Protein AF-0000000084525361 (afdb_homodimer)

InterPro domains:
  IPR027417 P-loop containing nucleoside triphosphate hydrolase [G3DSA:3.40.50.300] (1-239)
  IPR027417 P-loop containing nucleoside triphosphate hydrolase [SSF52540] (3-205)

Structure (mmCIF, N/CA/C/O backbone):
data_AF-0000000084525361-model_v1
#
loop_
_entity.id
_entity.type
_entity.pdbx_description
1 polymer Sulfotransferase
#
loop_
_atom_site.group_PDB
_atom_site.id
_atom_site.type_symbol
_atom_site.label_atom_id
_atom_site.label_alt_id
_atom_site.label_comp_id
_atom_site.label_asym_id
_atom_site.label_entity_id
_atom_site.label_seq_id
_atom_site.pdbx_PDB_ins_code
_atom_site.Cartn_x
_atom_site.Cartn_y
_atom_site.Cartn_z
_atom_site.occupancy
_atom_site.B_iso_or_equiv
_atom_site.auth_seq_id
_atom_site.auth_comp_id
_atom_site.auth_asym_id
_atom_site.auth_atom_id
_atom_site.pdbx_PDB_model_num
ATOM 1 N N . MET A 1 1 ? 8.977 -43.062 -17.328 1 59.31 1 MET A N 1
ATOM 2 C CA . MET A 1 1 ? 9.367 -42.469 -16.047 1 59.31 1 MET A CA 1
ATOM 3 C C . MET A 1 1 ? 8.227 -41.656 -15.461 1 59.31 1 MET A C 1
ATOM 5 O O . MET A 1 1 ? 7.441 -41.062 -16.203 1 59.31 1 MET A O 1
ATOM 9 N N . THR A 1 2 ? 7.91 -41.812 -14.195 1 86.62 2 THR A N 1
ATOM 10 C CA . THR A 1 2 ? 6.773 -41.156 -13.562 1 86.62 2 THR A CA 1
ATOM 11 C C . THR A 1 2 ? 6.992 -39.656 -13.492 1 86.62 2 THR A C 1
ATOM 13 O O . THR A 1 2 ? 8.062 -39.188 -13.086 1 86.62 2 THR A O 1
ATOM 16 N N . LYS A 1 3 ? 6.18 -38.906 -14.141 1 94.94 3 LYS A N 1
ATOM 17 C CA . LYS A 1 3 ? 6.273 -37.469 -14.172 1 94.94 3 LYS A CA 1
ATOM 18 C C . LYS A 1 3 ? 5.824 -36.844 -12.844 1 94.94 3 LYS A C 1
ATOM 20 O O . LYS A 1 3 ? 4.965 -37.406 -12.164 1 94.94 3 LYS A O 1
ATOM 25 N N . THR A 1 4 ? 6.508 -35.844 -12.445 1 97.38 4 THR A N 1
ATOM 26 C CA . THR A 1 4 ? 6.066 -35.031 -11.305 1 97.38 4 THR A CA 1
ATOM 27 C C . THR A 1 4 ? 4.867 -34.188 -11.672 1 97.38 4 THR A C 1
ATOM 29 O O . THR A 1 4 ? 4.875 -33.5 -12.703 1 97.38 4 THR A O 1
ATOM 32 N N . ILE A 1 5 ? 3.785 -34.219 -10.898 1 97.81 5 ILE A N 1
ATOM 33 C CA . ILE A 1 5 ? 2.643 -33.344 -11.102 1 97.81 5 ILE A CA 1
ATOM 34 C C . ILE A 1 5 ? 2.826 -32.062 -10.281 1 97.81 5 ILE A C 1
ATOM 36 O O . ILE A 1 5 ? 3.088 -32.125 -9.078 1 97.81 5 ILE A O 1
ATOM 40 N N . ALA A 1 6 ? 2.764 -30.953 -10.969 1 98.5 6 ALA A N 1
ATOM 41 C CA . ALA A 1 6 ? 2.951 -29.656 -10.32 1 98.5 6 ALA A CA 1
ATOM 42 C C . ALA A 1 6 ? 1.752 -28.734 -10.555 1 98.5 6 ALA A C 1
ATOM 44 O O . ALA A 1 6 ? 1.174 -28.734 -11.648 1 98.5 6 ALA A O 1
ATOM 45 N N . PHE A 1 7 ? 1.398 -28.016 -9.539 1 98.5 7 PHE A N 1
ATOM 46 C CA . PHE A 1 7 ? 0.361 -26.984 -9.641 1 98.5 7 PHE A CA 1
ATOM 47 C C . PHE A 1 7 ? 0.936 -25.609 -9.375 1 98.5 7 PHE A C 1
ATOM 49 O O . PHE A 1 7 ? 1.777 -25.438 -8.492 1 98.5 7 PHE A O 1
ATOM 56 N N . VAL A 1 8 ? 0.528 -24.688 -10.219 1 98.25 8 VAL A N 1
ATOM 57 C CA . VAL A 1 8 ? 0.911 -23.281 -10.078 1 98.25 8 VAL A CA 1
ATOM 58 C C . VAL A 1 8 ? -0.334 -22.422 -9.867 1 98.25 8 VAL A C 1
ATOM 60 O O . VAL A 1 8 ? -1.359 -22.641 -10.523 1 98.25 8 VAL A O 1
ATOM 63 N N . GLY A 1 9 ? -0.262 -21.562 -8.859 1 97.75 9 GLY A N 1
ATOM 64 C CA . GLY A 1 9 ? -1.433 -20.734 -8.633 1 97.75 9 GLY A CA 1
ATOM 65 C C . GLY A 1 9 ? -1.211 -19.656 -7.586 1 97.75 9 GLY A C 1
ATOM 66 O O . GLY A 1 9 ? -0.079 -19.438 -7.152 1 97.75 9 GLY A O 1
ATOM 67 N N . GLY A 1 10 ? -2.258 -19.016 -7.238 1 97.25 10 GLY A N 1
ATOM 68 C CA . GLY A 1 10 ? -2.369 -17.891 -6.328 1 97.25 10 GLY A CA 1
ATOM 69 C C . GLY A 1 10 ? -3.672 -17.125 -6.484 1 97.25 10 GLY A C 1
ATOM 70 O O . GLY A 1 10 ? -4.578 -17.578 -7.191 1 97.25 10 GLY A O 1
ATOM 71 N N . ALA A 1 11 ? -3.764 -16.047 -5.746 1 96.19 11 ALA A N 1
ATOM 72 C CA . ALA A 1 11 ? -4.953 -15.203 -5.875 1 96.19 11 ALA A CA 1
ATOM 73 C C . ALA A 1 11 ? -5.055 -14.602 -7.277 1 96.19 11 ALA A C 1
ATOM 75 O O . ALA A 1 11 ? -4.051 -14.469 -7.977 1 96.19 11 ALA A O 1
ATOM 76 N N . GLN A 1 12 ? -6.324 -14.312 -7.684 1 93.38 12 GLN A N 1
ATOM 77 C CA . GLN A 1 12 ? -6.508 -13.586 -8.93 1 93.38 12 GLN A CA 1
ATOM 78 C C . GLN A 1 12 ? -5.715 -12.281 -8.93 1 93.38 12 GLN A C 1
ATOM 80 O O . GLN A 1 12 ? -5.641 -11.594 -7.906 1 93.38 12 GLN A O 1
ATOM 85 N N . ARG A 1 13 ? -5.07 -11.984 -10.078 1 93.44 13 ARG A N 1
ATOM 86 C CA . ARG A 1 13 ? -4.359 -10.727 -10.312 1 93.44 13 ARG A CA 1
ATOM 87 C C . ARG A 1 13 ? -3.07 -10.672 -9.5 1 93.44 13 ARG A C 1
ATOM 89 O O . ARG A 1 13 ? -2.529 -9.594 -9.258 1 93.44 13 ARG A O 1
ATOM 96 N N . SER A 1 14 ? -2.576 -11.891 -9.102 1 95.81 14 SER A N 1
ATOM 97 C CA . SER A 1 14 ? -1.319 -11.945 -8.359 1 95.81 14 SER A CA 1
ATOM 98 C C . SER A 1 14 ? -0.168 -12.383 -9.258 1 95.81 14 SER A C 1
ATOM 100 O O . SER A 1 14 ? 0.948 -12.602 -8.781 1 95.81 14 SER A O 1
ATOM 102 N N . GLY A 1 15 ? -0.368 -12.602 -10.523 1 93.25 15 GLY A N 1
ATOM 103 C CA . 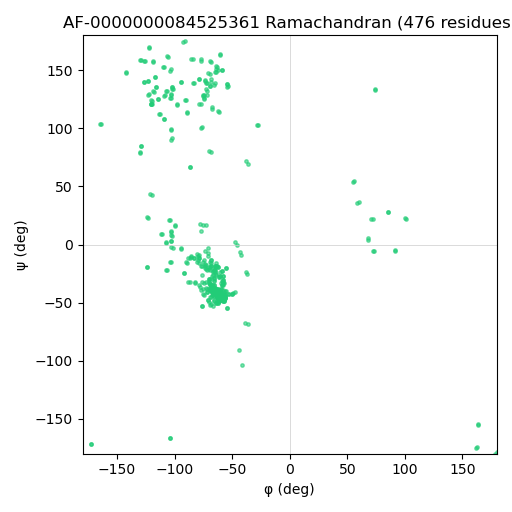GLY A 1 15 ? 0.706 -12.945 -11.438 1 93.25 15 GLY A CA 1
ATOM 104 C C . GLY A 1 15 ? 0.773 -14.43 -11.75 1 93.25 15 GLY A C 1
ATOM 105 O O . GLY A 1 15 ? 1.825 -14.945 -12.133 1 93.25 15 GLY A O 1
ATOM 106 N N . THR A 1 16 ? -0.326 -15.133 -11.57 1 94.81 16 THR A N 1
ATOM 107 C CA . THR A 1 16 ? -0.339 -16.578 -11.742 1 94.81 16 THR A CA 1
ATOM 108 C C . THR A 1 16 ? -0.111 -16.953 -13.203 1 94.81 16 THR A C 1
ATOM 110 O O . THR A 1 16 ? 0.598 -17.922 -13.492 1 94.81 16 THR A O 1
ATOM 113 N N . THR A 1 17 ? -0.626 -16.141 -14.109 1 91.19 17 THR A N 1
ATOM 114 C CA . THR A 1 17 ? -0.462 -16.422 -15.539 1 91.19 17 THR A CA 1
ATOM 115 C C . THR A 1 17 ? 0.993 -16.234 -15.961 1 91.19 17 THR A C 1
ATOM 117 O O . THR A 1 17 ? 1.565 -17.094 -16.625 1 91.19 17 THR A O 1
ATOM 120 N N . ALA A 1 18 ? 1.545 -15.203 -15.531 1 91.12 18 ALA A N 1
ATOM 121 C CA . ALA A 1 18 ? 2.943 -14.938 -15.852 1 91.12 18 ALA A CA 1
ATOM 122 C C . ALA A 1 18 ? 3.861 -16 -15.258 1 91.12 18 ALA A C 1
ATOM 124 O O . ALA A 1 18 ? 4.82 -16.438 -15.906 1 91.12 18 ALA A O 1
ATOM 125 N N . LEU A 1 19 ? 3.6 -16.391 -14.047 1 94.62 19 LEU A N 1
ATOM 126 C CA . LEU A 1 19 ? 4.41 -17.422 -13.391 1 94.62 19 LEU A CA 1
ATOM 127 C C . LEU A 1 19 ? 4.336 -18.734 -14.156 1 94.62 19 LEU A C 1
ATOM 129 O O . LEU A 1 19 ? 5.359 -19.375 -14.406 1 94.62 19 LEU A O 1
ATOM 133 N N . ARG A 1 20 ? 3.135 -19.125 -14.508 1 94.31 20 ARG A N 1
ATOM 134 C CA . ARG A 1 20 ? 2.957 -20.344 -15.281 1 94.31 20 ARG A CA 1
ATOM 135 C C . ARG A 1 20 ? 3.764 -20.297 -16.578 1 94.31 20 ARG A C 1
ATOM 137 O O . ARG A 1 20 ? 4.453 -21.266 -16.922 1 94.31 20 ARG A O 1
ATOM 144 N N . GLN A 1 21 ? 3.67 -19.188 -17.25 1 91.38 21 GLN A N 1
ATOM 145 C CA . GLN A 1 21 ? 4.359 -19.031 -18.516 1 91.38 21 GLN A CA 1
ATOM 146 C C . GLN A 1 21 ? 5.875 -19.078 -18.344 1 91.38 21 GLN A C 1
ATOM 148 O O . GLN A 1 21 ? 6.582 -19.719 -19.109 1 91.38 21 GLN A O 1
ATOM 153 N N . PHE A 1 22 ? 6.309 -18.469 -17.359 1 93.94 22 PHE A N 1
ATOM 154 C CA . PHE A 1 22 ? 7.738 -18.438 -17.062 1 93.94 22 PHE A CA 1
ATOM 155 C C . PHE A 1 22 ? 8.25 -19.844 -16.781 1 93.94 22 PHE A C 1
ATOM 157 O O . PHE A 1 22 ? 9.227 -20.297 -17.391 1 93.94 22 PHE A O 1
ATOM 164 N N . LEU A 1 23 ? 7.609 -20.609 -15.906 1 95.75 23 LEU A N 1
ATOM 165 C CA . LEU A 1 23 ? 8.039 -21.953 -15.539 1 95.75 23 LEU A CA 1
ATOM 166 C C . LEU A 1 23 ? 7.926 -22.906 -16.734 1 95.75 23 LEU A C 1
ATOM 168 O O . LEU A 1 23 ? 8.805 -23.734 -16.953 1 95.75 23 LEU A O 1
ATOM 172 N N . SER A 1 24 ? 6.918 -22.672 -17.531 1 93.44 24 SER A N 1
ATOM 173 C CA . SER A 1 24 ? 6.66 -23.562 -18.656 1 93.44 24 SER A CA 1
ATOM 174 C C . SER A 1 24 ? 7.582 -23.234 -19.828 1 93.44 24 SER A C 1
ATOM 176 O O . SER A 1 24 ? 7.582 -23.953 -20.844 1 93.44 24 SER A O 1
ATOM 178 N N . SER A 1 25 ? 8.273 -22.188 -19.719 1 91.75 25 SER A N 1
ATOM 179 C CA . SER A 1 25 ? 9.281 -21.922 -20.75 1 91.75 25 SER A CA 1
ATOM 180 C C . SER A 1 25 ? 10.422 -22.922 -20.688 1 91.75 25 SER A C 1
ATOM 182 O O . SER A 1 25 ? 11.188 -23.062 -21.641 1 91.75 25 SER A O 1
ATOM 184 N N . HIS A 1 26 ? 10.602 -23.625 -19.609 1 95.06 26 HIS A N 1
ATOM 185 C CA . HIS A 1 26 ? 11.57 -24.703 -19.469 1 95.06 26 HIS A CA 1
ATOM 186 C C . HIS A 1 26 ? 11.164 -25.906 -20.312 1 95.06 26 HIS A C 1
ATOM 188 O O . HIS A 1 26 ? 9.992 -26.312 -20.297 1 95.06 26 HIS A O 1
ATOM 194 N N . PRO A 1 27 ? 12.102 -26.516 -21 1 94.38 27 PRO A N 1
ATOM 195 C CA . PRO A 1 27 ? 11.742 -27.609 -21.922 1 94.38 27 PRO A CA 1
ATOM 196 C C . PRO A 1 27 ? 11.18 -28.828 -21.188 1 94.38 27 PRO A C 1
ATOM 198 O O . PRO A 1 27 ? 10.43 -29.609 -21.781 1 94.38 27 PRO A O 1
ATOM 201 N N . ARG A 1 28 ? 11.438 -29 -19.938 1 96.75 28 ARG A N 1
ATOM 202 C CA . ARG A 1 28 ? 11.016 -30.188 -19.203 1 96.75 28 ARG A CA 1
ATOM 203 C C . ARG A 1 28 ? 9.805 -29.875 -18.328 1 96.75 28 ARG A C 1
ATOM 205 O O . ARG A 1 28 ? 9.406 -30.719 -17.516 1 96.75 28 ARG A O 1
ATOM 212 N N . VAL A 1 29 ? 9.195 -28.688 -18.438 1 96.56 29 VAL A N 1
ATOM 213 C CA . VAL A 1 29 ? 8.047 -28.281 -17.641 1 96.56 29 VAL A CA 1
ATOM 214 C C . VAL A 1 29 ? 6.863 -27.984 -18.547 1 96.56 29 VAL A C 1
ATOM 216 O O . VAL A 1 29 ? 6.965 -27.141 -19.453 1 96.56 29 VAL A O 1
ATOM 219 N N . ALA A 1 30 ? 5.75 -28.625 -18.344 1 94.38 30 ALA A N 1
ATOM 220 C CA . ALA A 1 30 ? 4.523 -28.391 -19.109 1 94.38 30 ALA A CA 1
ATOM 221 C C . ALA A 1 30 ? 3.334 -28.172 -18.172 1 94.38 30 ALA A C 1
ATOM 223 O O . ALA A 1 30 ? 2.596 -29.109 -17.859 1 94.38 30 ALA A O 1
ATOM 224 N N . ILE A 1 31 ? 3.17 -26.984 -17.75 1 93.5 31 ILE A N 1
ATOM 225 C CA . ILE A 1 31 ? 2.031 -26.609 -16.922 1 93.5 31 ILE A CA 1
ATOM 226 C C . ILE A 1 31 ? 0.942 -25.984 -17.781 1 93.5 31 ILE A C 1
ATOM 228 O O . ILE A 1 31 ? 1.148 -24.922 -18.391 1 93.5 31 ILE A O 1
ATOM 232 N N . LEU A 1 32 ? -0.193 -26.562 -17.797 1 90.31 32 LEU A N 1
ATOM 233 C CA . LEU A 1 32 ? -1.275 -26.109 -18.656 1 90.31 32 LEU A CA 1
ATOM 234 C C . LEU A 1 32 ? -2.164 -25.094 -17.953 1 90.31 32 LEU A C 1
ATOM 236 O O . LEU A 1 32 ? -1.925 -24.766 -16.781 1 90.31 32 LEU A O 1
ATOM 240 N N . HIS A 1 33 ? -3.109 -24.578 -18.75 1 90.38 33 HIS A N 1
ATOM 241 C CA . HIS A 1 33 ? -3.875 -23.422 -18.297 1 90.38 33 HIS A CA 1
ATOM 242 C C . HIS A 1 33 ? -5.266 -23.828 -17.828 1 90.38 33 HIS A C 1
ATOM 244 O O . HIS A 1 33 ? -6.215 -23.844 -18.609 1 90.38 33 HIS A O 1
ATOM 250 N N . GLU A 1 34 ? -5.398 -24.141 -16.547 1 90 34 GLU A N 1
ATOM 251 C CA . GLU A 1 34 ? -6.645 -24.25 -15.781 1 90 34 GLU A CA 1
ATOM 252 C C . GLU A 1 34 ? -7.555 -25.312 -16.391 1 90 34 GLU A C 1
ATOM 254 O O . GLU A 1 34 ? -8.773 -25.141 -16.438 1 90 34 GLU A O 1
ATOM 259 N N . ARG A 1 35 ? -7.07 -26.422 -16.922 1 86.38 35 ARG A N 1
ATOM 260 C CA . ARG A 1 35 ? -7.879 -27.453 -17.578 1 86.38 35 ARG A CA 1
ATOM 261 C C . ARG A 1 35 ? -8.891 -28.047 -16.594 1 86.38 35 ARG A C 1
ATOM 263 O O . ARG A 1 35 ? -10.055 -28.25 -16.953 1 86.38 35 ARG A O 1
ATOM 270 N N . PHE A 1 36 ? -8.406 -28.266 -15.406 1 88.88 36 PHE A N 1
ATOM 271 C CA . PHE A 1 36 ? -9.242 -29 -14.469 1 88.88 36 PHE A CA 1
ATOM 272 C C . PHE A 1 36 ? -9.445 -28.188 -13.188 1 88.88 36 PHE A C 1
ATOM 274 O O . PHE A 1 36 ? -9.734 -28.75 -12.133 1 88.88 36 PHE A O 1
ATOM 281 N N . ALA A 1 37 ? -9.297 -26.844 -13.297 1 91 37 ALA A N 1
ATOM 282 C CA . ALA A 1 37 ? -9.461 -25.984 -12.133 1 91 37 ALA A CA 1
ATOM 283 C C . ALA A 1 37 ? -10.852 -26.125 -11.531 1 91 37 ALA A C 1
ATOM 285 O O . ALA A 1 37 ? -11.023 -26.062 -10.312 1 91 37 ALA A O 1
ATOM 286 N N . HIS A 1 38 ? -11.844 -26.375 -12.359 1 91.12 38 HIS A N 1
ATOM 287 C CA . HIS A 1 38 ? -13.227 -26.484 -11.93 1 91.12 38 HIS A CA 1
ATOM 288 C C . HIS A 1 38 ? -13.445 -27.75 -11.102 1 91.12 38 HIS A C 1
ATOM 290 O O . HIS A 1 38 ? -14.43 -27.844 -10.367 1 91.12 38 HIS A O 1
ATOM 296 N N . LEU A 1 39 ? -12.531 -28.656 -11.156 1 93.56 39 LEU A N 1
ATOM 297 C CA . LEU A 1 39 ? -12.648 -29.922 -10.43 1 93.56 39 LEU A CA 1
ATOM 298 C C . LEU A 1 39 ? -11.781 -29.922 -9.18 1 93.56 39 LEU A C 1
ATOM 300 O O . LEU A 1 39 ? -11.82 -30.859 -8.383 1 93.56 39 LEU A O 1
ATOM 304 N N . ALA A 1 40 ? -11.016 -28.844 -8.922 1 94.19 40 ALA A N 1
ATOM 305 C CA . ALA A 1 40 ? -9.961 -28.828 -7.914 1 94.19 40 ALA A CA 1
ATOM 306 C C . ALA A 1 40 ? -10.523 -29.172 -6.535 1 94.19 40 ALA A C 1
ATOM 308 O O . ALA A 1 40 ? -9.828 -29.781 -5.711 1 94.19 40 ALA A O 1
ATOM 309 N N . ASN A 1 41 ? -11.812 -28.797 -6.316 1 93.62 41 ASN A N 1
ATOM 310 C CA . ASN A 1 41 ? -12.422 -29.016 -5.008 1 93.62 41 ASN A CA 1
ATOM 311 C C . ASN A 1 41 ? -13.359 -30.219 -5.031 1 93.62 41 ASN A C 1
ATOM 313 O O . ASN A 1 41 ? -14.172 -30.406 -4.113 1 93.62 41 ASN A O 1
ATOM 317 N N . LYS A 1 42 ? -13.336 -31.016 -6.094 1 95.31 42 LYS A N 1
ATOM 318 C CA . LYS A 1 42 ? -14.242 -32.125 -6.254 1 95.31 42 LYS A CA 1
ATOM 319 C C . LYS A 1 42 ? -13.508 -33.469 -6.109 1 95.31 42 LYS A C 1
ATOM 321 O O . LYS A 1 42 ? -12.305 -33.562 -6.391 1 95.31 42 LYS A O 1
ATOM 326 N N . PRO A 1 43 ? -14.18 -34.531 -5.691 1 94.19 43 PRO A N 1
ATOM 327 C CA . PRO A 1 43 ? -13.547 -35.844 -5.484 1 94.19 43 PRO A CA 1
ATOM 328 C C . PRO A 1 43 ? -12.969 -36.438 -6.77 1 94.19 43 PRO A C 1
ATOM 330 O O . PRO A 1 43 ? -12.086 -37.281 -6.715 1 94.19 43 PRO A O 1
ATOM 333 N N . GLU A 1 44 ? -13.438 -35.938 -7.891 1 94.31 44 GLU A N 1
ATOM 334 C CA . GLU A 1 44 ? -13.016 -36.438 -9.188 1 94.31 44 GLU A CA 1
ATOM 335 C C . GLU A 1 44 ? -11.594 -36 -9.523 1 94.31 44 GLU A C 1
ATOM 337 O O . GLU A 1 44 ? -10.953 -36.562 -10.414 1 94.31 44 GLU A O 1
ATOM 342 N N . PHE A 1 45 ? -11.125 -35 -8.812 1 95.44 45 PHE A N 1
ATOM 343 C CA . PHE A 1 45 ? -9.781 -34.469 -9.078 1 95.44 45 PHE A CA 1
ATOM 344 C C . PHE A 1 45 ? -8.727 -35.469 -8.57 1 95.44 45 PHE A C 1
ATOM 346 O O . PHE A 1 45 ? -8.828 -35.969 -7.453 1 95.44 45 PHE A O 1
ATOM 353 N N . GLY A 1 46 ? -7.711 -35.719 -9.438 1 95.62 46 GLY A N 1
ATOM 354 C CA . GLY A 1 46 ? -6.664 -36.656 -9.023 1 95.62 46 GLY A CA 1
ATOM 355 C C . GLY A 1 46 ? -5.605 -36.875 -10.094 1 95.62 46 GLY A C 1
ATOM 356 O O . GLY A 1 46 ? -5.668 -36.25 -11.164 1 95.62 46 GLY A O 1
ATOM 357 N N . PRO A 1 47 ? -4.633 -37.688 -9.828 1 95.19 47 PRO A N 1
ATOM 358 C CA . PRO A 1 47 ? -3.479 -37.906 -10.711 1 95.19 47 PRO A CA 1
ATOM 359 C C . PRO A 1 47 ? -3.879 -38.375 -12.102 1 95.19 47 PRO A C 1
ATOM 361 O O . PRO A 1 47 ? -3.18 -38.094 -13.078 1 95.19 47 PRO A O 1
ATOM 364 N N . HIS A 1 48 ? -5.02 -39.031 -12.219 1 92.44 48 HIS A N 1
ATOM 365 C CA . HIS A 1 48 ? -5.449 -39.594 -13.492 1 92.44 48 HIS A CA 1
ATOM 366 C C . HIS A 1 48 ? -5.719 -38.5 -14.516 1 92.44 48 HIS A C 1
ATOM 368 O O . HIS A 1 48 ? -5.715 -38.75 -15.727 1 92.44 48 HIS A O 1
ATOM 374 N N . LEU A 1 49 ? -5.898 -37.312 -14.055 1 91.69 49 LEU A N 1
ATOM 375 C CA . LEU A 1 49 ? -6.203 -36.188 -14.938 1 91.69 49 LEU A CA 1
ATOM 376 C C . LEU A 1 49 ? -4.941 -35.656 -15.625 1 91.69 49 LEU A C 1
ATOM 378 O O . LEU A 1 49 ? -5.02 -34.906 -16.578 1 91.69 49 LEU A O 1
ATOM 382 N N . PHE A 1 50 ? -3.777 -36.094 -15.227 1 91.56 50 PHE A N 1
ATOM 383 C CA . PHE A 1 50 ? -2.523 -35.5 -15.695 1 91.56 50 PHE A CA 1
ATOM 384 C C . PHE A 1 50 ? -1.668 -36.562 -16.391 1 91.56 50 PHE A C 1
ATOM 386 O O . PHE A 1 50 ? -0.456 -36.625 -16.172 1 91.56 50 PHE A O 1
ATOM 393 N N . THR A 1 51 ? -2.346 -37.312 -17.188 1 88 51 THR A N 1
ATOM 394 C CA . THR A 1 51 ? -1.713 -38.281 -18.078 1 88 51 THR A CA 1
ATOM 395 C C . THR A 1 51 ? -1.754 -37.781 -19.516 1 88 51 THR A C 1
ATOM 397 O O . THR A 1 51 ? -2.473 -36.844 -19.844 1 88 51 THR A O 1
ATOM 400 N N . SER A 1 52 ? -0.914 -38.344 -20.391 1 82.12 52 SER A N 1
ATOM 401 C CA . SER A 1 52 ? -0.766 -37.906 -21.766 1 82.12 52 SER A CA 1
ATOM 402 C C . SER A 1 52 ? -2.094 -38 -22.516 1 82.12 52 SER A C 1
ATOM 404 O O . SER A 1 52 ? -2.359 -37.188 -23.406 1 82.12 52 SER A O 1
ATOM 406 N N . ASP A 1 53 ? -2.936 -38.938 -22.172 1 77.88 53 ASP A N 1
ATOM 407 C CA . ASP A 1 53 ? -4.199 -39.125 -22.875 1 77.88 53 ASP A CA 1
ATOM 408 C C . ASP A 1 53 ? -5.176 -38 -22.594 1 77.88 53 ASP A C 1
ATOM 410 O O . ASP A 1 53 ? -6.145 -37.781 -23.328 1 77.88 53 ASP A O 1
ATOM 414 N N . GLN A 1 54 ? -4.961 -37.281 -21.469 1 75.75 54 GLN A N 1
ATOM 415 C CA . GLN A 1 54 ? -5.848 -36.188 -21.062 1 75.75 54 GLN A CA 1
ATOM 416 C C . GLN A 1 54 ? -5.438 -34.875 -21.703 1 75.75 54 GLN A C 1
ATOM 418 O O . GLN A 1 54 ? -6.121 -33.844 -21.547 1 75.75 54 GLN A O 1
ATOM 423 N N . ILE A 1 55 ? -4.277 -34.781 -22.312 1 64.5 55 ILE A N 1
ATOM 424 C CA . ILE A 1 55 ? -3.797 -33.531 -22.938 1 64.5 55 ILE A CA 1
ATOM 425 C C . ILE A 1 55 ? -4.629 -33.25 -24.188 1 64.5 55 ILE A C 1
ATOM 427 O O . ILE A 1 55 ? -4.984 -32.094 -24.438 1 64.5 55 ILE A O 1
ATOM 431 N N . VAL A 1 56 ? -4.867 -34.219 -25.188 1 55.03 56 VAL A N 1
ATOM 432 C CA . VAL A 1 56 ? -5.422 -34.094 -26.531 1 55.03 56 VAL A CA 1
ATOM 433 C C . VAL A 1 56 ? -6.902 -33.719 -26.438 1 55.03 56 VAL A C 1
ATOM 435 O O . VAL A 1 56 ? -7.398 -32.938 -27.25 1 55.03 56 VAL A O 1
ATOM 438 N N . GLU A 1 57 ? -7.57 -34.25 -25.594 1 50.12 57 GLU A N 1
ATOM 439 C CA . GLU A 1 57 ? -9.023 -34.156 -25.656 1 50.12 57 GLU A CA 1
ATOM 440 C C . GLU A 1 57 ? -9.523 -32.781 -25.219 1 50.12 57 GLU A C 1
ATOM 442 O O . GLU A 1 57 ? -10.703 -32.469 -25.406 1 50.12 57 GLU A O 1
ATOM 447 N N . ALA A 1 58 ? -8.727 -32.031 -24.609 1 47.41 58 ALA A N 1
ATOM 448 C CA . ALA A 1 58 ? -9.32 -30.797 -24.078 1 47.41 58 ALA A CA 1
ATOM 449 C C . ALA A 1 58 ? -9.836 -29.906 -25.203 1 47.41 58 ALA A C 1
ATOM 451 O O . ALA A 1 58 ? -10.523 -28.922 -24.953 1 47.41 58 ALA A O 1
ATOM 452 N N . GLY A 1 59 ? -9.398 -30.109 -26.422 1 42.44 59 GLY A N 1
ATOM 453 C CA . GLY A 1 59 ? -9.984 -29.422 -27.562 1 42.44 59 GLY A CA 1
ATOM 454 C C . GLY A 1 59 ? -11.383 -29.906 -27.891 1 42.44 59 GLY A C 1
ATOM 455 O O . GLY A 1 59 ? -11.914 -29.594 -28.969 1 42.44 59 GLY A O 1
ATOM 456 N N . GLY A 1 60 ? -11.867 -30.891 -27.312 1 40.53 60 GLY A N 1
ATOM 457 C CA . GLY A 1 60 ? -13.156 -31.359 -27.781 1 40.53 60 GLY A CA 1
ATOM 458 C C . GLY A 1 60 ? -14.289 -30.406 -27.484 1 40.53 60 GLY A C 1
ATOM 459 O O . GLY A 1 60 ? -14.148 -29.516 -26.641 1 40.53 60 GLY A O 1
ATOM 460 N N . GLU A 1 61 ? -15.305 -30.172 -28.422 1 38.94 61 GLU A N 1
ATOM 461 C CA . GLU A 1 61 ? -16.5 -29.359 -28.594 1 38.94 61 GLU A CA 1
ATOM 462 C C . GLU A 1 61 ? -17.344 -29.328 -27.312 1 38.94 61 GLU A C 1
ATOM 464 O O . GLU A 1 61 ? -18.469 -28.844 -27.328 1 38.94 61 GLU A O 1
ATOM 469 N N . GLY A 1 62 ? -17.078 -30.047 -26.266 1 38.06 62 GLY A N 1
ATOM 470 C CA . GLY A 1 62 ? -18.203 -29.969 -25.344 1 38.06 62 GLY A CA 1
ATOM 471 C C . GLY A 1 62 ? -18.359 -28.609 -24.703 1 38.06 62 GLY A C 1
ATOM 472 O O . GLY A 1 62 ? -17.422 -27.797 -24.734 1 38.06 62 GLY A O 1
ATOM 473 N N . GLU A 1 63 ? -19.594 -28.031 -24.344 1 38.56 63 GLU A N 1
ATOM 474 C CA . GLU A 1 63 ? -20.078 -26.734 -23.906 1 38.56 63 GLU A CA 1
ATOM 475 C C . GLU A 1 63 ? -19.094 -26.062 -22.938 1 38.56 63 GLU A C 1
ATOM 477 O O . GLU A 1 63 ? -18.875 -24.859 -23 1 38.56 63 GLU A O 1
ATOM 482 N N . GLY A 1 64 ? -18.938 -26.594 -21.797 1 38.75 64 GLY A N 1
ATOM 483 C CA . GLY A 1 64 ? -18.203 -26 -20.688 1 38.75 64 GLY A CA 1
ATOM 484 C C . GLY A 1 64 ? -16.703 -26.016 -20.906 1 38.75 64 GLY A C 1
ATOM 485 O O . GLY A 1 64 ? -15.938 -25.656 -20.016 1 38.75 64 GLY A O 1
ATOM 486 N N . GLN A 1 65 ? -16.203 -26.797 -21.688 1 42.06 65 GLN A N 1
ATOM 487 C CA . GLN A 1 65 ? -14.773 -27.047 -21.875 1 42.06 65 GLN A CA 1
ATOM 488 C C . GLN A 1 65 ? -14.094 -25.844 -22.531 1 42.06 65 GLN A C 1
ATOM 490 O O . GLN A 1 65 ? -14.344 -25.547 -23.688 1 42.06 65 GLN A O 1
ATOM 495 N N . ARG A 1 66 ? -13.766 -24.828 -21.844 1 45.72 66 ARG A N 1
ATOM 496 C CA . ARG A 1 66 ? -12.875 -23.766 -22.297 1 45.72 66 ARG A CA 1
ATOM 497 C C . ARG A 1 66 ? -11.867 -24.297 -23.312 1 45.72 66 ARG A C 1
ATOM 499 O O . ARG A 1 66 ? -11.211 -25.312 -23.078 1 45.72 66 ARG A O 1
ATOM 506 N N . ARG A 1 67 ? -11.977 -24.094 -24.516 1 46.41 67 ARG A N 1
ATOM 507 C CA . ARG A 1 67 ? -11.211 -24.375 -25.734 1 46.41 67 ARG A CA 1
ATOM 508 C C . ARG A 1 67 ? -9.711 -24.266 -25.469 1 46.41 67 ARG A C 1
ATOM 510 O O . ARG A 1 67 ? -9.18 -23.156 -25.344 1 46.41 67 ARG A O 1
ATOM 517 N N . PHE A 1 68 ? -9.125 -25.234 -24.672 1 49.44 68 PHE A N 1
ATOM 518 C CA . PHE A 1 68 ? -7.68 -25.391 -24.531 1 49.44 68 PHE A CA 1
ATOM 519 C C . PHE A 1 68 ? -6.996 -25.375 -25.891 1 49.44 68 PHE A C 1
ATOM 521 O O . PHE A 1 68 ? -5.836 -25.766 -26.016 1 49.44 68 PHE A O 1
ATOM 528 N N . ASP A 1 69 ? -7.684 -25.203 -26.906 1 53.59 69 ASP A N 1
ATOM 529 C CA . ASP A 1 69 ? -7.102 -25.297 -28.25 1 53.59 69 ASP A CA 1
ATOM 530 C C . ASP A 1 69 ? -6.27 -24.062 -28.578 1 53.59 69 ASP A C 1
ATOM 532 O O . ASP A 1 69 ? -5.875 -23.859 -29.719 1 53.59 69 ASP A O 1
ATOM 536 N N . GLY A 1 70 ? -5.938 -23.328 -27.516 1 62.75 70 GLY A N 1
ATOM 537 C CA . GLY A 1 70 ? -5.156 -22.156 -27.891 1 62.75 70 GLY A CA 1
ATOM 538 C C . GLY A 1 70 ? -3.672 -22.438 -28 1 62.75 70 GLY A C 1
ATOM 539 O O . GLY A 1 70 ? -3.234 -23.562 -27.797 1 62.75 70 GLY A O 1
ATOM 540 N N . PRO A 1 71 ? -2.984 -21.641 -28.672 1 68.75 71 PRO A N 1
ATOM 541 C CA . PRO A 1 71 ? -1.543 -21.766 -28.891 1 68.75 71 PRO A CA 1
ATOM 542 C C . PRO A 1 71 ? -0.801 -22.297 -27.656 1 68.75 71 PRO A C 1
ATOM 544 O O . PRO A 1 71 ? 0.163 -23.047 -27.797 1 68.75 71 PRO A O 1
ATOM 547 N N . VAL A 1 72 ? -1.342 -22.094 -26.562 1 70.38 72 VAL A N 1
ATOM 548 C CA . VAL A 1 72 ? -0.689 -22.531 -25.328 1 70.38 72 VAL A CA 1
ATOM 549 C C . VAL A 1 72 ? -0.811 -24.047 -25.188 1 70.38 72 VAL A C 1
ATOM 551 O O . VAL A 1 72 ? 0.172 -24.719 -24.891 1 70.38 72 VAL A O 1
ATOM 554 N N . MET A 1 73 ? -1.947 -24.5 -25.469 1 71.56 73 MET A N 1
ATOM 555 C CA . MET A 1 73 ? -2.182 -25.922 -25.328 1 71.56 73 MET A CA 1
ATOM 556 C C . MET A 1 73 ? -1.369 -26.719 -26.344 1 71.56 73 MET A C 1
ATOM 558 O O . MET A 1 73 ? -0.827 -27.781 -26.031 1 71.56 73 MET A O 1
ATOM 562 N N . LYS A 1 74 ? -1.274 -26.156 -27.484 1 74.31 74 LYS A N 1
ATOM 563 C CA . LYS A 1 74 ? -0.504 -26.812 -28.547 1 74.31 74 LYS A CA 1
ATOM 564 C C . LYS A 1 74 ? 0.976 -26.891 -28.172 1 74.31 74 LYS A C 1
ATOM 566 O O . LYS A 1 74 ? 1.626 -27.906 -28.375 1 74.31 74 LYS A O 1
ATOM 571 N N . ALA A 1 75 ? 1.411 -25.859 -27.625 1 79.06 75 ALA A N 1
ATOM 572 C CA . ALA A 1 75 ? 2.818 -25.812 -27.234 1 79.06 75 ALA A CA 1
ATOM 573 C C . ALA A 1 75 ? 3.109 -26.781 -26.094 1 79.06 75 ALA A C 1
ATOM 575 O O . ALA A 1 75 ? 4.148 -27.438 -26.078 1 79.06 75 ALA A O 1
ATOM 576 N N . MET A 1 76 ? 2.209 -26.922 -25.25 1 80.88 76 MET A N 1
ATOM 577 C CA . MET A 1 76 ? 2.396 -27.828 -24.109 1 80.88 76 MET A CA 1
ATOM 578 C C . MET A 1 76 ? 2.268 -29.281 -24.531 1 80.88 76 MET A C 1
ATOM 580 O O . MET A 1 76 ? 3.008 -30.141 -24.047 1 80.88 76 MET A O 1
ATOM 584 N N . ALA A 1 77 ? 1.354 -29.453 -25.391 1 74.88 77 ALA A N 1
ATOM 585 C CA . ALA A 1 77 ? 1.196 -30.812 -25.922 1 74.88 77 ALA A CA 1
ATOM 586 C C . ALA A 1 77 ? 2.469 -31.281 -26.609 1 74.88 77 ALA A C 1
ATOM 588 O O . ALA A 1 77 ? 2.869 -32.438 -26.484 1 74.88 77 ALA A O 1
ATOM 589 N N . ALA A 1 78 ? 3.061 -30.406 -27.25 1 81.5 78 ALA A N 1
ATOM 590 C CA . ALA A 1 78 ? 4.25 -30.734 -28.031 1 81.5 78 ALA A CA 1
ATOM 591 C C . ALA A 1 78 ? 5.414 -31.125 -27.125 1 81.5 78 ALA A C 1
ATOM 593 O O . ALA A 1 78 ? 6.273 -31.922 -27.516 1 81.5 78 ALA A O 1
ATOM 594 N N . LYS A 1 79 ? 5.395 -30.625 -25.938 1 87.5 79 LYS A N 1
ATOM 595 C CA . LYS A 1 79 ? 6.539 -30.906 -25.078 1 87.5 79 LYS A CA 1
ATOM 596 C C . LYS A 1 79 ? 6.172 -31.906 -23.984 1 87.5 79 LYS A C 1
ATOM 598 O O . LYS A 1 79 ? 7.016 -32.281 -23.156 1 87.5 79 LYS A O 1
ATOM 603 N N . TRP A 1 80 ? 5.004 -32.375 -23.984 1 86.5 80 TRP A N 1
ATOM 604 C CA . TRP A 1 80 ? 4.496 -33.219 -22.906 1 86.5 80 TRP A CA 1
ATOM 605 C C . TRP A 1 80 ? 5.34 -34.469 -22.75 1 86.5 80 TRP A C 1
ATOM 607 O O . TRP A 1 80 ? 5.691 -34.844 -21.625 1 86.5 80 TRP A O 1
ATOM 617 N N . ASP A 1 81 ? 5.699 -35.094 -23.859 1 87.31 81 ASP A N 1
ATOM 618 C CA . ASP A 1 81 ? 6.43 -36.344 -23.812 1 87.31 81 ASP A CA 1
ATOM 619 C C . ASP A 1 81 ? 7.824 -36.156 -23.219 1 87.31 81 ASP A C 1
ATOM 621 O O . ASP A 1 81 ? 8.336 -37.031 -22.516 1 87.31 81 ASP A O 1
ATOM 625 N N . ASP A 1 82 ? 8.367 -35.031 -23.438 1 92.31 82 ASP A N 1
ATOM 626 C CA . ASP A 1 82 ? 9.719 -34.75 -22.969 1 92.31 82 ASP A CA 1
ATOM 627 C C . ASP A 1 82 ? 9.695 -34.156 -21.562 1 92.31 82 ASP A C 1
ATOM 629 O O . ASP A 1 82 ? 10.719 -34.125 -20.875 1 92.31 82 ASP A O 1
ATOM 633 N N . ALA A 1 83 ? 8.57 -33.719 -21.141 1 95.62 83 ALA A N 1
ATOM 634 C CA . ALA A 1 83 ? 8.453 -33.094 -19.828 1 95.62 83 ALA A CA 1
ATOM 635 C C . ALA A 1 83 ? 8.578 -34.094 -18.703 1 95.62 83 ALA A C 1
ATOM 637 O O . ALA A 1 83 ? 8.078 -35.219 -18.812 1 95.62 83 ALA A O 1
ATOM 638 N N . THR A 1 84 ? 9.281 -33.688 -17.688 1 97.19 84 THR A N 1
ATOM 639 C CA . THR A 1 84 ? 9.352 -34.5 -16.469 1 97.19 84 THR A CA 1
ATOM 640 C C . THR A 1 84 ? 8.461 -33.906 -15.375 1 97.19 84 THR A C 1
ATOM 642 O O . THR A 1 84 ? 8.172 -34.562 -14.375 1 97.19 84 THR A O 1
ATOM 645 N N . VAL A 1 85 ? 8.055 -32.656 -15.586 1 97.75 85 VAL A N 1
ATOM 646 C CA . VAL A 1 85 ? 7.098 -31.969 -14.727 1 97.75 85 VAL A CA 1
ATOM 647 C C . VAL A 1 85 ? 5.871 -31.547 -15.539 1 97.75 85 VAL A C 1
ATOM 649 O O . VAL A 1 85 ? 5.996 -30.859 -16.547 1 97.75 85 VAL A O 1
ATOM 652 N N . VAL A 1 86 ? 4.707 -32.031 -15.141 1 95.69 86 VAL A N 1
ATOM 653 C CA . VAL A 1 86 ? 3.465 -31.688 -15.828 1 95.69 86 VAL A CA 1
ATOM 654 C C . VAL A 1 86 ? 2.424 -31.203 -14.828 1 95.69 86 VAL A C 1
ATOM 656 O O . VAL A 1 86 ? 2.547 -31.453 -13.625 1 95.69 86 VAL A O 1
ATOM 659 N N . GLY A 1 87 ? 1.451 -30.484 -15.266 1 94.94 87 GLY A N 1
ATOM 660 C CA . GLY A 1 87 ? 0.405 -30.062 -14.344 1 94.94 87 GLY A CA 1
ATOM 661 C C . GLY A 1 87 ? -0.443 -28.922 -14.891 1 94.94 87 GLY A C 1
ATOM 662 O O . GLY A 1 87 ? -0.674 -28.844 -16.109 1 94.94 87 GLY A O 1
ATOM 663 N N . ASP A 1 88 ? -1.033 -28.156 -13.969 1 94.38 88 ASP A N 1
ATOM 664 C CA . ASP A 1 88 ? -1.981 -27.109 -14.328 1 94.38 88 ASP A CA 1
ATOM 665 C C . ASP A 1 88 ? -1.811 -25.891 -13.422 1 94.38 88 ASP A C 1
ATOM 667 O O . ASP A 1 88 ? -1.423 -26.016 -12.258 1 94.38 88 ASP A O 1
ATOM 671 N N . LYS A 1 89 ? -2.09 -24.812 -14.07 1 95.25 89 LYS A N 1
ATOM 672 C CA . LYS A 1 89 ? -2.381 -23.656 -13.234 1 95.25 89 LYS A CA 1
ATOM 673 C C . LYS A 1 89 ? -3.76 -23.766 -12.594 1 95.25 89 LYS A C 1
ATOM 675 O O . LYS A 1 89 ? -4.746 -24.062 -13.273 1 95.25 89 LYS A O 1
ATOM 680 N N . ILE A 1 90 ? -3.824 -23.656 -11.32 1 95.06 90 ILE A N 1
ATOM 681 C CA . ILE A 1 90 ? -5.07 -23.641 -10.555 1 95.06 90 ILE A CA 1
ATOM 682 C C . ILE A 1 90 ? -5.273 -22.266 -9.922 1 95.06 90 ILE A C 1
ATOM 684 O O . ILE A 1 90 ? -4.598 -21.922 -8.945 1 95.06 90 ILE A O 1
ATOM 688 N N . PRO A 1 91 ? -6.289 -21.609 -10.422 1 91 91 PRO A N 1
ATOM 689 C CA . PRO A 1 91 ? -6.469 -20.266 -9.844 1 91 91 PRO A CA 1
ATOM 690 C C . PRO A 1 91 ? -7.113 -20.312 -8.461 1 91 91 PRO A C 1
ATOM 692 O O . PRO A 1 91 ? -7.711 -21.312 -8.086 1 91 91 PRO A O 1
ATOM 695 N N . LYS A 1 92 ? -6.992 -19.344 -7.625 1 94.25 92 LYS A N 1
ATOM 696 C CA . LYS A 1 92 ? -7.457 -19.219 -6.246 1 94.25 92 LYS A CA 1
ATOM 697 C C . LYS A 1 92 ? -6.602 -20.062 -5.301 1 94.25 92 LYS A C 1
ATOM 699 O O . LYS A 1 92 ? -6.41 -21.266 -5.523 1 94.25 92 LYS A O 1
ATOM 704 N N . MET A 1 93 ? -6.238 -19.531 -4.285 1 97.81 93 MET A N 1
ATOM 705 C CA . MET A 1 93 ? -5.305 -20.172 -3.359 1 97.81 93 MET A CA 1
ATOM 706 C C . MET A 1 93 ? -5.934 -21.406 -2.717 1 97.81 93 MET A C 1
ATOM 708 O O . MET A 1 93 ? -5.297 -22.453 -2.627 1 97.81 93 MET A O 1
ATOM 712 N N . HIS A 1 94 ? -7.172 -21.297 -2.318 1 96.88 94 HIS A N 1
ATOM 713 C CA . HIS A 1 94 ? -7.809 -22.422 -1.646 1 96.88 94 HIS A CA 1
ATOM 714 C C . HIS A 1 94 ? -7.973 -23.609 -2.594 1 96.88 94 HIS A C 1
ATOM 716 O O . HIS A 1 94 ? -7.828 -24.766 -2.182 1 96.88 94 HIS A O 1
ATOM 722 N N . SER A 1 95 ? -8.297 -23.328 -3.844 1 97.38 95 SER A N 1
ATOM 723 C CA . SER A 1 95 ? -8.43 -24.391 -4.832 1 97.38 95 SER A CA 1
ATOM 724 C C . SER A 1 95 ? -7.078 -25.031 -5.145 1 97.38 95 SER A C 1
ATOM 726 O O . SER A 1 95 ? -6.996 -26.25 -5.375 1 97.38 95 SER A O 1
ATOM 728 N N . LEU A 1 96 ? -6.066 -24.188 -5.176 1 98.25 96 LEU A N 1
ATOM 729 C CA . LEU A 1 96 ? -4.707 -24.656 -5.391 1 98.25 96 LEU A CA 1
ATOM 730 C C . LEU A 1 96 ? -4.312 -25.688 -4.324 1 98.25 96 LEU A C 1
ATOM 732 O O . LEU A 1 96 ? -3.83 -26.766 -4.648 1 98.25 96 LEU A O 1
ATOM 736 N N . ILE A 1 97 ? -4.602 -25.359 -3.082 1 98.12 97 ILE A N 1
ATOM 737 C CA . ILE A 1 97 ? -4.238 -26.219 -1.962 1 98.12 97 ILE A CA 1
ATOM 738 C C . ILE A 1 97 ? -5.121 -27.469 -1.961 1 98.12 97 ILE A C 1
ATOM 740 O O . ILE A 1 97 ? -4.641 -28.578 -1.709 1 98.12 97 ILE A O 1
ATOM 744 N N . ALA A 1 98 ? -6.391 -27.266 -2.301 1 97.69 98 ALA A N 1
ATOM 745 C CA . ALA A 1 98 ? -7.289 -28.422 -2.391 1 97.69 98 ALA A CA 1
ATOM 746 C C . ALA A 1 98 ? -6.82 -29.406 -3.457 1 97.69 98 ALA A C 1
ATOM 748 O O . ALA A 1 98 ? -6.836 -30.609 -3.238 1 97.69 98 ALA A O 1
ATOM 749 N N . ALA A 1 99 ? -6.41 -28.891 -4.602 1 97.75 99 ALA A N 1
ATOM 750 C CA . ALA A 1 99 ? -5.891 -29.719 -5.684 1 97.75 99 ALA A CA 1
ATOM 751 C C . ALA A 1 99 ? -4.656 -30.5 -5.23 1 97.75 99 ALA A C 1
ATOM 753 O O . ALA A 1 99 ? -4.555 -31.703 -5.477 1 97.75 99 ALA A O 1
ATOM 754 N N . ALA A 1 100 ? -3.758 -29.828 -4.559 1 98.12 100 ALA A N 1
ATOM 755 C CA . ALA A 1 100 ? -2.518 -30.453 -4.094 1 98.12 100 ALA A CA 1
ATOM 756 C C . ALA A 1 100 ? -2.807 -31.594 -3.127 1 98.12 100 ALA A C 1
ATOM 758 O O . ALA A 1 100 ? -2.184 -32.656 -3.209 1 98.12 100 ALA A O 1
ATOM 759 N N . ARG A 1 101 ? -3.771 -31.391 -2.299 1 97.62 101 ARG A N 1
ATOM 760 C CA . ARG A 1 101 ? -4.102 -32.375 -1.284 1 97.62 101 ARG A CA 1
ATOM 761 C C . ARG A 1 101 ? -4.715 -33.625 -1.918 1 97.62 101 ARG A C 1
ATOM 763 O O . ARG A 1 101 ? -4.695 -34.719 -1.324 1 97.62 101 ARG A O 1
ATOM 770 N N . ARG A 1 102 ? -5.223 -33.531 -3.127 1 97.5 102 ARG A N 1
ATOM 771 C CA . ARG A 1 102 ? -5.848 -34.625 -3.824 1 97.5 102 ARG A CA 1
ATOM 772 C C . ARG A 1 102 ? -4.848 -35.344 -4.734 1 97.5 102 ARG A C 1
ATOM 774 O O . ARG A 1 102 ? -5.172 -36.375 -5.344 1 97.5 102 ARG A O 1
ATOM 781 N N . VAL A 1 103 ? -3.66 -34.844 -4.809 1 97.69 103 VAL A N 1
ATOM 782 C CA . VAL A 1 103 ? -2.586 -35.438 -5.594 1 97.69 103 VAL A CA 1
ATOM 783 C C . VAL A 1 103 ? -1.325 -35.562 -4.738 1 97.69 103 VAL A C 1
ATOM 785 O O . VAL A 1 103 ? -0.37 -34.781 -4.922 1 97.69 103 VAL A O 1
ATOM 788 N N . PRO A 1 104 ? -1.293 -36.594 -3.887 1 96.94 104 PRO A N 1
ATOM 789 C CA . PRO A 1 104 ? -0.118 -36.781 -3.027 1 96.94 104 PRO A CA 1
ATOM 790 C C . PRO A 1 104 ? 1.188 -36.812 -3.818 1 96.94 104 PRO A C 1
ATOM 792 O O . PRO A 1 104 ? 1.24 -37.406 -4.902 1 96.94 104 PRO A O 1
ATOM 795 N N . GLY A 1 105 ? 2.154 -36.125 -3.279 1 97.44 105 GLY A N 1
ATOM 796 C CA . GLY A 1 105 ? 3.457 -36.094 -3.924 1 97.44 105 GLY A CA 1
ATOM 797 C C . GLY A 1 105 ? 3.605 -34.938 -4.906 1 97.44 105 GLY A C 1
ATOM 798 O O . GLY A 1 105 ? 4.688 -34.75 -5.465 1 97.44 105 GLY A O 1
ATOM 799 N N . SER A 1 106 ? 2.518 -34.188 -5.133 1 98.19 106 SER A N 1
ATOM 800 C CA . SER A 1 106 ? 2.58 -33.062 -6.066 1 98.19 106 SER A CA 1
ATOM 801 C C . SER A 1 106 ? 3.455 -31.938 -5.523 1 98.19 106 SER A C 1
ATOM 803 O O . SER A 1 106 ? 3.746 -31.891 -4.324 1 98.19 106 SER A O 1
ATOM 805 N N . LYS A 1 107 ? 3.967 -31.094 -6.41 1 98.56 107 LYS A N 1
ATOM 806 C CA . LYS A 1 107 ? 4.703 -29.875 -6.086 1 98.56 107 LYS A CA 1
ATOM 807 C C . LYS A 1 107 ? 3.879 -28.641 -6.414 1 98.56 107 LYS A C 1
ATOM 809 O O . LYS A 1 107 ? 3.328 -28.531 -7.508 1 98.56 107 LYS A O 1
ATOM 814 N N . VAL A 1 108 ? 3.783 -27.766 -5.418 1 98.56 108 VAL A N 1
ATOM 815 C CA . VAL A 1 108 ? 2.941 -26.578 -5.551 1 98.56 108 VAL A CA 1
ATOM 816 C C . VAL A 1 108 ? 3.811 -25.328 -5.527 1 98.56 108 VAL A C 1
ATOM 818 O O . VAL A 1 108 ? 4.633 -25.156 -4.625 1 98.56 108 VAL A O 1
ATOM 821 N N . VAL A 1 109 ? 3.654 -24.531 -6.547 1 98.5 109 VAL A N 1
ATOM 822 C CA . VAL A 1 109 ? 4.258 -23.203 -6.555 1 98.5 109 VAL A CA 1
ATOM 823 C C . VAL A 1 109 ? 3.166 -22.141 -6.418 1 98.5 109 VAL A C 1
ATOM 825 O O . VAL A 1 109 ? 2.393 -21.922 -7.352 1 98.5 109 VAL A O 1
ATOM 828 N N . ALA A 1 110 ? 3.105 -21.531 -5.297 1 98.56 110 ALA A N 1
ATOM 829 C CA . ALA A 1 110 ? 2.121 -20.5 -5 1 98.56 110 ALA A CA 1
ATOM 830 C C . ALA A 1 110 ? 2.752 -19.109 -5.07 1 98.56 110 ALA A C 1
ATOM 832 O O . ALA A 1 110 ? 3.797 -18.859 -4.461 1 98.56 110 ALA A O 1
ATOM 833 N N . ILE A 1 111 ? 2.111 -18.234 -5.805 1 97.69 111 ILE A N 1
ATOM 834 C CA . ILE A 1 111 ? 2.621 -16.875 -5.891 1 97.69 111 ILE A CA 1
ATOM 835 C C . ILE A 1 111 ? 1.788 -15.953 -5.004 1 97.69 111 ILE A C 1
ATOM 837 O O . ILE A 1 111 ? 0.562 -16.078 -4.953 1 97.69 111 ILE A O 1
ATOM 841 N N . VAL A 1 112 ? 2.482 -15.109 -4.277 1 97.56 112 VAL A N 1
ATOM 842 C CA . VAL A 1 112 ? 1.823 -14.062 -3.496 1 97.56 112 VAL A CA 1
ATOM 843 C C . VAL A 1 112 ? 2.244 -12.688 -4.012 1 97.56 112 VAL A C 1
ATOM 845 O O . VAL A 1 112 ? 3.377 -12.508 -4.461 1 97.56 112 VAL A O 1
ATOM 848 N N . ARG A 1 113 ? 1.282 -11.797 -3.959 1 96.44 113 ARG A N 1
ATOM 849 C CA . ARG A 1 113 ? 1.498 -10.398 -4.316 1 96.44 113 ARG A CA 1
ATOM 850 C C . ARG A 1 113 ? 1.035 -9.469 -3.201 1 96.44 113 ARG A C 1
ATOM 852 O O . ARG A 1 113 ? 0.008 -9.719 -2.566 1 96.44 113 ARG A O 1
ATOM 859 N N . GLU A 1 114 ? 1.875 -8.391 -2.988 1 96.94 114 GLU A N 1
ATOM 860 C CA . GLU A 1 114 ? 1.488 -7.398 -1.986 1 96.94 114 GLU A CA 1
ATOM 861 C C . GLU A 1 114 ? 0.136 -6.777 -2.318 1 96.94 114 GLU A C 1
ATOM 863 O O . GLU A 1 114 ? -0.264 -6.734 -3.484 1 96.94 114 GLU A O 1
ATOM 868 N N . PRO A 1 115 ? -0.587 -6.367 -1.234 1 97.88 115 PRO A N 1
ATOM 869 C CA . PRO A 1 115 ? -2.012 -6.078 -1.407 1 97.88 115 PRO A CA 1
ATOM 870 C C . PRO A 1 115 ? -2.262 -4.809 -2.217 1 97.88 115 PRO A C 1
ATOM 872 O O . PRO A 1 115 ? -3.283 -4.699 -2.9 1 97.88 115 PRO A O 1
ATOM 875 N N . TYR A 1 116 ? -1.412 -3.811 -2.164 1 97.25 116 TYR A N 1
ATOM 876 C CA . TYR A 1 116 ? -1.667 -2.594 -2.928 1 97.25 116 TYR A CA 1
ATOM 877 C C . TYR A 1 116 ? -1.604 -2.865 -4.426 1 97.25 116 TYR A C 1
ATOM 879 O O . TYR A 1 116 ? -2.473 -2.422 -5.18 1 97.25 116 TYR A O 1
ATOM 887 N N . GLY A 1 117 ? -0.533 -3.557 -4.84 1 96.06 117 GLY A N 1
ATOM 888 C CA . GLY A 1 117 ? -0.442 -3.918 -6.246 1 96.06 117 GLY A CA 1
ATOM 889 C C . GLY A 1 117 ? -1.62 -4.742 -6.727 1 96.06 117 GLY A C 1
ATOM 890 O O . GLY A 1 117 ? -2.131 -4.523 -7.828 1 96.06 117 GLY A O 1
ATOM 891 N N . MET A 1 118 ? -2.039 -5.707 -5.902 1 96.69 118 MET A N 1
ATOM 892 C CA . MET A 1 118 ? -3.201 -6.516 -6.258 1 96.69 118 MET A CA 1
ATOM 893 C C . MET A 1 118 ? -4.449 -5.648 -6.383 1 96.69 118 MET A C 1
ATOM 895 O O . MET A 1 118 ? -5.223 -5.797 -7.332 1 96.69 118 MET A O 1
ATOM 899 N N . ALA A 1 119 ? -4.641 -4.738 -5.434 1 97.81 119 ALA A N 1
ATOM 900 C CA . ALA A 1 119 ? -5.801 -3.848 -5.434 1 97.81 119 ALA A CA 1
ATOM 901 C C . ALA A 1 119 ? -5.82 -2.975 -6.688 1 97.81 119 ALA A C 1
ATOM 903 O O . ALA A 1 119 ? -6.863 -2.816 -7.324 1 97.81 119 ALA A O 1
ATOM 904 N N . GLN A 1 120 ? -4.684 -2.424 -7.039 1 95.19 120 GLN A N 1
ATOM 905 C CA . GLN A 1 120 ? -4.59 -1.61 -8.25 1 95.19 120 GLN A CA 1
ATOM 906 C C . GLN A 1 120 ? -4.906 -2.436 -9.492 1 95.19 120 GLN A C 1
ATOM 908 O O . GLN A 1 120 ? -5.578 -1.956 -10.406 1 95.19 120 GLN A O 1
ATOM 913 N N . SER A 1 121 ? -4.355 -3.627 -9.508 1 94.12 121 SER A N 1
ATOM 914 C CA . SER A 1 121 ? -4.59 -4.516 -10.641 1 94.12 121 SER A CA 1
ATOM 915 C C . SER A 1 121 ? -6.07 -4.844 -10.789 1 94.12 121 SER A C 1
ATOM 917 O O . SER A 1 121 ? -6.609 -4.824 -11.898 1 94.12 121 SER A O 1
ATOM 919 N N . PHE A 1 122 ? -6.766 -5.164 -9.68 1 96 122 PHE A N 1
ATOM 920 C CA . PHE A 1 122 ? -8.203 -5.402 -9.695 1 96 122 PHE A CA 1
ATOM 921 C C . PHE A 1 122 ? -8.953 -4.176 -10.211 1 96 122 PHE A C 1
ATOM 923 O O . PHE A 1 122 ? -9.82 -4.289 -11.078 1 96 122 PHE A O 1
ATOM 930 N N . GLN A 1 123 ? -8.57 -2.98 -9.734 1 95.44 123 GLN A N 1
ATOM 931 C CA . GLN A 1 123 ? -9.281 -1.754 -10.07 1 95.44 123 GLN A CA 1
ATOM 932 C C . GLN A 1 123 ? -9.141 -1.425 -11.555 1 95.44 123 GLN A C 1
ATOM 934 O O . GLN A 1 123 ? -10.094 -0.982 -12.195 1 95.44 123 GLN A O 1
ATOM 939 N N . LYS A 1 124 ? -7.93 -1.6 -12.086 1 92.31 124 LYS A N 1
ATOM 940 C CA . LYS A 1 124 ? -7.695 -1.372 -13.508 1 92.31 124 LYS A CA 1
ATOM 941 C C . LYS A 1 124 ? -8.602 -2.256 -14.359 1 92.31 124 LYS A C 1
ATOM 943 O O . LYS A 1 124 ? -9.195 -1.787 -15.328 1 92.31 124 LYS A O 1
ATOM 948 N N . ARG A 1 125 ? -8.656 -3.545 -14.047 1 92.31 125 ARG A N 1
ATOM 949 C CA . ARG A 1 125 ? -9.508 -4.469 -14.797 1 92.31 125 ARG A CA 1
ATOM 950 C C . ARG A 1 125 ? -10.977 -4.121 -14.609 1 92.31 125 ARG A C 1
ATOM 952 O O . ARG A 1 125 ? -11.758 -4.195 -15.562 1 92.31 125 ARG A O 1
ATOM 959 N N . TYR A 1 126 ? -11.359 -3.719 -13.445 1 93.38 126 TYR A N 1
ATOM 960 C CA . TYR A 1 126 ? -12.727 -3.354 -13.102 1 93.38 126 TYR A CA 1
ATOM 961 C C . TYR A 1 126 ? -13.203 -2.174 -13.945 1 93.38 126 TYR A C 1
ATOM 963 O O . TYR A 1 126 ? -14.367 -2.119 -14.352 1 93.38 126 TYR A O 1
ATOM 971 N N . LYS A 1 127 ? -12.383 -1.245 -14.188 1 92.88 127 LYS A N 1
ATOM 972 C CA . LYS A 1 127 ? -12.727 -0.025 -14.906 1 92.88 127 LYS A CA 1
ATOM 973 C C . LYS A 1 127 ? -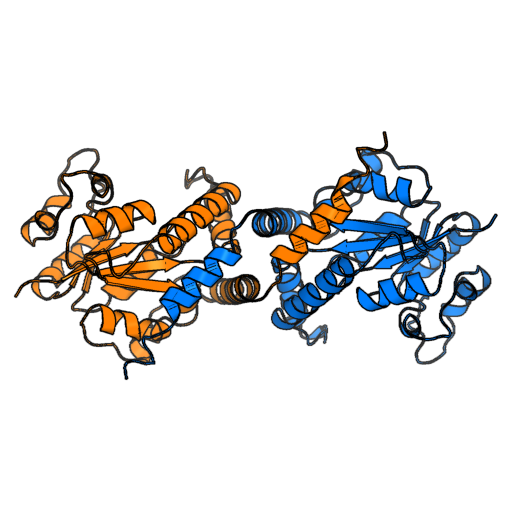12.828 -0.287 -16.406 1 92.88 127 LYS A C 1
ATOM 975 O O . LYS A 1 127 ? -13.359 0.541 -17.156 1 92.88 127 LYS A O 1
ATOM 980 N N . ASN A 1 128 ? -12.227 -1.396 -16.781 1 90.62 128 ASN A N 1
ATOM 981 C CA . ASN A 1 128 ? -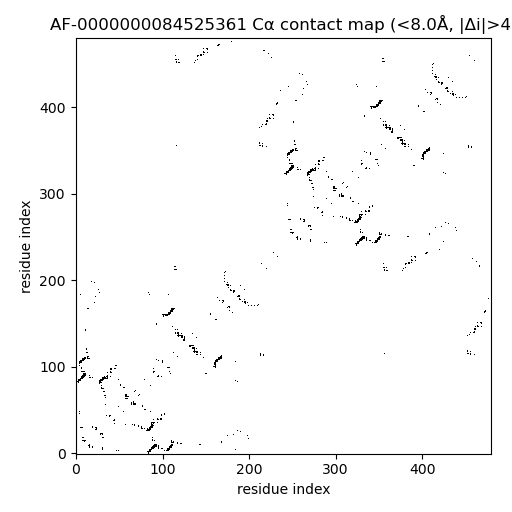12.383 -1.784 -18.188 1 90.62 128 ASN A CA 1
ATOM 982 C C . ASN A 1 128 ? -13.758 -2.391 -18.453 1 90.62 128 ASN A C 1
ATOM 984 O O . ASN A 1 128 ? -13.977 -3.58 -18.203 1 90.62 128 ASN A O 1
ATOM 988 N N . GLU A 1 129 ? -14.609 -1.662 -18.969 1 84 129 GLU A N 1
ATOM 989 C CA . GLU A 1 129 ? -16.016 -2.039 -19.156 1 84 129 GLU A CA 1
ATOM 990 C C . GLU A 1 129 ? -16.141 -3.27 -20.047 1 84 129 GLU A C 1
ATOM 992 O O . GLU A 1 129 ? -17.078 -4.047 -19.906 1 84 129 GLU A O 1
ATOM 997 N N . GLU A 1 130 ? -15.203 -3.49 -20.922 1 87.75 130 GLU A N 1
ATOM 998 C CA . GLU A 1 130 ? -15.266 -4.598 -21.859 1 87.75 130 GLU A CA 1
ATOM 999 C C . GLU A 1 130 ? -14.867 -5.914 -21.203 1 87.75 130 GLU A C 1
ATOM 1001 O O . GLU A 1 130 ? -15.164 -6.992 -21.734 1 87.75 130 GLU A O 1
ATOM 1006 N N . ASP A 1 131 ? -14.234 -5.887 -20.047 1 82.19 131 ASP A N 1
ATOM 1007 C CA . ASP A 1 131 ? -13.672 -7.07 -19.391 1 82.19 131 ASP A CA 1
ATOM 1008 C C . ASP A 1 131 ? -14.75 -7.832 -18.625 1 82.19 131 ASP A C 1
ATOM 1010 O O . ASP A 1 131 ? -14.742 -9.062 -18.594 1 82.19 131 ASP A O 1
ATOM 1014 N N . GLY A 1 132 ? -15.758 -7.152 -18.062 1 85.12 132 GLY A N 1
ATOM 1015 C CA . GLY A 1 132 ? -16.797 -7.797 -17.281 1 85.12 132 GLY A CA 1
ATOM 1016 C C . GLY A 1 132 ? -16.297 -8.375 -15.977 1 85.12 132 GLY A C 1
ATOM 1017 O O . GLY A 1 132 ? -16.953 -9.227 -15.375 1 85.12 132 GLY A O 1
ATOM 1018 N N . PHE A 1 133 ? -15.086 -8.242 -15.484 1 84.06 133 PHE A N 1
ATOM 1019 C CA . PHE A 1 133 ? -14.469 -8.766 -14.273 1 84.06 133 PHE A CA 1
ATOM 1020 C C . PHE A 1 133 ? -15.352 -8.508 -13.062 1 84.06 133 PHE A C 1
ATOM 1022 O O . PHE A 1 133 ? -15.555 -9.398 -12.234 1 84.06 133 PHE A O 1
ATOM 1029 N N . GLY A 1 134 ? -16 -7.398 -12.82 1 91.19 134 GLY A N 1
ATOM 1030 C CA . GLY A 1 134 ? -17.016 -7.047 -11.844 1 91.19 134 GLY A CA 1
ATOM 1031 C C . GLY A 1 134 ? -16.469 -6.902 -10.438 1 91.19 134 GLY A C 1
ATOM 1032 O O . GLY A 1 134 ? -17.203 -6.586 -9.5 1 91.19 134 GLY A O 1
ATOM 1033 N N . ALA A 1 135 ? -15.18 -7.215 -10.188 1 95.12 135 ALA A N 1
ATOM 1034 C CA . ALA A 1 135 ? -14.578 -7.117 -8.859 1 95.12 135 ALA A CA 1
ATOM 1035 C C . ALA A 1 135 ? -13.633 -5.922 -8.773 1 95.12 135 ALA A C 1
ATOM 1037 O O . ALA A 1 135 ? -12.789 -5.73 -9.648 1 95.12 135 ALA A O 1
ATOM 1038 N N . ASP A 1 136 ? -13.758 -5.117 -7.715 1 96.94 136 ASP A N 1
ATOM 1039 C CA . ASP A 1 136 ? -12.953 -3.908 -7.566 1 96.94 136 ASP A CA 1
ATOM 1040 C C . ASP A 1 136 ? -11.844 -4.109 -6.539 1 96.94 136 ASP A C 1
ATOM 1042 O O . ASP A 1 136 ? -11.547 -5.242 -6.148 1 96.94 136 ASP A O 1
ATOM 1046 N N . PHE A 1 137 ? -11.219 -3.027 -6.113 1 97.56 137 PHE A N 1
ATOM 1047 C CA . PHE A 1 137 ? -10.07 -3.084 -5.227 1 97.56 137 PHE A CA 1
ATOM 1048 C C . PHE A 1 137 ? -10.461 -3.633 -3.859 1 97.56 137 PHE A C 1
ATOM 1050 O O . PHE A 1 137 ? -9.641 -4.25 -3.172 1 97.56 137 PHE A O 1
ATOM 1057 N N . LYS A 1 138 ? -11.742 -3.424 -3.436 1 98.25 138 LYS A N 1
ATOM 1058 C CA . LYS A 1 138 ? -12.18 -3.98 -2.158 1 98.25 138 LYS A CA 1
ATOM 1059 C C . LYS A 1 138 ? -12.211 -5.504 -2.207 1 98.25 138 LYS A C 1
ATOM 1061 O O . LYS A 1 138 ? -11.812 -6.168 -1.249 1 98.25 138 LYS A O 1
ATOM 1066 N N . ALA A 1 139 ? -12.688 -5.984 -3.34 1 98.19 139 ALA A N 1
ATOM 1067 C CA . ALA A 1 139 ? -12.672 -7.426 -3.561 1 98.19 139 ALA A CA 1
ATOM 1068 C C . ALA A 1 139 ? -11.242 -7.969 -3.568 1 98.19 139 ALA A C 1
ATOM 1070 O O . ALA A 1 139 ? -10.992 -9.07 -3.084 1 98.19 139 ALA A O 1
ATOM 1071 N N . ALA A 1 140 ? -10.312 -7.23 -4.137 1 98.25 140 ALA A N 1
ATOM 1072 C CA . ALA A 1 140 ? -8.898 -7.613 -4.145 1 98.25 140 ALA A CA 1
ATOM 1073 C C . ALA A 1 140 ? -8.375 -7.824 -2.729 1 98.25 140 ALA A C 1
ATOM 1075 O O . ALA A 1 140 ? -7.691 -8.812 -2.453 1 98.25 140 ALA A O 1
ATOM 1076 N N . VAL A 1 141 ? -8.703 -6.918 -1.804 1 98.56 141 VAL A N 1
ATOM 1077 C CA . VAL A 1 141 ? -8.211 -6.996 -0.43 1 98.56 141 VAL A CA 1
ATOM 1078 C C . VAL A 1 141 ? -8.805 -8.227 0.259 1 98.56 141 VAL A C 1
ATOM 1080 O O . VAL A 1 141 ? -8.109 -8.93 0.992 1 98.56 141 VAL A O 1
ATOM 1083 N N . LYS A 1 142 ? -10.094 -8.438 0.033 1 98.25 142 LYS A N 1
ATOM 1084 C CA . LYS A 1 142 ? -10.727 -9.641 0.576 1 98.25 142 LYS A CA 1
ATOM 1085 C C . LYS A 1 142 ? -10.023 -10.898 0.094 1 98.25 142 LYS A C 1
ATOM 1087 O O . LYS A 1 142 ? -9.727 -11.797 0.888 1 98.25 142 LYS A O 1
ATOM 1092 N N . GLN A 1 143 ? -9.781 -10.992 -1.166 1 97.81 143 GLN A N 1
ATOM 1093 C CA . GLN A 1 143 ? -9.117 -12.156 -1.741 1 97.81 143 GLN A CA 1
ATOM 1094 C C . GLN A 1 143 ? -7.684 -12.273 -1.227 1 97.81 143 GLN A C 1
ATOM 1096 O O . GLN A 1 143 ? -7.215 -13.375 -0.938 1 97.81 143 GLN A O 1
ATOM 1101 N N . PHE A 1 144 ? -6.984 -11.18 -1.134 1 98.62 144 PHE A N 1
ATOM 1102 C CA . PHE A 1 144 ? -5.645 -11.156 -0.555 1 98.62 144 PHE A CA 1
ATOM 1103 C C . PHE A 1 144 ? -5.652 -11.75 0.848 1 98.62 144 PHE A C 1
ATOM 1105 O O . PHE A 1 144 ? -4.863 -12.648 1.149 1 98.62 144 PHE A O 1
ATOM 1112 N N . ASN A 1 145 ? -6.516 -11.195 1.652 1 98.62 145 ASN A N 1
ATOM 1113 C CA . ASN A 1 145 ? -6.598 -11.672 3.029 1 98.62 145 ASN A CA 1
ATOM 1114 C C . ASN A 1 145 ? -6.871 -13.172 3.094 1 98.62 145 ASN A C 1
ATOM 1116 O O . ASN A 1 145 ? -6.23 -13.891 3.861 1 98.62 145 ASN A O 1
ATOM 1120 N N . PHE A 1 146 ? -7.77 -13.609 2.264 1 98.25 146 PHE A N 1
ATOM 1121 C CA . PHE A 1 146 ? -8.109 -15.031 2.236 1 98.25 146 PHE A CA 1
ATOM 1122 C C . PHE A 1 146 ? -6.918 -15.867 1.794 1 98.25 146 PHE A C 1
ATOM 1124 O O . PHE A 1 146 ? -6.645 -16.922 2.369 1 98.25 146 PHE A O 1
ATOM 1131 N N . SER A 1 147 ? -6.215 -15.414 0.8 1 98.19 147 SER A N 1
ATOM 1132 C CA . SER A 1 147 ? -5.066 -16.141 0.275 1 98.19 147 SER A CA 1
ATOM 1133 C C . SER A 1 147 ? -3.965 -16.266 1.323 1 98.19 147 SER A C 1
ATOM 1135 O O . SER A 1 147 ? -3.389 -17.344 1.501 1 98.19 147 SER A O 1
ATOM 1137 N N . VAL A 1 148 ? -3.672 -15.195 2.012 1 97.81 148 VAL A N 1
ATOM 1138 C CA . VAL A 1 148 ? -2.613 -15.219 3.016 1 97.81 148 VAL A CA 1
ATOM 1139 C C . VAL A 1 148 ? -3.043 -16.078 4.199 1 97.81 148 VAL A C 1
ATOM 1141 O O . VAL A 1 148 ? -2.223 -16.797 4.789 1 97.81 148 VAL A O 1
ATOM 1144 N N . GLN A 1 149 ? -4.301 -16 4.586 1 98.38 149 GLN A N 1
ATOM 1145 C CA . GLN A 1 149 ? -4.82 -16.859 5.645 1 98.38 149 GLN A CA 1
ATOM 1146 C C . GLN A 1 149 ? -4.684 -18.328 5.273 1 98.38 149 GLN A C 1
ATOM 1148 O O . GLN A 1 149 ? -4.316 -19.156 6.109 1 98.38 149 GLN A O 1
ATOM 1153 N N . THR A 1 150 ? -5.004 -18.656 4.031 1 98.31 150 THR A N 1
ATOM 1154 C CA . THR A 1 150 ? -4.906 -20.031 3.541 1 98.31 150 THR A CA 1
ATOM 1155 C C . THR A 1 150 ? -3.475 -20.547 3.656 1 98.31 150 THR A C 1
ATOM 1157 O O . THR A 1 150 ? -3.24 -21.641 4.172 1 98.31 150 THR A O 1
ATOM 1160 N N . LEU A 1 151 ? -2.518 -19.766 3.236 1 97.94 151 LEU A N 1
ATOM 1161 C CA . LEU A 1 151 ? -1.115 -20.172 3.307 1 97.94 151 LEU A CA 1
ATOM 1162 C C . LEU A 1 151 ? -0.649 -20.266 4.754 1 97.94 151 LEU A C 1
ATOM 1164 O O . LEU A 1 151 ? 0.085 -21.188 5.113 1 97.94 151 LEU A O 1
ATOM 1168 N N . ALA A 1 152 ? -1.104 -19.312 5.562 1 97.12 152 ALA A N 1
ATOM 1169 C CA . ALA A 1 152 ? -0.69 -19.281 6.965 1 97.12 152 ALA A CA 1
ATOM 1170 C C . ALA A 1 152 ? -1.184 -20.516 7.715 1 97.12 152 ALA A C 1
ATOM 1172 O O . ALA A 1 152 ? -0.574 -20.922 8.703 1 97.12 152 ALA A O 1
ATOM 1173 N N . ALA A 1 153 ? -2.221 -21.094 7.262 1 97.06 153 ALA A N 1
ATOM 1174 C CA . ALA A 1 153 ? -2.85 -22.219 7.953 1 97.06 153 ALA A CA 1
ATOM 1175 C C . ALA A 1 153 ? -2.193 -23.531 7.57 1 97.06 153 ALA A C 1
ATOM 1177 O O . ALA A 1 153 ? -2.455 -24.562 8.188 1 97.06 153 ALA A O 1
ATOM 1178 N N . ILE A 1 154 ? -1.357 -23.562 6.59 1 96.94 154 ILE A N 1
ATOM 1179 C CA . ILE A 1 154 ? -0.742 -24.797 6.113 1 96.94 154 ILE A CA 1
ATOM 1180 C C . ILE A 1 154 ? 0.35 -25.234 7.082 1 96.94 154 ILE A C 1
ATOM 1182 O O . ILE A 1 154 ? 1.226 -24.438 7.445 1 96.94 154 ILE A O 1
ATOM 1186 N N . ASP A 1 155 ? 0.303 -26.438 7.508 1 95.06 155 ASP A N 1
ATOM 1187 C CA . ASP A 1 155 ? 1.395 -27.125 8.195 1 95.06 155 ASP A CA 1
ATOM 1188 C C . ASP A 1 155 ? 2.111 -28.094 7.258 1 95.06 155 ASP A C 1
ATOM 1190 O O . ASP A 1 155 ? 1.647 -29.219 7.047 1 95.06 155 ASP A O 1
ATOM 1194 N N . THR A 1 156 ? 3.209 -27.625 6.738 1 91.44 156 THR A N 1
ATOM 1195 C CA . THR A 1 156 ? 3.904 -28.375 5.688 1 91.44 156 THR A CA 1
ATOM 1196 C C . THR A 1 156 ? 4.293 -29.766 6.172 1 91.44 156 THR A C 1
ATOM 1198 O O . THR A 1 156 ? 4.461 -30.688 5.367 1 91.44 156 THR A O 1
ATOM 1201 N N . ARG A 1 157 ? 4.43 -30.078 7.465 1 93.38 157 ARG A N 1
ATOM 1202 C CA . ARG A 1 157 ? 4.801 -31.375 8.016 1 93.38 157 ARG A CA 1
ATOM 1203 C C . ARG A 1 157 ? 3.646 -32.375 7.906 1 93.38 157 ARG A C 1
ATOM 1205 O O . ARG A 1 157 ? 3.859 -33.562 7.945 1 93.38 157 ARG A O 1
ATOM 1212 N N . ASN A 1 158 ? 2.426 -31.75 7.711 1 95.06 158 ASN A N 1
ATOM 1213 C CA . ASN A 1 158 ? 1.236 -32.594 7.707 1 95.06 158 ASN A CA 1
ATOM 1214 C C . ASN A 1 158 ? 0.6 -32.656 6.32 1 95.06 158 ASN A C 1
ATOM 1216 O O . ASN A 1 158 ? -0.545 -33.094 6.18 1 95.06 158 ASN A O 1
ATOM 1220 N N . GLU A 1 159 ? 1.276 -32.125 5.352 1 96.94 159 GLU A N 1
ATOM 1221 C CA . GLU A 1 159 ? 0.783 -32.188 3.979 1 96.94 159 GLU A CA 1
ATOM 1222 C C . GLU A 1 159 ? 1.52 -33.25 3.162 1 96.94 159 GLU A C 1
ATOM 1224 O O . GLU A 1 159 ? 2.691 -33.531 3.418 1 96.94 159 GLU A O 1
ATOM 1229 N N . ASP A 1 160 ? 0.875 -33.812 2.201 1 97.31 160 ASP A N 1
ATOM 1230 C CA . ASP A 1 160 ? 1.479 -34.844 1.34 1 97.31 160 ASP A CA 1
ATOM 1231 C C . ASP A 1 160 ? 1.935 -34.219 0.015 1 97.31 160 ASP A C 1
ATOM 1233 O O . ASP A 1 160 ? 2.027 -34.938 -0.996 1 97.31 160 ASP A O 1
ATOM 1237 N N . PHE A 1 161 ? 2.039 -32.906 -0.026 1 97.81 161 PHE A N 1
ATOM 1238 C CA . PHE A 1 161 ? 2.6 -32.188 -1.152 1 97.81 161 PHE A CA 1
ATOM 1239 C C . PHE A 1 161 ? 3.717 -31.25 -0.69 1 97.81 161 PHE A C 1
ATOM 1241 O O . PHE A 1 161 ? 3.828 -30.953 0.5 1 97.81 161 PHE A O 1
ATOM 1248 N N . ASP A 1 162 ? 4.637 -30.875 -1.629 1 97.56 162 ASP A N 1
ATOM 1249 C CA . ASP A 1 162 ? 5.668 -29.859 -1.37 1 97.56 162 ASP A CA 1
ATOM 1250 C C . ASP A 1 162 ? 5.211 -28.484 -1.826 1 97.56 162 ASP A C 1
ATOM 1252 O O . ASP A 1 162 ? 4.574 -28.344 -2.873 1 97.56 162 ASP A O 1
ATOM 1256 N N . LEU A 1 163 ? 5.535 -27.531 -1.021 1 98.06 163 LEU A N 1
ATOM 1257 C CA . LEU A 1 163 ? 5.059 -26.172 -1.3 1 98.06 163 LEU A CA 1
ATOM 1258 C C . LEU A 1 163 ? 6.23 -25.203 -1.42 1 98.06 163 LEU A C 1
ATOM 1260 O O . LEU A 1 163 ? 7.129 -25.203 -0.576 1 98.06 163 LEU A O 1
ATOM 1264 N N . CYS A 1 164 ? 6.254 -24.469 -2.479 1 97.5 164 CYS A N 1
ATOM 1265 C CA . CYS A 1 164 ? 7.148 -23.344 -2.709 1 97.5 164 CYS A CA 1
ATOM 1266 C C . CYS A 1 164 ? 6.363 -22.047 -2.908 1 97.5 164 CYS A C 1
ATOM 1268 O O . CYS A 1 164 ? 5.512 -21.969 -3.795 1 97.5 164 CYS A O 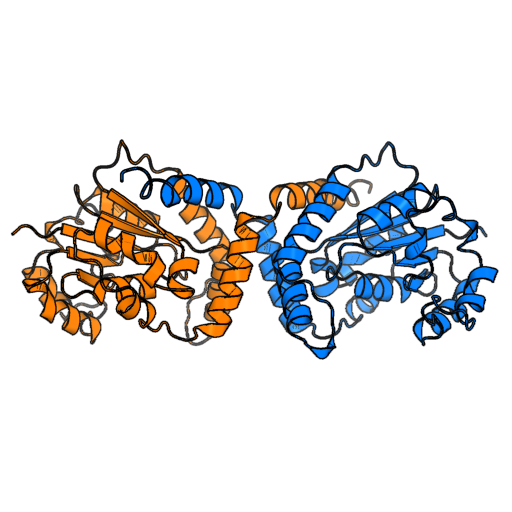1
ATOM 1270 N N . VAL A 1 165 ? 6.609 -21.078 -2.082 1 97.88 165 VAL A N 1
ATOM 1271 C CA . VAL A 1 165 ? 5.93 -19.797 -2.189 1 97.88 165 VAL A CA 1
ATOM 1272 C C . VAL A 1 165 ? 6.871 -18.766 -2.803 1 97.88 165 VAL A C 1
ATOM 1274 O O . VAL A 1 165 ? 8.008 -18.594 -2.346 1 97.88 165 VAL A O 1
ATOM 1277 N N . VAL A 1 166 ? 6.414 -18.125 -3.857 1 97 166 VAL A N 1
ATOM 1278 C CA . VAL A 1 166 ? 7.223 -17.094 -4.523 1 97 166 VAL A CA 1
ATOM 1279 C C . VAL A 1 166 ? 6.504 -15.75 -4.469 1 97 166 VAL A C 1
ATOM 1281 O O . VAL A 1 166 ? 5.285 -15.695 -4.297 1 97 166 VAL A O 1
ATOM 1284 N N . GLN A 1 167 ? 7.25 -14.711 -4.598 1 96.12 167 GLN A N 1
ATOM 1285 C CA . GLN A 1 167 ? 6.688 -13.367 -4.578 1 96.12 167 GLN A CA 1
ATOM 1286 C C . GLN A 1 167 ? 6.574 -12.797 -5.988 1 96.12 167 GLN A C 1
ATOM 1288 O O . GLN A 1 167 ? 7.516 -12.891 -6.777 1 96.12 167 GLN A O 1
ATOM 1293 N N . TYR A 1 168 ? 5.438 -12.227 -6.242 1 95.12 168 TYR A N 1
ATOM 1294 C CA . TYR A 1 168 ? 5.219 -11.531 -7.504 1 95.12 168 TYR A CA 1
ATOM 1295 C C . TYR A 1 168 ? 6.352 -10.555 -7.797 1 95.12 168 TYR A C 1
ATOM 1297 O O . TYR A 1 168 ? 6.812 -10.453 -8.938 1 95.12 168 TYR A O 1
ATOM 1305 N N . HIS A 1 169 ? 6.793 -9.828 -6.801 1 93 169 HIS A N 1
ATOM 1306 C CA . HIS A 1 169 ? 7.84 -8.828 -6.941 1 93 169 HIS A CA 1
ATOM 1307 C C . HIS A 1 169 ? 9.109 -9.43 -7.543 1 93 169 HIS A C 1
ATOM 1309 O O . HIS A 1 169 ? 9.758 -8.812 -8.383 1 93 169 HIS A O 1
ATOM 1315 N N . ASP A 1 170 ? 9.469 -10.602 -7.16 1 93.06 170 ASP A N 1
ATOM 1316 C CA . ASP A 1 170 ? 10.68 -11.242 -7.664 1 93.06 170 ASP A CA 1
ATOM 1317 C C . ASP A 1 170 ? 10.547 -11.594 -9.141 1 93.06 170 ASP A C 1
ATOM 1319 O O . ASP A 1 170 ? 11.484 -11.406 -9.922 1 93.06 170 ASP A O 1
ATOM 1323 N N . LEU A 1 171 ? 9.391 -12.062 -9.516 1 93.19 171 LEU A N 1
ATOM 1324 C CA . LEU A 1 171 ? 9.125 -12.422 -10.906 1 93.19 171 LEU A CA 1
ATOM 1325 C C . LEU A 1 171 ? 9.227 -11.195 -11.805 1 93.19 171 LEU A C 1
ATOM 1327 O O . LEU A 1 171 ? 9.883 -11.242 -12.852 1 93.19 171 LEU A O 1
ATOM 1331 N N . VAL A 1 172 ? 8.641 -10.07 -11.391 1 91.56 172 VAL A N 1
ATOM 1332 C CA . VAL A 1 172 ? 8.555 -8.875 -12.219 1 91.56 172 VAL A CA 1
ATOM 1333 C C . VAL A 1 172 ? 9.891 -8.133 -12.195 1 91.56 172 VAL A C 1
ATOM 1335 O O . VAL A 1 172 ? 10.289 -7.52 -13.188 1 91.56 172 VAL A O 1
ATOM 1338 N N . ALA A 1 173 ? 10.586 -8.133 -11.094 1 90.56 173 ALA A N 1
ATOM 1339 C CA . ALA A 1 173 ? 11.867 -7.434 -10.969 1 90.56 173 ALA A CA 1
ATOM 1340 C C . ALA A 1 173 ? 12.945 -8.117 -11.805 1 90.56 173 ALA A C 1
ATOM 1342 O O . ALA A 1 173 ? 13.664 -7.461 -12.562 1 90.56 173 ALA A O 1
ATOM 1343 N N . ASP A 1 174 ? 13.078 -9.367 -11.617 1 91.38 174 ASP A N 1
ATOM 1344 C CA . ASP A 1 174 ? 14.047 -10.195 -12.32 1 91.38 174 ASP A CA 1
ATOM 1345 C C . ASP A 1 174 ? 13.719 -11.68 -12.172 1 91.38 174 ASP A C 1
ATOM 1347 O O . ASP A 1 174 ? 14.109 -12.312 -11.188 1 91.38 174 ASP A O 1
ATOM 1351 N N . PRO A 1 175 ? 13.156 -12.289 -13.227 1 93.75 175 PRO A N 1
ATOM 1352 C CA . PRO A 1 175 ? 12.766 -13.703 -13.133 1 93.75 175 PRO A CA 1
ATOM 1353 C C . PRO A 1 175 ? 13.914 -14.609 -12.711 1 93.75 175 PRO A C 1
ATOM 1355 O O . PRO A 1 175 ? 13.688 -15.703 -12.195 1 93.75 175 PRO A O 1
ATOM 1358 N N . ALA A 1 176 ? 15.156 -14.156 -12.867 1 94.38 176 ALA A N 1
ATOM 1359 C CA . ALA A 1 176 ? 16.312 -14.961 -12.469 1 94.38 176 ALA A CA 1
ATOM 1360 C C . ALA A 1 176 ? 16.312 -15.195 -10.961 1 94.38 176 ALA A C 1
ATOM 1362 O O . ALA A 1 176 ? 16.938 -16.141 -10.477 1 94.38 176 ALA A O 1
ATOM 1363 N N . ARG A 1 177 ? 15.594 -14.391 -10.25 1 93.88 177 ARG A N 1
ATOM 1364 C CA . ARG A 1 177 ? 15.461 -14.562 -8.812 1 93.88 177 ARG A CA 1
ATOM 1365 C C . ARG A 1 177 ? 14.672 -15.82 -8.477 1 93.88 177 ARG A C 1
ATOM 1367 O O . ARG A 1 177 ? 14.703 -16.297 -7.344 1 93.88 177 ARG A O 1
ATOM 1374 N N . LEU A 1 178 ? 14.008 -16.391 -9.484 1 95.75 178 LEU A N 1
ATOM 1375 C CA . LEU A 1 178 ? 13.172 -17.562 -9.242 1 95.75 178 LEU A CA 1
ATOM 1376 C C . LEU A 1 178 ? 13.859 -18.828 -9.727 1 95.75 178 LEU A C 1
ATOM 1378 O O . LEU A 1 178 ? 13.203 -19.859 -9.914 1 95.75 178 LEU A O 1
ATOM 1382 N N . GLY A 1 179 ? 15.18 -18.766 -9.859 1 96.19 179 GLY A N 1
ATOM 1383 C CA . GLY A 1 179 ? 15.914 -19.938 -10.289 1 96.19 179 GLY A CA 1
ATOM 1384 C C . GLY A 1 179 ? 15.703 -21.141 -9.375 1 96.19 179 GLY A C 1
ATOM 1385 O O . GLY A 1 179 ? 15.625 -22.281 -9.836 1 96.19 179 GLY A O 1
ATOM 1386 N N . TYR A 1 180 ? 15.516 -20.906 -8.078 1 96.31 180 TYR A N 1
ATOM 1387 C CA . TYR A 1 180 ? 15.359 -21.953 -7.066 1 96.31 180 TYR A CA 1
ATOM 1388 C C . TYR A 1 180 ? 14.07 -22.734 -7.281 1 96.31 180 TYR A C 1
ATOM 1390 O O . TYR A 1 180 ? 13.938 -23.859 -6.801 1 96.31 180 TYR A O 1
ATOM 1398 N N . VAL A 1 181 ? 13.133 -22.125 -7.984 1 98 181 VAL A N 1
ATOM 1399 C CA . VAL A 1 181 ? 11.875 -22.812 -8.234 1 98 181 VAL A CA 1
ATOM 1400 C C . VAL A 1 181 ? 12.102 -24 -9.172 1 98 181 VAL A C 1
ATOM 1402 O O . VAL A 1 181 ? 11.445 -25.031 -9.047 1 98 181 VAL A O 1
ATOM 1405 N N . PHE A 1 182 ? 13.039 -23.844 -10.141 1 98 182 PHE A N 1
ATOM 1406 C CA . PHE A 1 182 ? 13.359 -24.938 -11.031 1 98 182 PHE A CA 1
ATOM 1407 C C . PHE A 1 182 ? 14.031 -26.078 -10.266 1 98 182 PHE A C 1
ATOM 1409 O O . PHE A 1 182 ? 13.758 -27.25 -10.523 1 98 182 PHE A O 1
ATOM 1416 N N . GLU A 1 183 ? 14.875 -25.703 -9.281 1 97.44 183 GLU A N 1
ATOM 1417 C CA . GLU A 1 183 ? 15.438 -26.719 -8.391 1 97.44 183 GLU A CA 1
ATOM 1418 C C . GLU A 1 183 ? 14.336 -27.438 -7.609 1 97.44 183 GLU A C 1
ATOM 1420 O O . GLU A 1 183 ? 14.359 -28.656 -7.48 1 97.44 183 GLU A O 1
ATOM 1425 N N . PHE A 1 184 ? 13.461 -26.719 -7.141 1 98 184 PHE A N 1
ATOM 1426 C CA . PHE A 1 184 ? 12.32 -27.25 -6.402 1 98 184 PHE A CA 1
ATOM 1427 C C . PHE A 1 184 ? 11.531 -28.234 -7.254 1 98 184 PHE A C 1
ATOM 1429 O O . PHE A 1 184 ? 11.102 -29.281 -6.762 1 98 184 PHE A O 1
ATOM 1436 N N . LEU A 1 185 ? 11.383 -27.906 -8.57 1 98.19 185 LEU A N 1
ATOM 1437 C CA . LEU A 1 185 ? 10.617 -28.734 -9.492 1 98.19 185 LEU A CA 1
ATOM 1438 C C . LEU A 1 185 ? 11.438 -29.938 -9.953 1 98.19 185 LEU A C 1
ATOM 1440 O O . LEU A 1 185 ? 10.914 -30.844 -10.602 1 98.19 185 LEU A O 1
ATOM 1444 N N . GLY A 1 186 ? 12.711 -29.938 -9.711 1 97.56 186 GLY A N 1
ATOM 1445 C CA . GLY A 1 186 ? 13.562 -31.062 -10.031 1 97.56 186 GLY A CA 1
ATOM 1446 C C . GLY A 1 186 ? 14.07 -31.047 -11.461 1 97.56 186 GLY A C 1
ATOM 1447 O O . GLY A 1 186 ? 14.289 -32.094 -12.062 1 97.56 186 GLY A O 1
ATOM 1448 N N . VAL A 1 187 ? 14.188 -29.891 -12 1 97.94 187 VAL A N 1
ATOM 1449 C CA . VAL A 1 187 ? 14.703 -29.75 -13.359 1 97.94 187 VAL A CA 1
ATOM 1450 C C . VAL A 1 187 ? 15.938 -28.844 -13.352 1 97.94 187 VAL A C 1
ATOM 1452 O O . VAL A 1 187 ? 16.25 -28.219 -12.336 1 97.94 187 VAL A O 1
ATOM 1455 N N . ASP A 1 188 ? 16.656 -28.797 -14.492 1 97.69 188 ASP A N 1
ATOM 1456 C CA . ASP A 1 188 ? 17.844 -27.969 -14.586 1 97.69 188 ASP A CA 1
ATOM 1457 C C . ASP A 1 188 ? 17.5 -26.484 -14.477 1 97.69 188 ASP A C 1
ATOM 1459 O O . ASP A 1 188 ? 16.5 -26.031 -15.047 1 97.69 188 ASP A O 1
ATOM 1463 N N . VAL A 1 189 ? 18.297 -25.797 -13.742 1 97.69 189 VAL A N 1
ATOM 1464 C CA . VAL A 1 189 ? 18.125 -24.344 -13.648 1 97.69 189 VAL A CA 1
ATOM 1465 C C . VAL A 1 189 ? 18.672 -23.672 -14.898 1 97.69 189 VAL A C 1
ATOM 1467 O O . VAL A 1 189 ? 19.859 -23.812 -15.227 1 97.69 189 VAL A O 1
ATOM 1470 N N . PRO A 1 190 ? 17.812 -22.969 -15.578 1 96.56 190 PRO A N 1
ATOM 1471 C CA . PRO A 1 190 ? 18.359 -22.219 -16.703 1 96.56 190 PRO A CA 1
ATOM 1472 C C . PRO A 1 190 ? 19.422 -21.188 -16.281 1 96.56 190 PRO A C 1
ATOM 1474 O O . PRO A 1 190 ? 19.484 -20.828 -15.102 1 96.56 190 PRO A O 1
ATOM 1477 N N . SER A 1 191 ? 20.188 -20.719 -17.25 1 95.5 191 SER A N 1
ATOM 1478 C CA . SER A 1 191 ? 21.188 -19.703 -16.922 1 95.5 191 SER A CA 1
ATOM 1479 C C . SER A 1 191 ? 20.516 -18.422 -16.438 1 95.5 191 SER A C 1
ATOM 1481 O O . SER A 1 191 ? 19.375 -18.125 -16.812 1 95.5 191 SER A O 1
ATOM 1483 N N . HIS A 1 192 ? 21.266 -17.75 -15.602 1 92.5 192 HIS A N 1
ATOM 1484 C CA . HIS A 1 192 ? 20.766 -16.469 -15.125 1 92.5 192 HIS A CA 1
ATOM 1485 C C . HIS A 1 192 ? 20.391 -15.555 -16.297 1 92.5 192 HIS A C 1
ATOM 1487 O O . HIS A 1 192 ? 19.344 -14.906 -16.266 1 92.5 192 HIS A O 1
ATOM 1493 N N . GLU A 1 193 ? 21.172 -15.523 -17.281 1 90.62 193 GLU A N 1
ATOM 1494 C CA . GLU A 1 193 ? 20.953 -14.688 -18.469 1 90.62 193 GLU A CA 1
ATOM 1495 C C . GLU A 1 193 ? 19.672 -15.086 -19.188 1 90.62 193 GLU A C 1
ATOM 1497 O O . GLU A 1 193 ? 18.875 -14.227 -19.562 1 90.62 193 GLU A O 1
ATOM 1502 N N . ALA A 1 194 ? 19.469 -16.344 -19.359 1 91.06 194 ALA A N 1
ATOM 1503 C CA . ALA A 1 194 ? 18.281 -16.844 -20.047 1 91.06 194 ALA A CA 1
ATOM 1504 C C . ALA A 1 194 ? 17.016 -16.469 -19.281 1 91.06 194 ALA A C 1
ATOM 1506 O O . ALA A 1 194 ? 16.031 -16.031 -19.875 1 91.06 194 ALA A O 1
ATOM 1507 N N . MET A 1 195 ? 17.094 -16.594 -18 1 92.19 195 MET A N 1
ATOM 1508 C CA . MET A 1 195 ? 15.938 -16.297 -17.172 1 92.19 195 MET A CA 1
ATOM 1509 C C . MET A 1 195 ? 15.68 -14.789 -17.141 1 92.19 195 MET A C 1
ATOM 1511 O O . MET A 1 195 ? 14.531 -14.352 -17.203 1 92.19 195 MET A O 1
ATOM 1515 N N . SER A 1 196 ? 16.719 -14.023 -17.047 1 87.25 196 SER A N 1
ATOM 1516 C CA . SER A 1 196 ? 16.594 -12.578 -16.953 1 87.25 196 SER A CA 1
ATOM 1517 C C . SER A 1 196 ? 16.047 -11.984 -18.25 1 87.25 196 SER A C 1
ATOM 1519 O O . SER A 1 196 ? 15.461 -10.906 -18.25 1 87.25 196 SER A O 1
ATOM 1521 N N . MET A 1 197 ? 16.203 -12.672 -19.312 1 82.94 197 MET A N 1
ATOM 1522 C CA . MET A 1 197 ? 15.758 -12.195 -20.625 1 82.94 197 MET A CA 1
ATOM 1523 C C . MET A 1 197 ? 14.281 -12.484 -20.844 1 82.94 197 MET A C 1
ATOM 1525 O O . MET A 1 197 ? 13.688 -12 -21.812 1 82.94 197 MET A O 1
ATOM 1529 N N . TYR A 1 198 ? 13.875 -13.297 -19.906 1 82.06 198 TYR A N 1
ATOM 1530 C CA . TYR A 1 198 ? 12.445 -13.562 -20.031 1 82.06 198 TYR A CA 1
ATOM 1531 C C . TYR A 1 198 ? 11.633 -12.281 -19.891 1 82.06 198 TYR A C 1
ATOM 1533 O O . TYR A 1 198 ? 11.766 -11.562 -18.891 1 82.06 198 TYR A O 1
ATOM 1541 N N . GLN A 1 199 ? 10.992 -11.859 -20.891 1 72.44 199 GLN A N 1
ATOM 1542 C CA . GLN A 1 199 ? 10.289 -10.578 -20.922 1 72.44 199 GLN A CA 1
ATOM 1543 C C . GLN A 1 199 ? 8.852 -10.727 -20.422 1 72.44 199 GLN A C 1
ATOM 1545 O O . GLN A 1 199 ? 8.07 -11.508 -20.969 1 72.44 199 GLN A O 1
ATOM 1550 N N . LEU A 1 200 ? 8.695 -10.07 -19.297 1 72 200 LEU A N 1
ATOM 1551 C CA . LEU A 1 200 ? 7.305 -9.867 -18.891 1 72 200 LEU A CA 1
ATOM 1552 C C . LEU A 1 200 ? 6.707 -8.648 -19.578 1 72 200 LEU A C 1
ATOM 1554 O O . LEU A 1 200 ? 7.434 -7.723 -19.953 1 72 200 LEU A O 1
ATOM 1558 N N . LYS A 1 201 ? 5.516 -8.656 -20.031 1 59.94 201 LYS A N 1
ATOM 1559 C CA . LYS A 1 201 ? 4.879 -7.5 -20.656 1 59.94 201 LYS A CA 1
ATOM 1560 C C . LYS A 1 201 ? 4.711 -6.363 -19.656 1 59.94 201 LYS A C 1
ATOM 1562 O O . LYS A 1 201 ? 4.395 -6.598 -18.484 1 59.94 201 LYS A O 1
ATOM 1567 N N . ASP A 1 202 ? 4.773 -4.988 -20.141 1 56.47 202 ASP A N 1
ATOM 1568 C CA . ASP A 1 202 ? 4.473 -3.734 -19.453 1 56.47 202 ASP A CA 1
ATOM 1569 C C . ASP A 1 202 ? 5.305 -3.598 -18.188 1 56.47 202 ASP A C 1
ATOM 1571 O O . ASP A 1 202 ? 4.785 -3.191 -17.141 1 56.47 202 ASP A O 1
ATOM 1575 N N . THR A 1 203 ? 6.699 -3.729 -18.375 1 63.44 203 THR A N 1
ATOM 1576 C CA . THR A 1 203 ? 7.582 -4.168 -17.297 1 63.44 203 THR A CA 1
ATOM 1577 C C . THR A 1 203 ? 8.055 -2.975 -16.469 1 63.44 203 THR A C 1
ATOM 1579 O O . THR A 1 203 ? 8.094 -3.041 -15.242 1 63.44 203 THR A O 1
ATOM 1582 N N . ASP A 1 204 ? 8.242 -1.733 -17.078 1 65 204 ASP A N 1
ATOM 1583 C CA . ASP A 1 204 ? 9 -0.802 -16.25 1 65 204 ASP A CA 1
ATOM 1584 C C . ASP A 1 204 ? 8.125 -0.229 -15.133 1 65 204 ASP A C 1
ATOM 1586 O O . ASP A 1 204 ? 8.508 -0.245 -13.961 1 65 204 ASP A O 1
ATOM 1590 N N . ARG A 1 205 ? 7.008 0.299 -15.461 1 72.75 205 ARG A N 1
ATOM 1591 C CA . ARG A 1 205 ? 6.094 0.867 -14.469 1 72.75 205 ARG A CA 1
ATOM 1592 C C . ARG A 1 205 ? 5.672 -0.182 -13.445 1 72.75 205 ARG A C 1
ATOM 1594 O O . ARG A 1 205 ? 5.617 0.102 -12.25 1 72.75 205 ARG A O 1
ATOM 1601 N N . ARG A 1 206 ? 5.547 -1.358 -13.945 1 78.38 206 ARG A N 1
ATOM 1602 C CA . ARG A 1 206 ? 5.152 -2.436 -13.039 1 78.38 206 ARG A CA 1
ATOM 1603 C C . ARG A 1 206 ? 6.273 -2.766 -12.062 1 78.38 206 ARG A C 1
ATOM 1605 O O . ARG A 1 206 ? 6.016 -3.062 -10.891 1 78.38 206 ARG A O 1
ATOM 1612 N N . ARG A 1 207 ? 7.414 -2.527 -12.617 1 84.81 207 ARG A N 1
ATOM 1613 C CA . ARG A 1 207 ? 8.57 -2.836 -11.773 1 84.81 207 ARG A CA 1
ATOM 1614 C C . ARG A 1 207 ? 8.688 -1.843 -10.625 1 84.81 207 ARG A C 1
ATOM 1616 O O . ARG A 1 207 ? 8.859 -2.242 -9.469 1 84.81 207 ARG A O 1
ATOM 1623 N N . GLU A 1 208 ? 8.586 -0.61 -10.977 1 87.12 208 GLU A N 1
ATOM 1624 C CA . GLU A 1 208 ? 8.711 0.405 -9.93 1 87.12 208 GLU A CA 1
ATOM 1625 C C . GLU A 1 208 ? 7.555 0.311 -8.938 1 87.12 208 GLU A C 1
ATOM 1627 O O . GLU A 1 208 ? 7.773 0.358 -7.723 1 87.12 208 GLU A O 1
ATOM 1632 N N . GLU A 1 209 ? 6.359 0.165 -9.422 1 89.31 209 GLU A N 1
ATOM 1633 C CA . GLU A 1 209 ? 5.188 0.058 -8.562 1 89.31 209 GLU A CA 1
ATOM 1634 C C . GLU A 1 209 ? 5.297 -1.146 -7.629 1 89.31 209 GLU A C 1
ATOM 1636 O O . GLU A 1 209 ? 4.977 -1.051 -6.441 1 89.31 209 GLU A O 1
ATOM 1641 N N . SER A 1 210 ? 5.75 -2.191 -8.188 1 91.88 210 SER A N 1
ATOM 1642 C CA . SER A 1 210 ? 5.895 -3.4 -7.387 1 91.88 210 SER A CA 1
ATOM 1643 C C . SER A 1 210 ? 6.98 -3.236 -6.332 1 91.88 210 SER A C 1
ATOM 1645 O O . SER A 1 210 ? 6.852 -3.742 -5.215 1 91.88 210 SER A O 1
ATOM 1647 N N . GLU A 1 211 ? 8.062 -2.58 -6.746 1 93.5 211 GLU A N 1
ATOM 1648 C CA . GLU A 1 211 ? 9.141 -2.34 -5.789 1 93.5 211 GLU A CA 1
ATOM 1649 C C . GLU A 1 211 ? 8.656 -1.505 -4.609 1 93.5 211 GLU A C 1
ATOM 1651 O O . GLU A 1 211 ? 8.883 -1.861 -3.451 1 93.5 211 GLU A O 1
ATOM 1656 N N . ILE A 1 212 ? 7.973 -0.466 -4.879 1 96.38 212 ILE A N 1
ATOM 1657 C CA . ILE A 1 212 ? 7.457 0.426 -3.846 1 96.38 212 ILE A CA 1
ATOM 1658 C C . ILE A 1 212 ? 6.445 -0.319 -2.979 1 96.38 212 ILE A C 1
ATOM 1660 O O . ILE A 1 212 ? 6.551 -0.317 -1.75 1 96.38 212 ILE A O 1
ATOM 1664 N N . ALA A 1 213 ? 5.484 -0.969 -3.605 1 96.56 213 ALA A N 1
ATOM 1665 C CA . ALA A 1 213 ? 4.422 -1.66 -2.881 1 96.56 213 ALA A CA 1
ATOM 1666 C C . ALA A 1 213 ? 4.988 -2.777 -2.01 1 96.56 213 ALA A C 1
ATOM 1668 O O . ALA A 1 213 ? 4.539 -2.975 -0.876 1 96.56 213 ALA A O 1
ATOM 1669 N N . SER A 1 214 ? 5.938 -3.525 -2.578 1 95.75 214 SER A N 1
ATOM 1670 C CA . SER A 1 214 ? 6.578 -4.598 -1.819 1 95.75 214 SER A CA 1
ATOM 1671 C C . SER A 1 214 ? 7.312 -4.047 -0.601 1 95.75 214 SER A C 1
ATOM 1673 O O . SER A 1 214 ? 7.172 -4.574 0.505 1 95.75 214 SER A O 1
ATOM 1675 N N . TYR A 1 215 ? 8.133 -3.012 -0.762 1 97.12 215 TYR A N 1
ATOM 1676 C CA . TYR A 1 215 ? 8.875 -2.414 0.337 1 97.12 215 TYR A CA 1
ATOM 1677 C C . TYR A 1 215 ? 7.938 -1.894 1.418 1 97.12 215 TYR A C 1
ATOM 1679 O O . TYR A 1 215 ? 8.164 -2.123 2.609 1 97.12 215 TYR A O 1
ATOM 1687 N N . VAL A 1 216 ? 6.895 -1.229 1.037 1 98.19 216 VAL A N 1
ATOM 1688 C CA . VAL A 1 216 ? 5.93 -0.678 1.98 1 98.19 216 VAL A CA 1
ATOM 1689 C C . VAL A 1 216 ? 5.281 -1.809 2.777 1 98.19 216 VAL A C 1
ATOM 1691 O O . VAL A 1 216 ? 5.203 -1.744 4.008 1 98.19 216 VAL A O 1
ATOM 1694 N N . SER A 1 217 ? 4.824 -2.828 2.09 1 97.44 217 SER A N 1
ATOM 1695 C CA . SER A 1 217 ? 4.129 -3.936 2.74 1 97.44 217 SER A CA 1
ATOM 1696 C C . SER A 1 217 ? 5.031 -4.641 3.746 1 97.44 217 SER A C 1
ATOM 1698 O O . SER A 1 217 ? 4.559 -5.141 4.766 1 97.44 217 SER A O 1
ATOM 1700 N N . ARG A 1 218 ? 6.316 -4.629 3.564 1 95.62 218 ARG A N 1
ATOM 1701 C CA . ARG A 1 218 ? 7.254 -5.352 4.414 1 95.62 218 ARG A CA 1
ATOM 1702 C C . ARG A 1 218 ? 7.746 -4.477 5.562 1 95.62 218 ARG A C 1
ATOM 1704 O O . ARG A 1 218 ? 8.148 -4.98 6.609 1 95.62 218 ARG A O 1
ATOM 1711 N N . ASN A 1 219 ? 7.707 -3.121 5.379 1 97.31 219 ASN A N 1
ATOM 1712 C CA . ASN A 1 219 ? 8.5 -2.311 6.293 1 97.31 219 ASN A CA 1
ATOM 1713 C C . ASN A 1 219 ? 7.645 -1.267 7.004 1 97.31 219 ASN A C 1
ATOM 1715 O O . ASN A 1 219 ? 8.062 -0.704 8.016 1 97.31 219 ASN A O 1
ATOM 1719 N N . ALA A 1 220 ? 6.461 -0.918 6.496 1 98.31 220 ALA A N 1
ATOM 1720 C CA . ALA A 1 220 ? 5.664 0.143 7.105 1 98.31 220 ALA A CA 1
ATOM 1721 C C . ALA A 1 220 ? 4.93 -0.364 8.344 1 98.31 220 ALA A C 1
ATOM 1723 O O . ALA A 1 220 ? 4.414 -1.485 8.352 1 98.31 220 ALA A O 1
ATOM 1724 N N . ARG A 1 221 ? 4.824 0.444 9.352 1 97.38 221 ARG A N 1
ATOM 1725 C CA . ARG A 1 221 ? 4.141 0.09 10.586 1 97.38 221 ARG A CA 1
ATOM 1726 C C . ARG A 1 221 ? 2.648 0.387 10.492 1 97.38 221 ARG A C 1
ATOM 1728 O O . ARG A 1 221 ? 2.117 1.177 11.273 1 97.38 221 ARG A O 1
ATOM 1735 N N . VAL A 1 222 ? 1.948 -0.367 9.609 1 97.06 222 VAL A N 1
ATOM 1736 C CA . VAL A 1 222 ? 0.543 -0.124 9.297 1 97.06 222 VAL A CA 1
ATOM 1737 C C . VAL A 1 222 ? -0.321 -0.487 10.5 1 97.06 222 VAL A C 1
ATOM 1739 O O . VAL A 1 222 ? -1.367 0.123 10.734 1 97.06 222 VAL A O 1
ATOM 1742 N N . GLY A 1 223 ? 0.088 -1.515 11.289 1 95.44 223 GLY A N 1
ATOM 1743 C CA . GLY A 1 223 ? -0.629 -1.804 12.516 1 95.44 223 GLY A CA 1
ATOM 1744 C C . GLY A 1 223 ? -0.687 -0.622 13.469 1 95.44 223 GLY A C 1
ATOM 1745 O O . GLY A 1 223 ? -1.737 -0.331 14.039 1 95.44 223 GLY A O 1
ATOM 1746 N N . LEU A 1 224 ? 0.429 0.044 13.719 1 96.12 224 LEU A N 1
ATOM 1747 C CA . LEU A 1 224 ? 0.489 1.219 14.586 1 96.12 224 LEU A CA 1
ATOM 1748 C C . LEU A 1 224 ? -0.324 2.367 13.992 1 96.12 224 LEU A C 1
ATOM 1750 O O . LEU A 1 224 ? -0.98 3.109 14.727 1 96.12 224 LEU A O 1
ATOM 1754 N N . TYR A 1 225 ? -0.275 2.504 12.68 1 96.81 225 TYR A N 1
ATOM 1755 C CA . TYR A 1 225 ? -1.083 3.494 11.984 1 96.81 225 TYR A CA 1
ATOM 1756 C C . TYR A 1 225 ? -2.562 3.314 12.297 1 96.81 225 TYR A C 1
ATOM 1758 O O . TYR A 1 225 ? -3.256 4.281 12.625 1 96.81 225 TYR A O 1
ATOM 1766 N N . ARG A 1 226 ? -3.035 2.107 12.25 1 95.75 226 ARG A N 1
ATOM 1767 C CA . ARG A 1 226 ? -4.434 1.814 12.547 1 95.75 226 ARG A CA 1
ATOM 1768 C C . ARG A 1 226 ? -4.773 2.166 13.992 1 95.75 226 ARG A C 1
ATOM 1770 O O . ARG A 1 226 ? -5.852 2.691 14.266 1 95.75 226 ARG A O 1
ATOM 1777 N N . LYS A 1 227 ? -3.895 1.882 14.922 1 94.94 227 LYS A N 1
ATOM 1778 C CA . LYS A 1 227 ? -4.105 2.219 16.328 1 94.94 227 LYS A CA 1
ATOM 1779 C C . LYS A 1 227 ? -4.219 3.729 16.516 1 94.94 227 LYS A C 1
ATOM 1781 O O . LYS A 1 227 ? -5.047 4.199 17.297 1 94.94 227 LYS A O 1
ATOM 1786 N N . VAL A 1 228 ? -3.367 4.461 15.812 1 95.5 228 VAL A N 1
ATOM 1787 C CA . VAL A 1 228 ? -3.395 5.918 15.883 1 95.5 228 VAL A CA 1
ATOM 1788 C C . VAL A 1 228 ? -4.738 6.434 15.375 1 95.5 228 VAL A C 1
ATOM 1790 O O . VAL A 1 228 ? -5.363 7.285 16 1 95.5 228 VAL A O 1
ATOM 1793 N N . LEU A 1 229 ? -5.176 5.914 14.258 1 94.38 229 LEU A N 1
ATOM 1794 C CA . LEU A 1 229 ? -6.461 6.336 13.703 1 94.38 229 LEU A CA 1
ATOM 1795 C C . LEU A 1 229 ? -7.598 6.016 14.664 1 94.38 229 LEU A C 1
ATOM 1797 O O . LEU A 1 229 ? -8.508 6.832 14.859 1 94.38 229 LEU A O 1
ATOM 1801 N N . GLU A 1 230 ? -7.594 4.836 15.219 1 92.69 230 GLU A N 1
ATOM 1802 C CA . GLU A 1 230 ? -8.633 4.43 16.156 1 92.69 230 GLU A CA 1
ATOM 1803 C C . GLU A 1 230 ? -8.664 5.355 17.375 1 92.69 230 GLU A C 1
ATOM 1805 O O . GLU A 1 230 ? -9.742 5.699 17.875 1 92.69 230 GLU A O 1
ATOM 1810 N N . ARG A 1 231 ? -7.535 5.656 17.844 1 92.31 231 ARG A N 1
ATOM 1811 C CA . ARG A 1 231 ? -7.422 6.465 19.047 1 92.31 231 ARG A CA 1
ATOM 1812 C C . ARG A 1 231 ? -7.875 7.898 18.797 1 92.31 231 ARG A C 1
ATOM 1814 O O . ARG A 1 231 ? -8.539 8.5 19.641 1 92.31 231 ARG A O 1
ATOM 1821 N N . PHE A 1 232 ? -7.516 8.391 17.609 1 89.44 232 PHE A N 1
ATOM 1822 C CA . PHE A 1 232 ? -7.699 9.828 17.422 1 89.44 232 PHE A CA 1
ATOM 1823 C C . PHE A 1 232 ? -8.875 10.102 16.5 1 89.44 232 PHE A C 1
ATOM 1825 O O . PHE A 1 232 ? -9.312 11.25 16.359 1 89.44 232 PHE A O 1
ATOM 1832 N N . SER A 1 233 ? -9.328 9.125 15.602 1 73.44 233 SER A N 1
ATOM 1833 C CA . SER A 1 233 ? -10.484 9.344 14.742 1 73.44 233 SER A CA 1
ATOM 1834 C C . SER A 1 233 ? -11.789 9.219 15.531 1 73.44 233 SER A C 1
ATOM 1836 O O . SER A 1 233 ? -12.852 9.609 15.047 1 73.44 233 SER A O 1
ATOM 1838 N N . GLY A 1 234 ? -11.969 8.422 16.766 1 52.12 234 GLY A N 1
ATOM 1839 C CA . GLY A 1 234 ? -13.156 8.156 17.547 1 52.12 234 GLY A CA 1
ATOM 1840 C C . GLY A 1 234 ? -14.047 9.367 17.719 1 52.12 234 GLY A C 1
ATOM 1841 O O . GLY A 1 234 ? -14.984 9.57 16.953 1 52.12 234 GLY A O 1
ATOM 1842 N N . ASP A 1 235 ? -14.008 10.055 19.047 1 43.12 235 ASP A N 1
ATOM 1843 C CA . ASP A 1 235 ? -15.07 10.539 19.922 1 43.12 235 ASP A CA 1
ATOM 1844 C C . ASP A 1 235 ? -15.711 11.805 19.359 1 43.12 235 ASP A C 1
ATOM 1846 O O . ASP A 1 235 ? -16.406 12.531 20.078 1 43.12 235 ASP A O 1
ATOM 1850 N N . MET A 1 236 ? -15.32 12.367 18.406 1 38.59 236 MET A N 1
ATOM 1851 C CA . MET A 1 236 ? -16.125 13.586 18.328 1 38.59 236 MET A CA 1
ATOM 1852 C C . MET A 1 236 ? -17.609 13.258 18.188 1 38.59 236 MET A C 1
ATOM 1854 O O . MET A 1 236 ? -18.453 14.148 18.188 1 38.59 236 MET A O 1
ATOM 1858 N N . SER A 1 237 ? -18 12.125 17.703 1 35.09 237 SER A N 1
ATOM 1859 C CA . SER A 1 237 ? -19.438 11.867 17.719 1 35.09 237 SER A CA 1
ATOM 1860 C C . SER A 1 237 ? -19.938 11.656 19.141 1 35.09 237 SER A C 1
ATOM 1862 O O . SER A 1 237 ? -21.141 11.734 19.391 1 35.09 237 SER A O 1
ATOM 1864 N N . ASN A 1 238 ? -19.203 11.07 20.078 1 31.23 238 ASN A N 1
ATOM 1865 C CA . ASN A 1 238 ? -19.969 10.75 21.266 1 31.23 238 ASN A CA 1
ATOM 1866 C C . ASN A 1 238 ? -20.266 12 22.094 1 31.23 238 ASN A C 1
ATOM 1868 O O . ASN A 1 238 ? -20.922 11.914 23.141 1 31.23 238 ASN A O 1
ATOM 1872 N N . GLU A 1 239 ? -19.438 13.086 22.203 1 28.41 239 GLU A N 1
ATOM 1873 C CA . GLU A 1 239 ? -19.922 14.094 23.141 1 28.41 239 GLU A CA 1
ATOM 1874 C C . GLU A 1 239 ? -21.047 14.922 22.531 1 28.41 239 GLU A C 1
ATOM 1876 O O . GLU A 1 239 ? -21.422 15.961 23.078 1 28.41 239 GLU A O 1
ATOM 1881 N N . SER A 1 240 ? -21.656 14.555 21.359 1 23.33 240 SER A N 1
ATOM 1882 C CA . SER A 1 240 ? -23.016 15.078 21.484 1 23.33 240 SER A CA 1
ATOM 1883 C C . SER A 1 240 ? -23.875 14.195 22.375 1 23.33 240 SER A C 1
ATOM 1885 O O . SER A 1 240 ? -23.734 12.969 22.359 1 23.33 240 SER A O 1
ATOM 1887 N N . MET B 1 1 ? -8.68 40.531 22.188 1 59.69 1 MET B N 1
ATOM 1888 C CA . MET B 1 1 ? -9.039 39.188 22.578 1 59.69 1 MET B CA 1
ATOM 1889 C C . MET B 1 1 ? -7.898 38.219 22.297 1 59.69 1 MET B C 1
ATOM 1891 O O . MET B 1 1 ? -7.145 38.406 21.328 1 59.69 1 MET B O 1
ATOM 1895 N N . THR B 1 2 ? -7.547 37.344 23.234 1 86.56 2 THR B N 1
ATOM 1896 C CA . THR B 1 2 ? -6.402 36.469 23.094 1 86.56 2 THR B CA 1
ATOM 1897 C C . THR B 1 2 ? -6.637 35.438 21.984 1 86.56 2 THR B C 1
ATOM 1899 O O . THR B 1 2 ? -7.707 34.844 21.922 1 86.56 2 THR B O 1
ATOM 1902 N N . LYS B 1 3 ? -5.84 35.469 20.984 1 94.94 3 LYS B N 1
ATOM 1903 C CA . LYS B 1 3 ? -5.949 34.562 19.844 1 94.94 3 LYS B CA 1
ATOM 1904 C C . LYS B 1 3 ? -5.48 33.156 20.219 1 94.94 3 LYS B C 1
ATOM 1906 O O . LYS B 1 3 ? -4.598 33 21.062 1 94.94 3 LYS B O 1
ATOM 1911 N N . THR B 1 4 ? -6.164 32.188 19.703 1 97.31 4 THR B N 1
ATOM 1912 C CA . THR B 1 4 ? -5.707 30.812 19.812 1 97.31 4 THR B CA 1
ATOM 1913 C C . THR B 1 4 ? -4.527 30.547 18.875 1 97.31 4 THR B C 1
ATOM 1915 O O . THR B 1 4 ? -4.57 30.922 17.703 1 97.31 4 THR B O 1
ATOM 1918 N N . ILE B 1 5 ? -3.426 29.984 19.375 1 97.81 5 ILE B N 1
ATOM 1919 C CA . ILE B 1 5 ? -2.299 29.594 18.547 1 97.81 5 ILE B CA 1
ATOM 1920 C C . ILE B 1 5 ? -2.482 28.141 18.078 1 97.81 5 ILE B C 1
ATOM 1922 O O . ILE B 1 5 ? -2.719 27.25 18.906 1 97.81 5 ILE B O 1
ATOM 1926 N N . ALA B 1 6 ? -2.449 27.969 16.797 1 98.44 6 ALA B N 1
ATOM 1927 C CA . ALA B 1 6 ? -2.639 26.641 16.219 1 98.44 6 ALA B CA 1
ATOM 1928 C C . ALA B 1 6 ? -1.457 26.25 15.336 1 98.44 6 ALA B C 1
ATOM 1930 O O . ALA B 1 6 ? -0.901 27.094 14.625 1 98.44 6 ALA B O 1
ATOM 1931 N N . PHE B 1 7 ? -1.087 25 15.414 1 98.5 7 PHE B N 1
ATOM 1932 C CA . PHE B 1 7 ? -0.064 24.438 14.539 1 98.5 7 PHE B CA 1
ATOM 1933 C C . PHE B 1 7 ? -0.649 23.344 13.648 1 98.5 7 PHE B C 1
ATOM 1935 O O . PHE B 1 7 ? -1.471 22.547 14.102 1 98.5 7 PHE B O 1
ATOM 1942 N 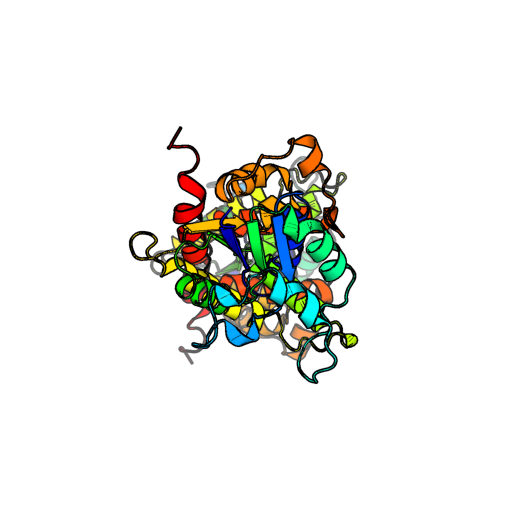N . VAL B 1 8 ? -0.266 23.422 12.398 1 98.25 8 VAL B N 1
ATOM 1943 C CA . VAL B 1 8 ? -0.664 22.406 11.422 1 98.25 8 VAL B CA 1
ATOM 1944 C C . VAL B 1 8 ? 0.574 21.719 10.859 1 98.25 8 VAL B C 1
ATOM 1946 O O . VAL B 1 8 ? 1.587 22.359 10.586 1 98.25 8 VAL B O 1
ATOM 1949 N N . GLY B 1 9 ? 0.508 20.391 10.844 1 97.75 9 GLY B N 1
ATOM 1950 C CA . GLY B 1 9 ? 1.673 19.688 10.32 1 97.75 9 GLY B CA 1
ATOM 1951 C C . GLY B 1 9 ? 1.46 18.203 10.164 1 97.75 9 GLY B C 1
ATOM 1952 O O . GLY B 1 9 ? 0.334 17.703 10.281 1 97.75 9 GLY B O 1
ATOM 1953 N N . GLY B 1 10 ? 2.516 17.531 9.867 1 97.31 10 GLY B N 1
ATOM 1954 C CA . GLY B 1 10 ? 2.633 16.109 9.578 1 97.31 10 GLY B CA 1
ATOM 1955 C C . GLY B 1 10 ? 3.924 15.75 8.867 1 97.31 10 GLY B C 1
ATOM 1956 O O . GLY B 1 10 ? 4.82 16.594 8.734 1 97.31 10 GLY B O 1
ATOM 1957 N N . ALA B 1 11 ? 4.016 14.484 8.484 1 96.31 11 ALA B N 1
ATOM 1958 C CA . ALA B 1 11 ? 5.195 14.062 7.73 1 96.31 11 ALA B CA 1
ATOM 1959 C C . ALA B 1 11 ? 5.262 14.766 6.379 1 96.31 11 ALA B C 1
ATOM 1961 O O . ALA B 1 11 ? 4.238 15.203 5.852 1 96.31 11 ALA B O 1
ATOM 1962 N N . GLN B 1 12 ? 6.52 14.898 5.871 1 93.44 12 GLN B N 1
ATOM 1963 C CA . GLN B 1 12 ? 6.664 15.391 4.508 1 93.44 12 GLN B CA 1
ATOM 1964 C C . GLN B 1 12 ? 5.859 14.547 3.523 1 93.44 12 GLN B C 1
ATOM 1966 O O . GLN B 1 12 ? 5.797 13.328 3.656 1 93.44 12 GLN B O 1
ATOM 1971 N N . ARG B 1 13 ? 5.195 15.242 2.568 1 93.44 13 ARG B N 1
ATOM 1972 C CA . ARG B 1 13 ? 4.457 14.617 1.474 1 93.44 13 ARG B CA 1
ATOM 1973 C C . ARG B 1 13 ? 3.188 13.945 1.981 1 93.44 13 ARG B C 1
ATOM 1975 O O . ARG B 1 13 ? 2.633 13.062 1.315 1 93.44 13 ARG B O 1
ATOM 1982 N N . SER B 1 14 ? 2.711 14.414 3.174 1 95.88 14 SER B N 1
ATOM 1983 C CA . SER B 1 14 ? 1.47 13.867 3.713 1 95.88 14 SER B CA 1
ATOM 1984 C C . SER B 1 14 ? 0.307 14.828 3.508 1 95.88 14 SER B C 1
ATOM 1986 O O . SER B 1 14 ? -0.795 14.602 4.012 1 95.88 14 SER B O 1
ATOM 1988 N N . GLY B 1 15 ? 0.485 15.938 2.859 1 93.19 15 GLY B N 1
ATOM 1989 C CA . GLY B 1 15 ? -0.605 16.859 2.566 1 93.19 15 GLY B CA 1
ATOM 1990 C C . GLY B 1 15 ? -0.666 18.031 3.518 1 93.19 15 GLY B C 1
ATOM 1991 O O . GLY B 1 15 ? -1.721 18.656 3.686 1 93.19 15 GLY B O 1
ATOM 1992 N N . THR B 1 16 ? 0.44 18.359 4.148 1 94.69 16 THR B N 1
ATOM 1993 C CA . THR B 1 16 ? 0.46 19.406 5.156 1 94.69 16 THR B CA 1
ATOM 1994 C C . THR B 1 16 ? 0.205 20.766 4.523 1 94.69 16 THR B C 1
ATOM 1996 O O . THR B 1 16 ? -0.502 21.609 5.094 1 94.69 16 THR B O 1
ATOM 1999 N N . THR B 1 17 ? 0.689 20.969 3.301 1 91.06 17 THR B N 1
ATOM 2000 C CA . THR B 1 17 ? 0.494 22.234 2.607 1 91.06 17 THR B CA 1
ATOM 2001 C C . THR B 1 17 ? -0.972 22.422 2.23 1 91.06 17 THR B C 1
ATOM 2003 O O . THR B 1 17 ? -1.551 23.484 2.479 1 91.06 17 THR B O 1
ATOM 2006 N N . ALA B 1 18 ? -1.529 21.422 1.727 1 91.06 18 ALA B N 1
ATOM 2007 C CA . ALA B 1 18 ? -2.938 21.484 1.343 1 91.06 18 ALA B CA 1
ATOM 2008 C C . ALA B 1 18 ? -3.828 21.703 2.562 1 91.06 18 ALA B C 1
ATOM 2010 O O . ALA B 1 18 ? -4.797 22.469 2.504 1 91.06 18 ALA B O 1
ATOM 2011 N N . LEU B 1 19 ? -3.527 21.031 3.635 1 94.56 19 LEU B N 1
ATOM 2012 C CA . LEU B 1 19 ? -4.309 21.172 4.859 1 94.56 19 LEU B CA 1
ATOM 2013 C C . LEU B 1 19 ? -4.238 22.594 5.383 1 94.56 19 LEU B C 1
ATOM 2015 O O . LEU B 1 19 ? -5.262 23.188 5.738 1 94.56 19 LEU B O 1
ATOM 2019 N N . ARG B 1 20 ? -3.047 23.141 5.438 1 94.19 20 ARG B N 1
ATOM 2020 C CA . ARG B 1 20 ? -2.873 24.516 5.883 1 94.19 20 ARG B CA 1
ATOM 2021 C C . ARG B 1 20 ? -3.711 25.469 5.039 1 94.19 20 ARG B C 1
ATOM 2023 O O . ARG B 1 20 ? -4.395 26.344 5.582 1 94.19 20 ARG B O 1
ATOM 2030 N N . GLN B 1 21 ? -3.65 25.266 3.754 1 91.25 21 GLN B N 1
ATOM 2031 C CA . GLN B 1 21 ? -4.371 26.156 2.84 1 91.25 21 GLN B CA 1
ATOM 2032 C C . GLN B 1 21 ? -5.879 26.016 3.027 1 91.25 21 GLN B C 1
ATOM 2034 O O . GLN B 1 21 ? -6.594 27.031 3.045 1 91.25 21 GLN B O 1
ATOM 2039 N N . PHE B 1 22 ? -6.293 24.875 3.189 1 93.75 22 PHE B N 1
ATOM 2040 C CA . PHE B 1 22 ? -7.715 24.625 3.396 1 93.75 22 PHE B CA 1
ATOM 2041 C C . PHE B 1 22 ? -8.203 25.297 4.672 1 93.75 22 PHE B C 1
ATOM 2043 O O . PHE B 1 22 ? -9.188 26.047 4.645 1 93.75 22 PHE B O 1
ATOM 2050 N N . LEU B 1 23 ? -7.527 25.109 5.789 1 95.69 23 LEU B N 1
ATOM 2051 C CA . LEU B 1 23 ? -7.934 25.688 7.066 1 95.69 23 LEU B CA 1
ATOM 2052 C C . LEU B 1 23 ? -7.832 27.203 7.039 1 95.69 23 LEU B C 1
ATOM 2054 O O . LEU B 1 23 ? -8.703 27.906 7.562 1 95.69 23 LEU B O 1
ATOM 2058 N N . SER B 1 24 ? -6.836 27.688 6.332 1 93.38 24 SER B N 1
ATOM 2059 C CA . SER B 1 24 ? -6.59 29.125 6.281 1 93.38 24 SER B CA 1
ATOM 2060 C C . SER B 1 24 ? -7.547 29.812 5.312 1 93.38 24 SER B C 1
ATOM 2062 O O . SER B 1 24 ? -7.562 31.047 5.215 1 93.38 24 SER B O 1
ATOM 2064 N N . SER B 1 25 ? -8.258 29.047 4.578 1 91.69 25 SER B N 1
ATOM 2065 C CA . SER B 1 25 ? -9.289 29.656 3.742 1 91.69 25 SER B CA 1
ATOM 2066 C C . SER B 1 25 ? -10.414 30.234 4.59 1 91.69 25 SER B C 1
ATOM 2068 O O . SER B 1 25 ? -11.203 31.047 4.105 1 91.69 25 SER B O 1
ATOM 2070 N N . HIS B 1 26 ? -10.562 29.844 5.812 1 95 26 HIS B N 1
ATOM 2071 C CA . HIS B 1 26 ? -11.516 30.422 6.754 1 95 26 HIS B CA 1
ATOM 2072 C C . HIS B 1 26 ? -11.117 31.844 7.148 1 95 26 HIS B C 1
ATOM 2074 O O . HIS B 1 26 ? -9.945 32.094 7.434 1 95 26 HIS B O 1
ATOM 2080 N N . PRO B 1 27 ? -12.062 32.75 7.195 1 94.31 27 PRO B N 1
ATOM 2081 C CA . PRO B 1 27 ? -11.711 34.156 7.445 1 94.31 27 PRO B CA 1
ATOM 2082 C C . PRO B 1 27 ? -11.117 34.375 8.836 1 94.31 27 PRO B C 1
ATOM 2084 O O . PRO B 1 27 ? -10.367 35.344 9.047 1 94.31 27 PRO B O 1
ATOM 2087 N N . ARG B 1 28 ? -11.352 33.531 9.766 1 96.69 28 ARG B N 1
ATOM 2088 C CA . ARG B 1 28 ? -10.898 33.719 11.141 1 96.69 28 ARG B CA 1
ATOM 2089 C C . ARG B 1 28 ? -9.664 32.875 11.438 1 96.69 28 ARG B C 1
ATOM 2091 O O . ARG B 1 28 ? -9.234 32.781 12.586 1 96.69 28 ARG B O 1
ATOM 2098 N N . VAL B 1 29 ? -9.086 32.219 10.43 1 96.5 29 VAL B N 1
ATOM 2099 C CA . VAL B 1 29 ? -7.918 31.344 10.617 1 96.5 29 VAL B CA 1
ATOM 2100 C C . VAL B 1 29 ? -6.758 31.859 9.766 1 96.5 29 VAL B C 1
ATOM 2102 O O . VAL B 1 29 ? -6.895 32.031 8.555 1 96.5 29 VAL B O 1
ATOM 2105 N N . ALA B 1 30 ? -5.629 32.125 10.375 1 94.25 30 ALA B N 1
ATOM 2106 C CA . ALA B 1 30 ? -4.426 32.594 9.68 1 94.25 30 ALA B CA 1
ATOM 2107 C C . ALA B 1 30 ? -3.219 31.734 10.07 1 94.25 30 ALA B C 1
ATOM 2109 O O . ALA B 1 30 ? -2.465 32.094 10.977 1 94.25 30 ALA B O 1
ATOM 2110 N N . ILE B 1 31 ? -3.055 30.641 9.414 1 93.5 31 ILE B N 1
ATOM 2111 C CA . ILE B 1 31 ? -1.903 29.781 9.633 1 93.5 31 ILE B CA 1
ATOM 2112 C C . ILE B 1 31 ? -0.838 30.062 8.578 1 93.5 31 ILE B C 1
ATOM 2114 O O . ILE B 1 31 ? -1.067 29.859 7.383 1 93.5 31 ILE B O 1
ATOM 2118 N N . LEU B 1 32 ? 0.306 30.438 8.992 1 90.12 32 LEU B N 1
ATOM 2119 C CA . LEU B 1 32 ? 1.365 30.844 8.07 1 90.12 32 LEU B CA 1
ATOM 2120 C C . LEU B 1 32 ? 2.258 29.656 7.73 1 90.12 32 LEU B C 1
ATOM 2122 O O . LEU B 1 32 ? 2.037 28.547 8.219 1 90.12 32 LEU B O 1
ATOM 2126 N N . HIS B 1 33 ? 3.176 29.938 6.785 1 90.19 33 HIS B N 1
ATOM 2127 C CA . HIS B 1 33 ? 3.934 28.844 6.168 1 90.19 33 HIS B CA 1
ATOM 2128 C C . HIS B 1 33 ? 5.34 28.766 6.75 1 90.19 33 HIS B C 1
ATOM 2130 O O . HIS B 1 33 ? 6.27 29.391 6.246 1 90.19 33 HIS B O 1
ATOM 2136 N N . GLU B 1 34 ? 5.5 27.969 7.801 1 89.88 34 GLU B N 1
ATOM 2137 C CA . GLU B 1 34 ? 6.762 27.484 8.344 1 89.88 34 GLU B CA 1
ATOM 2138 C C . GLU B 1 34 ? 7.672 28.625 8.758 1 89.88 34 GLU B C 1
ATOM 2140 O O . GLU B 1 34 ? 8.891 28.562 8.555 1 89.88 34 GLU B O 1
ATOM 2145 N N . ARG B 1 35 ? 7.195 29.734 9.281 1 86.19 35 ARG B N 1
ATOM 2146 C CA . ARG B 1 35 ? 8 30.891 9.641 1 86.19 35 ARG B CA 1
ATOM 2147 C C . ARG B 1 35 ? 9.039 30.531 10.695 1 86.19 35 ARG B C 1
ATOM 2149 O O . ARG B 1 35 ? 10.203 30.953 10.602 1 86.19 35 ARG B O 1
ATOM 2156 N N . PHE B 1 36 ? 8.594 29.766 11.633 1 88.69 36 PHE B N 1
ATOM 2157 C CA . PHE B 1 36 ? 9.461 29.516 12.781 1 88.69 36 PHE B CA 1
ATOM 2158 C C . PHE B 1 36 ? 9.695 28.016 12.969 1 88.69 36 PHE B C 1
ATOM 2160 O O . PHE B 1 36 ? 10.008 27.562 14.07 1 88.69 36 PHE B O 1
ATOM 2167 N N . ALA B 1 37 ? 9.516 27.234 11.875 1 90.94 37 ALA B N 1
ATOM 2168 C CA . ALA B 1 37 ? 9.703 25.781 11.945 1 90.94 37 ALA B CA 1
ATOM 2169 C C . ALA B 1 37 ? 11.109 25.438 12.414 1 90.94 37 ALA B C 1
ATOM 2171 O O . ALA B 1 37 ? 11.305 24.453 13.133 1 90.94 37 ALA B O 1
ATOM 2172 N N . HIS B 1 38 ? 12.078 26.234 12.039 1 91.06 38 HIS B N 1
ATOM 2173 C CA . HIS B 1 38 ? 13.477 25.984 12.375 1 91.06 38 HIS B CA 1
ATOM 2174 C C . HIS B 1 38 ? 13.727 26.156 13.867 1 91.06 38 HIS B C 1
ATOM 2176 O O . HIS B 1 38 ? 14.727 25.672 14.391 1 91.06 38 HIS B O 1
ATOM 2182 N N . LEU B 1 39 ? 12.828 26.781 14.555 1 93.44 39 LEU B N 1
ATOM 2183 C CA . LEU B 1 39 ? 12.969 27.031 15.984 1 93.44 39 LEU B CA 1
ATOM 2184 C C . LEU B 1 39 ? 12.133 26.047 16.797 1 93.44 39 LEU B C 1
ATOM 2186 O O . LEU B 1 39 ? 12.195 26.031 18.031 1 93.44 39 LEU B O 1
ATOM 2190 N N . ALA B 1 40 ? 11.359 25.156 16.156 1 94.06 40 ALA B N 1
ATOM 2191 C CA . ALA B 1 40 ? 10.328 24.359 16.812 1 94.06 40 ALA B CA 1
ATOM 2192 C C . ALA B 1 40 ? 10.922 23.516 17.938 1 94.06 40 ALA B C 1
ATOM 2194 O O . ALA B 1 40 ? 10.25 23.266 18.938 1 94.06 40 ALA B O 1
ATOM 2195 N N . ASN B 1 41 ? 12.203 23.125 17.75 1 93.56 41 ASN B N 1
ATOM 2196 C CA . ASN B 1 41 ? 12.844 22.266 18.75 1 93.56 41 ASN B CA 1
ATOM 2197 C C . ASN B 1 41 ? 13.797 23.062 19.641 1 93.56 41 ASN B C 1
ATOM 2199 O O . ASN B 1 41 ? 14.617 22.469 20.344 1 93.56 41 ASN B O 1
ATOM 2203 N N . LYS B 1 42 ? 13.758 24.375 19.578 1 95.25 42 LYS B N 1
ATOM 2204 C CA . LYS B 1 42 ? 14.68 25.219 20.328 1 95.25 42 LYS B CA 1
ATOM 2205 C C . LYS B 1 42 ? 13.961 25.953 21.453 1 95.25 42 LYS B C 1
ATOM 2207 O O . LYS B 1 42 ? 12.758 26.203 21.359 1 95.25 42 LYS B O 1
ATOM 2212 N N . PRO B 1 43 ? 14.656 26.312 22.531 1 94.06 43 PRO B N 1
ATOM 2213 C CA . PRO B 1 43 ? 14.039 26.984 23.688 1 94.06 43 PRO B CA 1
ATOM 2214 C C . PRO B 1 43 ? 13.445 28.344 23.328 1 94.06 43 PRO B C 1
ATOM 2216 O O . PRO B 1 43 ? 12.57 28.844 24.047 1 94.06 43 PRO B O 1
ATOM 2219 N N . GLU B 1 44 ? 13.883 28.906 22.219 1 94.19 44 GLU B N 1
ATOM 2220 C CA . GLU B 1 44 ? 13.43 30.234 21.812 1 94.19 44 GLU B CA 1
ATOM 2221 C C . GLU B 1 44 ? 12 30.188 21.297 1 94.19 44 GLU B C 1
ATOM 2223 O O . GLU B 1 44 ? 11.344 31.234 21.172 1 94.19 44 GLU B O 1
ATOM 2228 N N . PHE B 1 45 ? 11.531 29 20.969 1 95.44 45 PHE B N 1
ATOM 2229 C CA . PHE B 1 45 ? 10.18 28.859 20.438 1 95.44 45 PHE B CA 1
ATOM 2230 C C . PHE B 1 45 ? 9.141 29.078 21.531 1 95.44 45 PHE B C 1
ATOM 2232 O O . PHE B 1 45 ? 9.273 28.547 22.641 1 95.44 45 PHE B O 1
ATOM 2239 N N . GLY B 1 46 ? 8.117 29.922 21.203 1 95.5 46 GLY B N 1
ATOM 2240 C CA . GLY B 1 46 ? 7.086 30.172 22.203 1 95.5 46 GLY B CA 1
ATOM 2241 C C . GLY B 1 46 ? 6.008 31.125 21.719 1 95.5 46 GLY B C 1
ATOM 2242 O O . GLY B 1 46 ? 6.043 31.562 20.562 1 95.5 46 GLY B O 1
ATOM 2243 N N . PRO B 1 47 ? 5.051 31.438 22.547 1 95.12 47 PRO B N 1
ATOM 2244 C CA . PRO B 1 47 ? 3.881 32.25 22.172 1 95.12 47 PRO B CA 1
ATOM 2245 C C . PRO B 1 47 ? 4.258 33.625 21.641 1 95.12 47 PRO B C 1
ATOM 2247 O O . PRO B 1 47 ? 3.535 34.188 20.812 1 95.12 47 PRO B O 1
ATOM 2250 N N . HIS B 1 48 ? 5.402 34.156 22.047 1 92.31 48 HIS B N 1
ATOM 2251 C CA . HIS B 1 48 ? 5.816 35.5 21.656 1 92.31 48 HIS B CA 1
ATOM 2252 C C . HIS B 1 48 ? 6.051 35.594 20.156 1 92.31 48 HIS B C 1
ATOM 2254 O O . HIS B 1 48 ? 6.027 36.688 19.578 1 92.31 48 HIS B O 1
ATOM 2260 N N . LEU B 1 49 ? 6.23 34.469 19.516 1 91.62 49 LEU B N 1
ATOM 2261 C CA . LEU B 1 49 ? 6.5 34.438 18.078 1 91.62 49 LEU B CA 1
ATOM 2262 C C . LEU B 1 49 ? 5.219 34.625 17.281 1 91.62 49 LEU B C 1
ATOM 2264 O O . LEU B 1 49 ? 5.27 34.875 16.078 1 91.62 49 LEU B O 1
ATOM 2268 N N . PHE B 1 50 ? 4.066 34.562 17.875 1 91.5 50 PHE B N 1
ATOM 2269 C CA . PHE B 1 50 ? 2.797 34.531 17.156 1 91.5 50 PHE B CA 1
ATOM 2270 C C . PHE B 1 50 ? 1.938 35.75 17.547 1 91.5 50 PHE B C 1
ATOM 2272 O O . PHE B 1 50 ? 0.73 35.594 17.75 1 91.5 50 PHE B O 1
ATOM 2279 N N . THR B 1 51 ? 2.605 36.844 17.625 1 87.81 51 THR B N 1
ATOM 2280 C CA . THR B 1 51 ? 1.964 38.125 17.828 1 87.81 51 THR B CA 1
ATOM 2281 C C . THR B 1 51 ? 1.96 38.938 16.531 1 87.81 51 THR B C 1
ATOM 2283 O O . THR B 1 51 ? 2.656 38.594 15.578 1 87.81 51 THR B O 1
ATOM 2286 N N . SER B 1 52 ? 1.098 39.969 16.422 1 81.88 52 SER B N 1
ATOM 2287 C CA . SER B 1 52 ? 0.908 40.75 15.211 1 81.88 52 SER B CA 1
ATOM 2288 C C 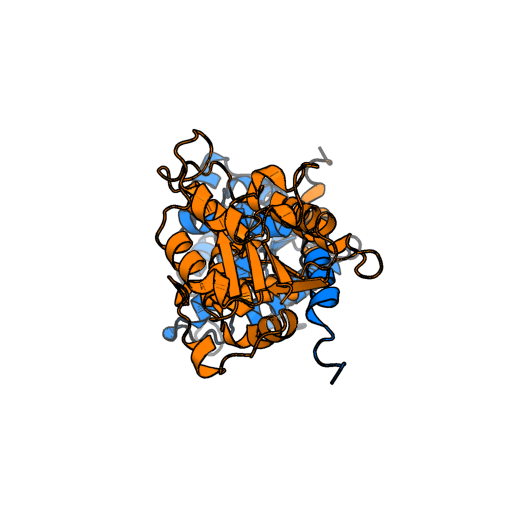. SER B 1 52 ? 2.217 41.375 14.75 1 81.88 52 SER B C 1
ATOM 2290 O O . SER B 1 52 ? 2.445 41.562 13.555 1 81.88 52 SER B O 1
ATOM 2292 N N . ASP B 1 53 ? 3.076 41.719 15.68 1 77.62 53 ASP B N 1
ATOM 2293 C CA . ASP B 1 53 ? 4.328 42.375 15.359 1 77.62 53 ASP B CA 1
ATOM 2294 C C . ASP B 1 53 ? 5.293 41.438 14.641 1 77.62 53 ASP B C 1
ATOM 2296 O O . ASP B 1 53 ? 6.246 41.906 14 1 77.62 53 ASP B O 1
ATOM 2300 N N . GLN B 1 54 ? 5.078 40.125 14.805 1 75.38 54 GLN B N 1
ATOM 2301 C CA . GLN B 1 54 ? 5.965 39.125 14.211 1 75.38 54 GLN B CA 1
ATOM 2302 C C . GLN B 1 54 ? 5.512 38.781 12.797 1 75.38 54 GLN B C 1
ATOM 2304 O O . GLN B 1 54 ? 6.172 38 12.109 1 75.38 54 GLN B O 1
ATOM 2309 N N . ILE B 1 55 ? 4.348 39.188 12.375 1 63.97 55 ILE B N 1
ATOM 2310 C CA . ILE B 1 55 ? 3.828 38.875 11.047 1 63.97 55 ILE B CA 1
ATOM 2311 C C . ILE B 1 55 ? 4.66 39.562 9.977 1 63.97 55 ILE B C 1
ATOM 2313 O O . ILE B 1 55 ? 4.977 38.969 8.938 1 63.97 55 ILE B O 1
ATOM 2317 N N . VAL B 1 56 ? 4.918 40.969 10.023 1 54.69 56 VAL B N 1
ATOM 2318 C CA . VAL B 1 56 ? 5.441 41.906 9.008 1 54.69 56 VAL B CA 1
ATOM 2319 C C . VAL B 1 56 ? 6.906 41.562 8.727 1 54.69 56 VAL B C 1
ATOM 2321 O O . VAL B 1 56 ? 7.352 41.625 7.582 1 54.69 56 VAL B O 1
ATOM 2324 N N . GLU B 1 57 ? 7.621 41.312 9.695 1 49.66 57 GLU B N 1
ATOM 2325 C CA . GLU B 1 57 ? 9.07 41.344 9.539 1 49.66 57 GLU B CA 1
ATOM 2326 C C . GLU B 1 57 ? 9.586 40.125 8.781 1 49.66 57 GLU B C 1
ATOM 2328 O O . GLU B 1 57 ? 10.773 40.062 8.438 1 49.66 57 GLU B O 1
ATOM 2333 N N . ALA B 1 58 ? 8.812 39.156 8.617 1 46.88 58 ALA B N 1
ATOM 2334 C CA . ALA B 1 58 ? 9.469 37.969 8.07 1 46.88 58 ALA B CA 1
ATOM 2335 C C . ALA B 1 58 ? 10 38.219 6.664 1 46.88 58 ALA B C 1
ATOM 2337 O O . ALA B 1 58 ? 10.703 37.375 6.094 1 46.88 58 ALA B O 1
ATOM 2338 N N . GLY B 1 59 ? 9.539 39.281 6.016 1 42.59 59 GLY B N 1
ATOM 2339 C CA . GLY B 1 59 ? 10.141 39.656 4.75 1 42.59 59 GLY B CA 1
ATOM 2340 C C . GLY B 1 59 ? 11.539 40.219 4.902 1 42.59 59 GLY B C 1
ATOM 2341 O O . GLY B 1 59 ? 12.062 40.875 3.984 1 42.59 59 GLY B O 1
ATOM 2342 N N . GLY B 1 60 ? 12.031 40.375 6.027 1 40.72 60 GLY B N 1
ATOM 2343 C CA . GLY B 1 60 ? 13.328 41.062 6.07 1 40.72 60 GLY B CA 1
ATOM 2344 C C . GLY B 1 60 ? 14.438 40.219 5.449 1 40.72 60 GLY B C 1
ATOM 2345 O O . GLY B 1 60 ? 14.281 39.031 5.238 1 40.72 60 GLY B O 1
ATOM 2346 N N . GLU B 1 61 ? 15.445 40.812 4.688 1 38.91 61 GLU B N 1
ATOM 2347 C CA . GLU B 1 61 ? 16.625 40.469 3.895 1 38.91 61 GLU B CA 1
ATOM 2348 C C . GLU B 1 61 ? 17.453 39.406 4.598 1 38.91 61 GLU B C 1
ATOM 2350 O O . GLU B 1 61 ? 18.562 39.062 4.156 1 38.91 61 GLU B O 1
ATOM 2355 N N . GLY B 1 62 ? 17.234 39 5.836 1 38.03 62 GLY B N 1
ATOM 2356 C CA . GLY B 1 62 ? 18.359 38.219 6.289 1 38.03 62 GLY B CA 1
ATOM 2357 C C . GLY B 1 62 ? 18.453 36.844 5.609 1 38.03 62 GLY B C 1
ATOM 2358 O O . GLY B 1 62 ? 17.484 36.406 4.988 1 38.03 62 GLY B O 1
ATOM 2359 N N . GLU B 1 63 ? 19.656 36.188 5.324 1 38.66 63 GLU B N 1
ATOM 2360 C CA . GLU B 1 63 ? 20.078 35 4.562 1 38.66 63 GLU B CA 1
ATOM 2361 C C . GLU B 1 63 ? 19.062 33.875 4.676 1 38.66 63 GLU B C 1
ATOM 2363 O O . GLU B 1 63 ? 18.797 33.188 3.695 1 38.66 63 GLU B O 1
ATOM 2368 N N . GLY B 1 64 ? 18.938 33.312 5.801 1 38.91 64 GLY B N 1
ATOM 2369 C CA . GLY B 1 64 ? 18.156 32.125 6.035 1 38.91 64 GLY B CA 1
ATOM 2370 C C . GLY B 1 64 ? 16.656 32.344 5.969 1 38.91 64 GLY B C 1
ATOM 2371 O O . GLY B 1 64 ? 15.875 31.438 6.262 1 38.91 64 GLY B O 1
ATOM 2372 N N . GLN B 1 65 ? 16.203 33.469 6.133 1 41.88 65 GLN B N 1
ATOM 2373 C CA . GLN B 1 65 ? 14.781 33.781 6.242 1 41.88 65 GLN B CA 1
ATOM 2374 C C . GLN B 1 65 ? 14.055 33.562 4.918 1 41.88 65 GLN B C 1
ATOM 2376 O O . GLN B 1 65 ? 14.32 34.25 3.936 1 41.88 65 GLN B O 1
ATOM 2381 N N . ARG B 1 66 ? 13.703 32.406 4.539 1 45.41 66 ARG B N 1
ATOM 2382 C CA . ARG B 1 66 ? 12.766 32.125 3.457 1 45.41 66 ARG B CA 1
ATOM 2383 C C . ARG B 1 66 ? 11.758 33.281 3.293 1 45.41 66 ARG B C 1
ATOM 2385 O O . ARG B 1 66 ? 11.141 33.719 4.266 1 45.41 66 ARG B O 1
ATOM 2392 N N . ARG B 1 67 ? 11.883 34.094 2.391 1 45.94 67 ARG B N 1
ATOM 2393 C CA . ARG B 1 67 ? 11.102 35.25 1.913 1 45.94 67 ARG B CA 1
ATOM 2394 C C . ARG B 1 67 ? 9.602 34.969 2.018 1 45.94 67 ARG B C 1
ATOM 2396 O O . ARG B 1 67 ? 9.07 34.156 1.262 1 45.94 67 ARG B O 1
ATOM 2403 N N . PHE B 1 68 ? 9.031 34.938 3.285 1 49.09 68 PHE B N 1
ATOM 2404 C CA . PHE B 1 68 ? 7.598 34.906 3.537 1 49.09 68 PHE B CA 1
ATOM 2405 C C . PHE B 1 68 ? 6.883 35.938 2.67 1 49.09 68 PHE B C 1
ATOM 2407 O O . PHE B 1 68 ? 5.715 36.25 2.904 1 49.09 68 PHE B O 1
ATOM 2414 N N . ASP B 1 69 ? 7.559 36.656 1.888 1 53.25 69 ASP B N 1
ATOM 2415 C CA . ASP B 1 69 ? 6.945 37.75 1.128 1 53.25 69 ASP B CA 1
ATOM 2416 C C . ASP B 1 69 ? 6.082 37.188 -0.007 1 53.25 69 ASP B C 1
ATOM 2418 O O . ASP B 1 69 ? 5.66 37.938 -0.889 1 53.25 69 ASP B O 1
ATOM 2422 N N . GLY B 1 70 ? 5.766 35.906 0.112 1 62.41 70 GLY B N 1
ATOM 2423 C CA . GLY B 1 70 ? 4.953 35.438 -1.001 1 62.41 70 GLY B CA 1
ATOM 2424 C C . GLY B 1 70 ? 3.473 35.719 -0.815 1 62.41 70 GLY B C 1
ATOM 2425 O O . GLY B 1 70 ? 3.059 36.25 0.211 1 62.41 70 GLY B O 1
ATOM 2426 N N . PRO B 1 71 ? 2.752 35.719 -1.837 1 68.31 71 PRO B N 1
ATOM 2427 C CA . PRO B 1 71 ? 1.308 35.969 -1.838 1 68.31 71 PRO B CA 1
ATOM 2428 C C . PRO B 1 71 ? 0.604 35.344 -0.634 1 68.31 71 PRO B C 1
ATOM 2430 O O . PRO B 1 71 ? -0.352 35.906 -0.107 1 68.31 71 PRO B O 1
ATOM 2433 N N . VAL B 1 72 ? 1.171 34.375 -0.097 1 69.94 72 VAL B N 1
ATOM 2434 C CA . VAL B 1 72 ? 0.554 33.688 1.035 1 69.94 72 VAL B CA 1
ATOM 2435 C C . VAL B 1 72 ? 0.7 34.531 2.295 1 69.94 72 VAL B C 1
ATOM 2437 O O . VAL B 1 72 ? -0.266 34.719 3.035 1 69.94 72 VAL B O 1
ATOM 2440 N N . MET B 1 73 ? 1.835 35.062 2.445 1 71.19 73 MET B N 1
ATOM 2441 C CA . MET B 1 73 ? 2.092 35.875 3.635 1 71.19 73 MET B CA 1
ATOM 2442 C C . MET B 1 73 ? 1.265 37.156 3.613 1 71.19 73 MET B C 1
ATOM 2444 O O . MET B 1 73 ? 0.739 37.562 4.645 1 71.19 73 MET B O 1
ATOM 2448 N N . LYS B 1 74 ? 1.138 37.656 2.447 1 74.12 74 LYS B N 1
ATOM 2449 C CA . LYS B 1 74 ? 0.352 38.906 2.312 1 74.12 74 LYS B CA 1
ATOM 2450 C C . LYS B 1 74 ? -1.119 38.625 2.633 1 74.12 74 LYS B C 1
ATOM 2452 O O . LYS B 1 74 ? -1.76 39.438 3.309 1 74.12 74 LYS B O 1
ATOM 2457 N N . ALA B 1 75 ? -1.558 37.562 2.211 1 78.88 75 ALA B N 1
ATOM 2458 C CA . ALA B 1 75 ? -2.955 37.219 2.455 1 78.88 75 ALA B CA 1
ATOM 2459 C C . ALA B 1 75 ? -3.207 36.938 3.938 1 78.88 75 ALA B C 1
ATOM 2461 O O . ALA B 1 75 ? -4.238 37.344 4.48 1 78.88 75 ALA B O 1
ATOM 2462 N N . MET B 1 76 ? -2.279 36.406 4.562 1 80.88 76 MET B N 1
ATOM 2463 C CA . MET B 1 76 ? -2.428 36.094 5.98 1 80.88 76 MET B CA 1
ATOM 2464 C C . MET B 1 76 ? -2.289 37.344 6.832 1 80.88 76 MET B C 1
ATOM 2466 O O . MET B 1 76 ? -3.006 37.5 7.82 1 80.88 76 MET B O 1
ATOM 2470 N N . ALA B 1 77 ? -1.391 38.125 6.402 1 74.69 77 ALA B N 1
ATOM 2471 C CA . ALA B 1 77 ? -1.229 39.406 7.109 1 74.69 77 ALA B CA 1
ATOM 2472 C C . ALA B 1 77 ? -2.514 40.219 7.059 1 74.69 77 ALA B C 1
ATOM 2474 O O . ALA B 1 77 ? -2.896 40.844 8.055 1 74.69 77 ALA B O 1
ATOM 2475 N N . ALA B 1 78 ? -3.137 40.156 5.984 1 81.31 78 ALA B N 1
ATOM 2476 C CA . ALA B 1 78 ? -4.344 40.938 5.773 1 81.31 78 ALA B CA 1
ATOM 2477 C C . ALA B 1 78 ? -5.477 40.469 6.684 1 81.31 78 ALA B C 1
ATOM 2479 O O . ALA B 1 78 ? -6.336 41.25 7.078 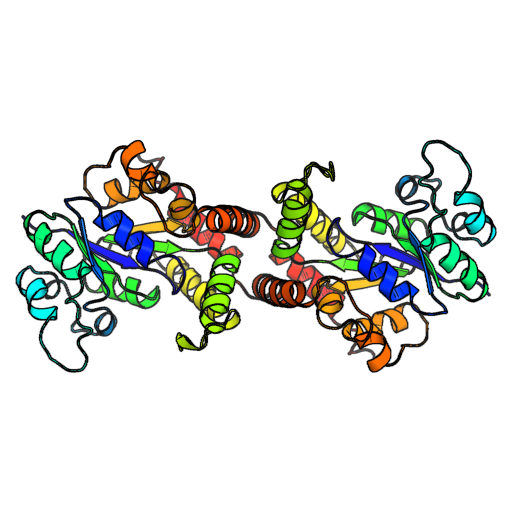1 81.31 78 ALA B O 1
ATOM 2480 N N . LYS B 1 79 ? -5.426 39.25 7.07 1 87.38 79 LYS B N 1
ATOM 2481 C CA . LYS B 1 79 ? -6.543 38.75 7.863 1 87.38 79 LYS B CA 1
ATOM 2482 C C . LYS B 1 79 ? -6.137 38.562 9.32 1 87.38 79 LYS B C 1
ATOM 2484 O O . LYS B 1 79 ? -6.957 38.156 10.148 1 87.38 79 LYS B O 1
ATOM 2489 N N . TRP B 1 80 ? -4.965 38.875 9.641 1 86.31 80 TRP B N 1
ATOM 2490 C CA . TRP B 1 80 ? -4.422 38.594 10.961 1 86.31 80 TRP B CA 1
ATOM 2491 C C . TRP B 1 80 ? -5.25 39.25 12.047 1 86.31 80 TRP B C 1
ATOM 2493 O O . TRP B 1 80 ? -5.566 38.625 13.062 1 86.31 80 TRP B O 1
ATOM 2503 N N . ASP B 1 81 ? -5.625 40.5 11.82 1 87.19 81 ASP B N 1
ATOM 2504 C CA . ASP B 1 81 ? -6.344 41.25 12.844 1 87.19 81 ASP B CA 1
ATOM 2505 C C . ASP B 1 81 ? -7.723 40.656 13.102 1 87.19 81 ASP B C 1
ATOM 2507 O O . ASP B 1 81 ? -8.211 40.656 14.234 1 87.19 81 ASP B O 1
ATOM 2511 N N . ASP B 1 82 ? -8.289 40.094 12.109 1 92.25 82 ASP B N 1
ATOM 2512 C CA . ASP B 1 82 ? -9.625 39.531 12.227 1 92.25 82 ASP B CA 1
ATOM 2513 C C . ASP B 1 82 ? -9.578 38.094 12.664 1 92.25 82 ASP B C 1
ATOM 2515 O O . ASP B 1 82 ? -10.586 37.531 13.086 1 92.25 82 ASP B O 1
ATOM 2519 N N . ALA B 1 83 ? -8.453 37.5 12.57 1 95.62 83 ALA B N 1
ATOM 2520 C CA . ALA B 1 83 ? -8.312 36.094 12.898 1 95.62 83 ALA B CA 1
ATOM 2521 C C . ALA B 1 83 ? -8.398 35.875 14.406 1 95.62 83 ALA B C 1
ATOM 2523 O O . ALA B 1 83 ? -7.891 36.688 15.195 1 95.62 83 ALA B O 1
ATOM 2524 N N . THR B 1 84 ? -9.086 34.812 14.773 1 97.12 84 THR B N 1
ATOM 2525 C CA . THR B 1 84 ? -9.117 34.406 16.172 1 97.12 84 THR B CA 1
ATOM 2526 C C . THR B 1 84 ? -8.203 33.188 16.391 1 97.12 84 THR B C 1
ATOM 2528 O O . THR B 1 84 ? -7.887 32.844 17.531 1 97.12 84 THR B O 1
ATOM 2531 N N . VAL B 1 85 ? -7.824 32.562 15.289 1 97.75 85 VAL B N 1
ATOM 2532 C CA . VAL B 1 85 ? -6.859 31.453 15.281 1 97.75 85 VAL B CA 1
ATOM 2533 C C . VAL B 1 85 ? -5.656 31.828 14.414 1 97.75 85 VAL B C 1
ATOM 2535 O O . VAL B 1 85 ? -5.812 32.156 13.234 1 97.75 85 VAL B O 1
ATOM 2538 N N . VAL B 1 86 ? -4.473 31.828 15.008 1 95.62 86 VAL B N 1
ATOM 2539 C CA . VAL B 1 86 ? -3.252 32.156 14.281 1 95.62 86 VAL B CA 1
ATOM 2540 C C . VAL B 1 86 ? -2.193 31.094 14.523 1 95.62 86 VAL B C 1
ATOM 2542 O O . VAL B 1 86 ? -2.283 30.344 15.492 1 95.62 86 VAL B O 1
ATOM 2545 N N . GLY B 1 87 ? -1.236 30.984 13.664 1 94.81 87 GLY B N 1
ATOM 2546 C CA . GLY B 1 87 ? -0.171 30.016 13.898 1 94.81 87 GLY B CA 1
ATOM 2547 C C . GLY B 1 87 ? 0.647 29.719 12.656 1 94.81 87 GLY B C 1
ATOM 2548 O O . GLY B 1 87 ? 0.854 30.594 11.82 1 94.81 87 GLY B O 1
ATOM 2549 N N . ASP B 1 88 ? 1.25 28.516 12.656 1 94.25 88 ASP B N 1
ATOM 2550 C CA . ASP B 1 88 ? 2.174 28.141 11.594 1 94.25 88 ASP B CA 1
ATOM 2551 C C . ASP B 1 88 ? 2.006 26.656 11.234 1 94.25 88 ASP B C 1
ATOM 2553 O O . ASP B 1 88 ? 1.647 25.844 12.086 1 94.25 88 ASP B O 1
ATOM 2557 N N . LYS B 1 89 ? 2.258 26.469 9.984 1 95.12 89 LYS B N 1
ATOM 2558 C CA . LYS B 1 89 ? 2.553 25.094 9.609 1 95.12 89 LYS B CA 1
ATOM 2559 C C . LYS B 1 89 ? 3.945 24.688 10.07 1 95.12 89 LYS B C 1
ATOM 2561 O O . LYS B 1 89 ? 4.922 25.406 9.844 1 95.12 89 LYS B O 1
ATOM 2566 N N . ILE B 1 90 ? 4.039 23.625 10.797 1 94.94 90 ILE B N 1
ATOM 2567 C CA . ILE B 1 90 ? 5.301 23.047 11.242 1 94.94 90 ILE B CA 1
ATOM 2568 C C . ILE B 1 90 ? 5.496 21.688 10.586 1 94.94 90 ILE B C 1
ATOM 2570 O O . ILE B 1 90 ? 4.836 20.719 10.961 1 94.94 90 ILE B O 1
ATOM 2574 N N . PRO B 1 91 ? 6.492 21.656 9.727 1 90.94 91 PRO B N 1
ATOM 2575 C CA . PRO B 1 91 ? 6.668 20.344 9.07 1 90.94 91 PRO B CA 1
ATOM 2576 C C . PRO B 1 91 ? 7.344 19.328 9.969 1 90.94 91 PRO B C 1
ATOM 2578 O O . PRO B 1 91 ? 7.953 19.688 10.984 1 90.94 91 PRO B O 1
ATOM 2581 N N . LYS B 1 92 ? 7.246 18.047 9.758 1 94.31 92 LYS B N 1
ATOM 2582 C CA . LYS B 1 92 ? 7.742 16.922 10.531 1 94.31 92 LYS B CA 1
ATOM 2583 C C . LYS B 1 92 ? 6.918 16.719 11.805 1 94.31 92 LYS B C 1
ATOM 2585 O O . LYS B 1 92 ? 6.746 17.656 12.586 1 94.31 92 LYS B O 1
ATOM 2590 N N . MET B 1 93 ? 6.562 15.594 12.047 1 97.81 93 MET B N 1
ATOM 2591 C CA . MET B 1 93 ? 5.656 15.281 13.156 1 97.81 93 MET B CA 1
ATOM 2592 C C . MET B 1 93 ? 6.316 15.578 14.5 1 97.81 93 MET B C 1
ATOM 2594 O O . MET B 1 93 ? 5.695 16.172 15.383 1 97.81 93 MET B O 1
ATOM 2598 N N . HIS B 1 94 ? 7.562 15.234 14.633 1 96.88 94 HIS B N 1
ATOM 2599 C CA . HIS B 1 94 ? 8.234 15.438 15.914 1 96.88 94 HIS B CA 1
ATOM 2600 C C . HIS B 1 94 ? 8.391 16.922 16.219 1 96.88 94 HIS B C 1
ATOM 2602 O O . HIS B 1 94 ? 8.266 17.344 17.375 1 96.88 94 HIS B O 1
ATOM 2608 N N . SER B 1 95 ? 8.68 17.703 15.211 1 97.38 95 SER B N 1
ATOM 2609 C CA . SER B 1 95 ? 8.797 19.156 15.391 1 97.38 95 SER B CA 1
ATOM 2610 C C . SER B 1 95 ? 7.453 19.781 15.719 1 97.38 95 SER B C 1
ATOM 2612 O O . SER B 1 95 ? 7.379 20.734 16.5 1 97.38 95 SER B O 1
ATOM 2614 N N . LEU B 1 96 ? 6.434 19.25 15.07 1 98.25 96 LEU B N 1
ATOM 2615 C CA . LEU B 1 96 ? 5.074 19.703 15.328 1 98.25 96 LEU B CA 1
ATOM 2616 C C . LEU B 1 96 ? 4.715 19.531 16.797 1 98.25 96 LEU B C 1
ATOM 2618 O O . LEU B 1 96 ? 4.242 20.469 17.453 1 98.25 96 LEU B O 1
ATOM 2622 N N . ILE B 1 97 ? 5.027 18.375 17.344 1 98.12 97 ILE B N 1
ATOM 2623 C CA . ILE B 1 97 ? 4.695 18.062 18.719 1 98.12 97 ILE B CA 1
ATOM 2624 C C . ILE B 1 97 ? 5.594 18.859 19.672 1 98.12 97 ILE B C 1
ATOM 2626 O O . ILE B 1 97 ? 5.133 19.375 20.688 1 98.12 97 ILE B O 1
ATOM 2630 N N . ALA B 1 98 ? 6.848 19.016 19.266 1 97.69 98 ALA B N 1
ATOM 2631 C CA . ALA B 1 98 ? 7.762 19.828 20.078 1 97.69 98 ALA B CA 1
ATOM 2632 C C . ALA B 1 98 ? 7.281 21.266 20.172 1 97.69 98 ALA B C 1
ATOM 2634 O O . ALA B 1 98 ? 7.312 21.875 21.25 1 97.69 98 ALA B O 1
ATOM 2635 N N . ALA B 1 99 ? 6.844 21.812 19.047 1 97.75 99 ALA B N 1
ATOM 2636 C CA . ALA B 1 99 ? 6.309 23.172 19.016 1 97.75 99 ALA B CA 1
ATOM 2637 C C . ALA B 1 99 ? 5.098 23.312 19.938 1 97.75 99 ALA B C 1
ATOM 2639 O O . ALA B 1 99 ? 5.004 24.266 20.703 1 97.75 99 ALA B O 1
ATOM 2640 N N . ALA B 1 100 ? 4.207 22.359 19.859 1 98.12 100 ALA B N 1
ATOM 2641 C CA . ALA B 1 100 ? 2.986 22.375 20.656 1 98.12 100 ALA B CA 1
ATOM 2642 C C . ALA B 1 100 ? 3.309 22.375 22.156 1 98.12 100 ALA B C 1
ATOM 2644 O O . ALA B 1 100 ? 2.695 23.109 22.938 1 98.12 100 ALA B O 1
ATOM 2645 N N . ARG B 1 101 ? 4.281 21.609 22.5 1 97.56 101 ARG B N 1
ATOM 2646 C CA . ARG B 1 101 ? 4.648 21.469 23.906 1 97.56 101 ARG B CA 1
ATOM 2647 C C . ARG B 1 101 ? 5.262 22.75 24.438 1 97.56 101 ARG B C 1
ATOM 2649 O O . ARG B 1 101 ? 5.258 22.984 25.656 1 97.56 101 ARG B O 1
ATOM 2656 N N . ARG B 1 102 ? 5.738 23.609 23.578 1 97.5 102 ARG B N 1
ATOM 2657 C CA . ARG B 1 102 ? 6.363 24.875 23.984 1 97.5 102 ARG B CA 1
ATOM 2658 C C . ARG B 1 102 ? 5.352 26.016 23.969 1 97.5 102 ARG B C 1
ATOM 2660 O O . ARG B 1 102 ? 5.672 27.125 24.375 1 97.5 102 ARG B O 1
ATOM 2667 N N . VAL B 1 103 ? 4.156 25.734 23.562 1 97.69 103 VAL B N 1
ATOM 2668 C CA . VAL B 1 103 ? 3.072 26.719 23.547 1 97.69 103 VAL B CA 1
ATOM 2669 C C . VAL B 1 103 ? 1.833 26.125 24.219 1 97.69 103 VAL B C 1
ATOM 2671 O O . VAL B 1 103 ? 0.866 25.766 23.547 1 97.69 103 VAL B O 1
ATOM 2674 N N . PRO B 1 104 ? 1.839 26.141 25.578 1 96.88 104 PRO B N 1
ATOM 2675 C CA . PRO B 1 104 ? 0.682 25.594 26.281 1 96.88 104 PRO B CA 1
ATOM 2676 C C . PRO B 1 104 ? -0.638 26.219 25.844 1 96.88 104 PRO B C 1
ATOM 2678 O O . PRO B 1 104 ? -0.703 27.422 25.594 1 96.88 104 PRO B O 1
ATOM 2681 N N . GLY B 1 105 ? -1.603 25.344 25.656 1 97.38 105 GLY B N 1
ATOM 2682 C CA . GLY B 1 105 ? -2.918 25.812 25.25 1 97.38 105 GLY B CA 1
ATOM 2683 C C . GLY B 1 105 ? -3.102 25.844 23.75 1 97.38 105 GLY B C 1
ATOM 2684 O O . GLY B 1 105 ? -4.195 26.125 23.25 1 97.38 105 GLY B O 1
ATOM 2685 N N . SER B 1 106 ? -2.023 25.531 23 1 98.12 106 SER B N 1
ATOM 2686 C CA . SER B 1 106 ? -2.121 25.531 21.531 1 98.12 106 SER B CA 1
ATOM 2687 C C . SER B 1 106 ? -2.998 24.391 21.047 1 98.12 106 SER B C 1
ATOM 2689 O O . SER B 1 106 ? -3.262 23.438 21.781 1 98.12 106 SER B O 1
ATOM 2691 N N . LYS B 1 107 ? -3.539 24.531 19.844 1 98.56 107 LYS B N 1
ATOM 2692 C CA . LYS B 1 107 ? -4.281 23.5 19.125 1 98.56 107 LYS B CA 1
ATOM 2693 C C . LYS B 1 107 ? -3.482 22.969 17.938 1 98.56 107 LYS B C 1
ATOM 2695 O O . LYS B 1 107 ? -2.953 23.75 17.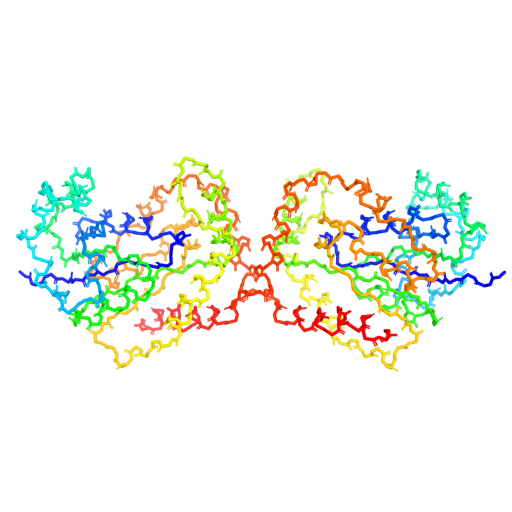141 1 98.56 107 LYS B O 1
ATOM 2700 N N . VAL B 1 108 ? -3.375 21.656 17.906 1 98.56 108 VAL B N 1
ATOM 2701 C CA . VAL B 1 108 ? -2.553 21 16.891 1 98.56 108 VAL B CA 1
ATOM 2702 C C . VAL B 1 108 ? -3.436 20.172 15.961 1 98.56 108 VAL B C 1
ATOM 2704 O O . VAL B 1 108 ? -4.238 19.359 16.422 1 98.56 108 VAL B O 1
ATOM 2707 N N . VAL B 1 109 ? -3.309 20.453 14.695 1 98.5 109 VAL B N 1
ATOM 2708 C CA . VAL B 1 109 ? -3.928 19.609 13.68 1 98.5 109 VAL B CA 1
ATOM 2709 C C . VAL B 1 109 ? -2.85 18.844 12.922 1 98.5 109 VAL B C 1
ATOM 2711 O O . VAL B 1 109 ? -2.1 19.422 12.133 1 98.5 109 VAL B O 1
ATOM 2714 N N . ALA B 1 110 ? -2.775 17.594 13.164 1 98.5 110 ALA B N 1
ATOM 2715 C CA . ALA B 1 110 ? -1.797 16.703 12.531 1 98.5 110 ALA B CA 1
ATOM 2716 C C . ALA B 1 110 ? -2.445 15.867 11.438 1 98.5 110 ALA B C 1
ATOM 2718 O O . ALA B 1 110 ? -3.473 15.227 11.664 1 98.5 110 ALA B O 1
ATOM 2719 N N . ILE B 1 111 ? -1.835 15.883 10.273 1 97.69 111 ILE B N 1
ATOM 2720 C CA . ILE B 1 111 ? -2.363 15.078 9.18 1 97.69 111 ILE B CA 1
ATOM 2721 C C . ILE B 1 111 ? -1.521 13.812 9.016 1 97.69 111 ILE B C 1
ATOM 2723 O O . ILE B 1 111 ? -0.292 13.867 9.109 1 97.69 111 ILE B O 1
ATOM 2727 N N . VAL B 1 112 ? -2.209 12.703 8.852 1 97.56 112 VAL B N 1
ATOM 2728 C CA . VAL B 1 112 ? -1.547 11.445 8.539 1 97.56 112 VAL B CA 1
ATOM 2729 C C . VAL B 1 112 ? -1.993 10.953 7.164 1 97.56 112 VAL B C 1
ATOM 2731 O O . VAL B 1 112 ? -3.137 11.18 6.758 1 97.56 112 VAL B O 1
ATOM 2734 N N . ARG B 1 113 ? -1.037 10.352 6.48 1 96.56 113 ARG B N 1
ATOM 2735 C CA . ARG B 1 113 ? -1.273 9.734 5.18 1 96.56 113 ARG B CA 1
ATOM 2736 C C . ARG B 1 113 ? -0.796 8.289 5.168 1 96.56 113 ARG B C 1
ATOM 2738 O O . ARG B 1 113 ? 0.251 7.969 5.738 1 96.56 113 ARG B O 1
ATOM 2745 N N . GLU B 1 114 ? -1.646 7.422 4.5 1 96.94 114 GLU B N 1
ATOM 2746 C CA . GLU B 1 114 ? -1.253 6.023 4.371 1 96.94 114 GLU B CA 1
ATOM 2747 C C . GLU B 1 114 ? 0.081 5.887 3.645 1 96.94 114 GLU B C 1
ATOM 2749 O O . GLU B 1 114 ? 0.448 6.75 2.844 1 96.94 114 GLU B O 1
ATOM 2754 N N . PRO B 1 115 ? 0.816 4.793 4.008 1 97.94 115 PRO B N 1
ATOM 2755 C CA . PRO B 1 115 ? 2.229 4.746 3.623 1 97.94 115 PRO B CA 1
ATOM 2756 C C . PRO B 1 115 ? 2.424 4.547 2.121 1 97.94 115 PRO B C 1
ATOM 2758 O O . PRO B 1 115 ? 3.428 4.992 1.562 1 97.94 115 PRO B O 1
ATOM 2761 N N . TYR B 1 116 ? 1.527 3.875 1.395 1 97.19 116 TYR B N 1
ATOM 2762 C CA . TYR B 1 116 ? 1.71 3.678 -0.039 1 97.19 116 TYR B CA 1
ATOM 2763 C C . TYR B 1 116 ? 1.645 5.008 -0.784 1 97.19 116 TYR B C 1
ATOM 2765 O O . TYR B 1 116 ? 2.496 5.293 -1.629 1 97.19 116 TYR B O 1
ATOM 2773 N N . GLY B 1 117 ? 0.613 5.781 -0.453 1 96.12 117 GLY B N 1
ATOM 2774 C CA . GLY B 1 117 ? 0.505 7.094 -1.066 1 96.12 117 GLY B CA 1
ATOM 2775 C C . GLY B 1 117 ? 1.692 7.992 -0.77 1 96.12 117 GLY B C 1
ATOM 2776 O O . GLY B 1 117 ? 2.184 8.695 -1.657 1 96.12 117 GLY B O 1
ATOM 2777 N N . MET B 1 118 ? 2.148 7.973 0.489 1 96.81 118 MET B N 1
ATOM 2778 C CA . MET B 1 118 ? 3.314 8.773 0.856 1 96.81 118 MET B CA 1
ATOM 2779 C C . MET B 1 118 ? 4.547 8.32 0.078 1 96.81 118 MET B C 1
ATOM 2781 O O . MET B 1 118 ? 5.301 9.156 -0.429 1 96.81 118 MET B O 1
ATOM 2785 N N . ALA B 1 119 ? 4.75 7.008 -0.022 1 97.88 119 ALA B N 1
ATOM 2786 C CA . ALA B 1 119 ? 5.895 6.453 -0.737 1 97.88 119 ALA B CA 1
ATOM 2787 C C . ALA B 1 119 ? 5.875 6.859 -2.207 1 97.88 119 ALA B C 1
ATOM 2789 O O . ALA B 1 119 ? 6.902 7.258 -2.762 1 97.88 119 ALA B O 1
ATOM 2790 N N . GLN B 1 120 ? 4.727 6.77 -2.83 1 95.19 120 GLN B N 1
ATOM 2791 C CA . GLN B 1 120 ? 4.598 7.184 -4.223 1 95.19 120 GLN B CA 1
ATOM 2792 C C . GLN B 1 120 ? 4.891 8.672 -4.387 1 95.19 120 GLN B C 1
ATOM 2794 O O . GLN B 1 120 ? 5.531 9.078 -5.359 1 95.19 120 GLN B O 1
ATOM 2799 N N . SER B 1 121 ? 4.355 9.445 -3.471 1 94.12 121 SER B N 1
ATOM 2800 C CA . SER B 1 121 ? 4.578 10.883 -3.514 1 94.12 121 SER B CA 1
ATOM 2801 C C . SER B 1 121 ? 6.059 11.219 -3.387 1 94.12 121 SER B C 1
ATOM 2803 O O . SER B 1 121 ? 6.574 12.07 -4.117 1 94.12 121 SER B O 1
ATOM 2805 N N . PHE B 1 122 ? 6.781 10.578 -2.449 1 96.06 122 PHE B N 1
ATOM 2806 C CA . PHE B 1 122 ? 8.227 10.758 -2.311 1 96.06 122 PHE B CA 1
ATOM 2807 C C . PHE B 1 122 ? 8.945 10.375 -3.6 1 96.06 122 PHE B C 1
ATOM 2809 O O . PHE B 1 122 ? 9.789 11.125 -4.086 1 96.06 122 PHE B O 1
ATOM 2816 N N . GLN B 1 123 ? 8.547 9.242 -4.199 1 95.56 123 GLN B N 1
ATOM 2817 C CA . GLN B 1 123 ? 9.242 8.727 -5.375 1 95.56 123 GLN B CA 1
ATOM 2818 C C . GLN B 1 123 ? 9.055 9.656 -6.574 1 95.56 123 GLN B C 1
ATOM 2820 O O . GLN B 1 123 ? 9.992 9.875 -7.344 1 95.56 123 GLN B O 1
ATOM 2825 N N . LYS B 1 124 ? 7.848 10.156 -6.754 1 92.31 124 LYS B N 1
ATOM 2826 C CA . LYS B 1 124 ? 7.578 11.102 -7.832 1 92.31 124 LYS B CA 1
ATOM 2827 C C . LYS B 1 124 ? 8.469 12.336 -7.719 1 92.31 124 LYS B C 1
ATOM 2829 O O . LYS B 1 124 ? 9.047 12.789 -8.711 1 92.31 124 LYS B O 1
ATOM 2834 N N . ARG B 1 125 ? 8.547 12.922 -6.527 1 92.31 125 ARG B N 1
ATOM 2835 C CA . ARG B 1 125 ? 9.391 14.094 -6.312 1 92.31 125 ARG B CA 1
ATOM 2836 C C . ARG B 1 125 ? 10.867 13.758 -6.496 1 92.31 125 ARG B C 1
ATOM 2838 O O . ARG B 1 125 ? 11.625 14.539 -7.066 1 92.31 125 ARG B O 1
ATOM 2845 N N . TYR B 1 126 ? 11.281 12.609 -6.074 1 93.5 126 TYR B N 1
ATOM 2846 C CA . TYR B 1 126 ? 12.656 12.125 -6.176 1 93.5 126 TYR B CA 1
ATOM 2847 C C . TYR B 1 126 ? 13.094 12.031 -7.629 1 93.5 126 TYR B C 1
ATOM 2849 O O . TYR B 1 126 ? 14.242 12.312 -7.961 1 93.5 126 TYR B O 1
ATOM 2857 N N . LYS B 1 127 ? 12.234 11.609 -8.477 1 92.94 127 LYS B N 1
ATOM 2858 C CA . LYS B 1 127 ? 12.547 11.391 -9.883 1 92.94 127 LYS B CA 1
ATOM 2859 C C . LYS B 1 127 ? 12.617 12.711 -10.648 1 92.94 127 LYS B C 1
ATOM 2861 O O . LYS B 1 127 ? 13.117 12.758 -11.773 1 92.94 127 LYS B O 1
ATOM 2866 N N . ASN B 1 128 ? 12.023 13.703 -10.023 1 90.62 128 ASN B N 1
ATOM 2867 C CA . ASN B 1 128 ? 12.148 15.031 -10.625 1 90.62 128 ASN B CA 1
ATOM 2868 C C . ASN B 1 128 ? 13.531 15.633 -10.375 1 90.62 128 ASN B C 1
ATOM 2870 O O . ASN B 1 128 ? 13.781 16.188 -9.312 1 90.62 128 ASN B O 1
ATOM 2874 N N . GLU B 1 129 ? 14.352 15.578 -11.305 1 83.69 129 GLU B N 1
ATOM 2875 C CA . GLU B 1 129 ? 15.75 15.977 -11.188 1 83.69 129 GLU B CA 1
ATOM 2876 C C . GLU B 1 129 ? 15.875 17.453 -10.797 1 83.69 129 GLU B C 1
ATOM 2878 O O . GLU B 1 129 ? 16.844 17.844 -10.148 1 83.69 129 GLU B O 1
ATOM 2883 N N . GLU B 1 130 ? 14.914 18.25 -11.125 1 87.56 130 GLU B N 1
ATOM 2884 C CA . GLU B 1 130 ? 14.977 19.688 -10.867 1 87.56 130 GLU B CA 1
ATOM 2885 C C . GLU B 1 130 ? 14.617 20 -9.422 1 87.56 130 GLU B C 1
ATOM 2887 O O . GLU B 1 130 ? 14.898 21.094 -8.93 1 87.56 130 GLU B O 1
ATOM 2892 N N . ASP B 1 131 ? 14.016 19.078 -8.68 1 81.88 131 ASP B N 1
ATOM 2893 C CA . ASP B 1 131 ? 13.484 19.328 -7.34 1 81.88 131 ASP B CA 1
ATOM 2894 C C . ASP B 1 131 ? 14.586 19.234 -6.285 1 81.88 131 ASP B C 1
ATOM 2896 O O . ASP B 1 131 ? 14.594 19.984 -5.316 1 81.88 131 ASP B O 1
ATOM 2900 N N . GLY B 1 132 ? 15.617 18.375 -6.477 1 85.06 132 GLY B N 1
ATOM 2901 C CA . GLY B 1 132 ? 16.688 18.203 -5.508 1 85.06 132 GLY B CA 1
ATOM 2902 C C . GLY B 1 132 ? 16.219 17.547 -4.219 1 85.06 132 GLY B C 1
ATOM 2903 O O . GLY B 1 132 ? 16.891 17.641 -3.191 1 85.06 132 GLY B O 1
ATOM 2904 N N . PHE B 1 133 ? 15 17.094 -3.979 1 84.44 133 PHE B N 1
ATOM 2905 C CA . PHE B 1 133 ? 14.422 16.484 -2.789 1 84.44 133 PHE B CA 1
ATOM 2906 C C . PHE B 1 133 ? 15.328 15.398 -2.232 1 84.44 133 PHE B C 1
ATOM 2908 O O . PHE B 1 133 ? 15.547 15.32 -1.021 1 84.44 133 PHE B O 1
ATOM 2915 N N . GLY B 1 134 ? 15.977 14.523 -2.963 1 91.12 134 GLY B N 1
ATOM 2916 C CA . GLY B 1 134 ? 17.016 13.562 -2.631 1 91.12 134 GLY B CA 1
ATOM 2917 C C . GLY B 1 134 ? 16.484 12.383 -1.826 1 91.12 134 GLY B C 1
ATOM 2918 O O . GLY B 1 134 ? 17.25 11.484 -1.469 1 91.12 134 GLY B O 1
ATOM 2919 N N . ALA B 1 135 ? 15.219 12.367 -1.407 1 95.19 135 ALA B N 1
ATOM 2920 C CA . ALA B 1 135 ? 14.648 11.273 -0.62 1 95.19 135 ALA B CA 1
ATOM 2921 C C . ALA B 1 135 ? 13.68 10.438 -1.455 1 95.19 135 ALA B C 1
ATOM 2923 O O . ALA B 1 135 ? 12.805 10.984 -2.133 1 95.19 135 ALA B O 1
ATOM 2924 N N . ASP B 1 136 ? 13.828 9.109 -1.399 1 96.94 136 ASP B N 1
ATOM 2925 C CA . ASP B 1 136 ? 13.016 8.219 -2.215 1 96.94 136 ASP B CA 1
ATOM 2926 C C . ASP B 1 136 ? 11.93 7.547 -1.373 1 96.94 136 ASP B C 1
ATOM 2928 O O . ASP B 1 136 ? 11.664 7.965 -0.245 1 96.94 136 ASP B O 1
ATOM 2932 N N . PHE B 1 137 ? 11.305 6.52 -1.923 1 97.56 137 PHE B N 1
ATOM 2933 C CA . PHE B 1 137 ? 10.172 5.863 -1.28 1 97.56 137 PHE B CA 1
ATOM 2934 C C . PHE B 1 137 ? 10.609 5.168 0.004 1 97.56 137 PHE B C 1
ATOM 2936 O O . PHE B 1 137 ? 9.82 5.023 0.937 1 97.56 137 PHE B O 1
ATOM 2943 N N . LYS B 1 138 ? 11.891 4.719 0.075 1 98.31 138 LYS B N 1
ATOM 2944 C CA . LYS B 1 138 ? 12.375 4.098 1.307 1 98.31 138 LYS B CA 1
ATOM 2945 C C . LYS B 1 138 ? 12.422 5.109 2.447 1 98.31 138 LYS B C 1
ATOM 2947 O O . LYS B 1 138 ? 12.055 4.793 3.582 1 98.31 138 LYS B O 1
ATOM 2952 N N . ALA B 1 139 ? 12.875 6.289 2.082 1 98.19 139 ALA B N 1
ATOM 2953 C CA . ALA B 1 139 ? 12.875 7.379 3.053 1 98.19 139 ALA B CA 1
ATOM 2954 C C . ALA B 1 139 ? 11.453 7.715 3.5 1 98.19 139 ALA B C 1
ATOM 2956 O O . ALA B 1 139 ? 11.227 8.047 4.664 1 98.19 139 ALA B O 1
ATOM 2957 N N . ALA B 1 140 ? 10.5 7.672 2.594 1 98.25 140 ALA B N 1
ATOM 2958 C CA . ALA B 1 140 ? 9.094 7.906 2.918 1 98.25 140 ALA B CA 1
ATOM 2959 C C . ALA B 1 140 ? 8.609 6.945 4 1 98.25 140 ALA B C 1
ATOM 2961 O O . ALA B 1 140 ? 7.941 7.359 4.953 1 98.25 140 ALA B O 1
ATOM 2962 N N . VAL B 1 141 ? 8.945 5.656 3.875 1 98.56 141 VAL B N 1
ATOM 2963 C CA . VAL B 1 141 ? 8.492 4.645 4.828 1 98.56 141 VAL B CA 1
ATOM 2964 C C . VAL B 1 141 ? 9.117 4.91 6.195 1 98.56 141 VAL B C 1
ATOM 2966 O O . VAL B 1 141 ? 8.445 4.789 7.223 1 98.56 141 VAL B O 1
ATOM 2969 N N . LYS B 1 142 ? 10.406 5.242 6.191 1 98.31 142 LYS B N 1
ATOM 2970 C CA . LYS B 1 142 ? 11.062 5.602 7.445 1 98.31 142 LYS B CA 1
ATOM 2971 C C . LYS B 1 142 ? 10.359 6.77 8.125 1 98.31 142 LYS B C 1
ATOM 2973 O O . LYS B 1 142 ? 10.094 6.73 9.328 1 98.31 142 LYS B O 1
ATOM 2978 N N . GLN B 1 143 ? 10.086 7.793 7.391 1 97.81 143 GLN B N 1
ATOM 2979 C CA . GLN B 1 143 ? 9.414 8.969 7.934 1 97.81 143 GLN B CA 1
ATOM 2980 C C . GLN B 1 143 ? 7.996 8.633 8.391 1 97.81 143 GLN B C 1
ATOM 2982 O O . GLN B 1 143 ? 7.547 9.117 9.43 1 97.81 143 GLN B O 1
ATOM 2987 N N . PHE B 1 144 ? 7.297 7.855 7.617 1 98.62 144 PHE B N 1
ATOM 2988 C CA . PHE B 1 144 ? 5.973 7.379 8 1 98.62 144 PHE B CA 1
ATOM 2989 C C . PHE B 1 144 ? 6.02 6.68 9.352 1 98.62 144 PHE B C 1
ATOM 2991 O O . PHE B 1 144 ? 5.246 7.012 10.258 1 98.62 144 PHE B O 1
ATOM 2998 N N . ASN B 1 145 ? 6.887 5.719 9.414 1 98.62 145 ASN B N 1
ATOM 2999 C CA . ASN B 1 145 ? 7.008 4.961 10.656 1 98.62 145 ASN B CA 1
ATOM 3000 C C . ASN B 1 145 ? 7.297 5.875 11.844 1 98.62 145 ASN B C 1
ATOM 3002 O O . ASN B 1 145 ? 6.684 5.734 12.906 1 98.62 145 ASN B O 1
ATOM 3006 N N . PHE B 1 146 ? 8.172 6.801 11.641 1 98.25 146 PHE B N 1
ATOM 3007 C CA . PHE B 1 146 ? 8.531 7.73 12.703 1 98.25 146 PHE B CA 1
ATOM 3008 C C . PHE B 1 146 ? 7.336 8.594 13.094 1 98.25 146 PHE B C 1
ATOM 3010 O O . PHE B 1 146 ? 7.086 8.82 14.281 1 98.25 146 PHE B O 1
ATOM 3017 N N . SER B 1 147 ? 6.609 9.062 12.125 1 98.25 147 SER B N 1
ATOM 3018 C CA . SER B 1 147 ? 5.453 9.922 12.375 1 98.25 147 SER B CA 1
ATOM 3019 C C . SER B 1 147 ? 4.379 9.18 13.164 1 98.25 147 SER B C 1
ATOM 3021 O O . SER B 1 147 ? 3.822 9.727 14.125 1 98.25 147 SER B O 1
ATOM 3023 N N . VAL B 1 148 ? 4.094 7.961 12.781 1 97.81 148 VAL B N 1
ATOM 3024 C CA . VAL B 1 148 ? 3.057 7.195 13.469 1 97.81 148 VAL B CA 1
ATOM 3025 C C . VAL B 1 148 ? 3.525 6.836 14.875 1 97.81 148 VAL B C 1
ATOM 3027 O O . VAL B 1 148 ? 2.729 6.828 15.82 1 97.81 148 VAL B O 1
ATOM 3030 N N . GLN B 1 149 ? 4.785 6.504 15.031 1 98.31 149 GLN B N 1
ATOM 3031 C CA . GLN B 1 149 ? 5.34 6.242 16.359 1 98.31 149 GLN B CA 1
ATOM 3032 C C . GLN B 1 149 ? 5.211 7.465 17.25 1 98.31 149 GLN B C 1
ATOM 3034 O O . GLN B 1 149 ? 4.871 7.344 18.438 1 98.31 149 GLN B O 1
ATOM 3039 N N . THR B 1 150 ? 5.508 8.633 16.719 1 98.31 150 THR B N 1
ATOM 3040 C CA . THR B 1 150 ? 5.414 9.891 17.453 1 98.31 150 THR B CA 1
ATOM 3041 C C . THR B 1 150 ? 3.988 10.109 17.953 1 98.31 150 THR B C 1
ATOM 3043 O O . THR B 1 150 ? 3.779 10.414 19.141 1 98.31 150 THR B O 1
ATOM 3046 N N . LEU B 1 151 ? 3.018 9.938 17.125 1 97.94 151 LEU B N 1
ATOM 3047 C CA . LEU B 1 151 ? 1.623 10.125 17.5 1 97.94 151 LEU B CA 1
ATOM 3048 C C . LEU B 1 151 ? 1.189 9.07 18.516 1 97.94 151 LEU B C 1
ATOM 3050 O O . LEU B 1 151 ? 0.472 9.375 19.469 1 97.94 151 LEU B O 1
ATOM 3054 N N . ALA B 1 152 ? 1.648 7.848 18.281 1 97.06 152 ALA B N 1
ATOM 3055 C CA . ALA B 1 152 ? 1.267 6.742 19.156 1 97.06 152 ALA B CA 1
ATOM 3056 C C . ALA B 1 152 ? 1.794 6.953 20.562 1 97.06 152 ALA B C 1
ATOM 3058 O O . ALA B 1 152 ? 1.211 6.457 21.531 1 97.06 152 ALA B O 1
ATOM 3059 N N . ALA B 1 153 ? 2.83 7.672 20.703 1 97.06 153 ALA B N 1
ATOM 3060 C CA . ALA B 1 153 ? 3.488 7.855 21.984 1 97.06 153 ALA B CA 1
ATOM 3061 C C . ALA B 1 153 ? 2.838 8.992 22.781 1 97.06 153 ALA B C 1
ATOM 3063 O O . ALA B 1 153 ? 3.127 9.172 23.969 1 97.06 153 ALA B O 1
ATOM 3064 N N . ILE B 1 154 ? 1.978 9.758 22.203 1 96.88 154 ILE B N 1
ATOM 3065 C CA . ILE B 1 154 ? 1.366 10.906 22.859 1 96.88 154 ILE B CA 1
ATOM 3066 C C . ILE B 1 154 ? 0.302 10.43 23.844 1 96.88 154 ILE B C 1
ATOM 3068 O O . ILE B 1 154 ? -0.576 9.641 23.484 1 96.88 154 ILE B O 1
ATOM 3072 N N . ASP B 1 155 ? 0.379 10.875 25.047 1 95 155 ASP B N 1
ATOM 3073 C CA . ASP B 1 155 ? -0.689 10.773 26.031 1 95 155 ASP B CA 1
ATOM 3074 C C . ASP B 1 155 ? -1.411 12.109 26.203 1 95 155 ASP B C 1
ATOM 3076 O O . ASP B 1 155 ? -0.937 12.992 26.906 1 95 155 ASP B O 1
ATOM 3080 N N . THR B 1 156 ? -2.533 12.203 25.547 1 91.31 156 THR B N 1
ATOM 3081 C CA . THR B 1 156 ? -3.24 13.477 25.453 1 91.31 156 THR B CA 1
ATOM 3082 C C . THR B 1 156 ? -3.592 13.992 26.844 1 91.31 156 THR B C 1
ATOM 3084 O O . THR B 1 156 ? -3.758 15.195 27.047 1 91.31 156 THR B O 1
ATOM 3087 N N . ARG B 1 157 ? -3.695 13.203 27.922 1 93.25 157 ARG B N 1
ATOM 3088 C CA . ARG B 1 157 ? -4.031 13.602 29.281 1 93.25 157 ARG B CA 1
ATOM 3089 C C . ARG B 1 157 ? -2.863 14.336 29.938 1 93.25 157 ARG B C 1
ATOM 3091 O O . ARG B 1 157 ? -3.053 15.07 30.906 1 93.25 157 ARG B O 1
ATOM 3098 N N . ASN B 1 158 ? -1.668 14.078 29.312 1 95.06 158 ASN B N 1
ATOM 3099 C CA . ASN B 1 158 ? -0.466 14.633 29.922 1 95.06 158 ASN B CA 1
ATOM 3100 C C . ASN B 1 158 ? 0.135 15.742 29.078 1 95.06 158 ASN B C 1
ATOM 3102 O O . ASN B 1 158 ? 1.28 16.141 29.281 1 95.06 158 ASN B O 1
ATOM 3106 N N . GLU B 1 159 ? -0.569 16.156 28.078 1 96.94 159 GLU B N 1
ATOM 3107 C CA . GLU B 1 159 ? -0.111 17.234 27.219 1 96.94 159 GLU B CA 1
ATOM 3108 C C . GLU B 1 159 ? -0.853 18.531 27.531 1 96.94 159 GLU B C 1
ATOM 3110 O O . GLU B 1 159 ? -2.012 18.516 27.953 1 96.94 159 GLU B O 1
ATOM 3115 N N . ASP B 1 160 ? -0.226 19.656 27.344 1 97.25 160 ASP B N 1
ATOM 3116 C CA . ASP B 1 160 ? -0.838 20.953 27.594 1 97.25 160 ASP B CA 1
ATOM 3117 C C . ASP B 1 160 ? -1.329 21.594 26.297 1 97.25 160 ASP B C 1
ATOM 3119 O O . ASP B 1 160 ? -1.432 22.812 26.188 1 97.25 160 ASP B O 1
ATOM 3123 N N . PHE B 1 161 ? -1.454 20.797 25.25 1 97.81 161 PHE B N 1
ATOM 3124 C CA . PHE B 1 161 ? -2.051 21.188 23.984 1 97.81 161 PHE B CA 1
ATOM 3125 C C . PHE B 1 161 ? -3.168 20.234 23.594 1 97.81 161 PHE B C 1
ATOM 3127 O O . PHE B 1 161 ? -3.252 19.125 24.109 1 97.81 161 PHE B O 1
ATOM 3134 N N . ASP B 1 162 ? -4.113 20.703 22.719 1 97.56 162 ASP B N 1
ATOM 3135 C CA . ASP B 1 162 ? -5.148 19.859 22.141 1 97.56 162 ASP B CA 1
ATOM 3136 C C . ASP B 1 162 ? -4.719 19.328 20.766 1 97.56 162 ASP B C 1
ATOM 3138 O O . ASP B 1 162 ? -4.109 20.062 19.984 1 97.56 162 ASP B O 1
ATOM 3142 N N . LEU B 1 163 ? -5.039 18.094 20.562 1 98 163 LEU B N 1
ATOM 3143 C CA . LEU B 1 163 ? -4.586 17.453 19.328 1 98 163 LEU B CA 1
ATOM 3144 C C . LEU B 1 163 ? -5.77 16.922 18.531 1 98 163 LEU B C 1
ATOM 3146 O O . LEU B 1 163 ? -6.652 16.266 19.094 1 98 163 LEU B O 1
ATOM 3150 N N . CYS B 1 164 ? -5.824 17.25 17.281 1 97.5 164 CYS B N 1
ATOM 3151 C CA . CYS B 1 164 ? -6.738 16.703 16.297 1 97.5 164 CYS B CA 1
ATOM 3152 C C . CYS B 1 164 ? -5.969 16.047 15.156 1 97.5 164 CYS B C 1
ATOM 3154 O O . CYS B 1 164 ? -5.145 16.688 14.5 1 97.5 164 CYS B O 1
ATOM 3156 N N . VAL B 1 165 ? -6.207 14.781 14.945 1 97.81 165 VAL B N 1
ATOM 3157 C CA . VAL B 1 165 ? -5.547 14.047 13.875 1 97.81 165 VAL B CA 1
ATOM 3158 C C . VAL B 1 165 ? -6.512 13.852 12.711 1 97.81 165 VAL B C 1
ATOM 3160 O O . VAL B 1 165 ? -7.637 13.383 12.898 1 97.81 165 VAL B O 1
ATOM 3163 N N . VAL B 1 166 ? -6.094 14.266 11.531 1 97 166 VAL B N 1
ATOM 3164 C CA . VAL B 1 166 ? -6.926 14.117 10.344 1 97 166 VAL B CA 1
ATOM 3165 C C . VAL B 1 166 ? -6.223 13.227 9.32 1 97 166 VAL B C 1
ATOM 3167 O O . VAL B 1 166 ? -5 13.07 9.359 1 97 166 VAL B O 1
ATOM 3170 N N . GLN B 1 167 ? -6.988 12.648 8.453 1 96.06 167 GLN B N 1
ATOM 3171 C CA . GLN B 1 167 ? -6.441 11.781 7.418 1 96.06 167 GLN B CA 1
ATOM 3172 C C . GLN B 1 167 ? -6.363 12.5 6.078 1 96.06 167 GLN B C 1
ATOM 3174 O O . GLN B 1 167 ? -7.32 13.164 5.668 1 96.06 167 GLN B O 1
ATOM 3179 N N . TYR B 1 168 ? -5.23 12.344 5.441 1 95.06 168 TYR B N 1
ATOM 3180 C CA . TYR B 1 168 ? -5.043 12.875 4.098 1 95.06 168 TYR B CA 1
ATOM 3181 C C . TYR B 1 168 ? -6.195 12.469 3.186 1 95.06 168 TYR B C 1
ATOM 3183 O O . TYR B 1 168 ? -6.684 13.273 2.391 1 95.06 168 TYR B O 1
ATOM 3191 N N . HIS B 1 169 ? -6.633 11.234 3.271 1 92.94 169 HIS B N 1
ATOM 3192 C CA . HIS B 1 169 ? -7.699 10.695 2.432 1 92.94 169 HIS B CA 1
ATOM 3193 C C . HIS B 1 169 ? -8.969 11.531 2.547 1 92.94 169 HIS B C 1
ATOM 3195 O O . HIS B 1 169 ? -9.648 11.773 1.548 1 92.94 169 HIS B O 1
ATOM 3201 N N . ASP B 1 170 ? -9.305 11.984 3.699 1 93 170 ASP B N 1
ATOM 3202 C CA . ASP B 1 170 ? -10.523 12.766 3.9 1 93 170 ASP B CA 1
ATOM 3203 C C . ASP B 1 170 ? -10.414 14.133 3.223 1 93 170 ASP B C 1
ATOM 3205 O O . ASP B 1 170 ? -11.375 14.602 2.607 1 93 170 ASP B O 1
ATOM 3209 N N . LEU B 1 171 ? -9.266 14.719 3.324 1 93.12 171 LEU B N 1
ATOM 3210 C CA . LEU B 1 171 ? -9.031 16.016 2.707 1 93.12 171 LEU B CA 1
ATOM 3211 C C . LEU B 1 171 ? -9.172 15.938 1.191 1 93.12 171 LEU B C 1
ATOM 3213 O O . LEU B 1 171 ? -9.844 16.766 0.577 1 93.12 171 LEU B O 1
ATOM 3217 N N . VAL B 1 172 ? -8.586 14.906 0.581 1 91.5 172 VAL B N 1
ATOM 3218 C CA . VAL B 1 172 ? -8.531 14.773 -0.872 1 91.5 172 VAL B CA 1
ATOM 3219 C C . VAL B 1 172 ? -9.875 14.273 -1.396 1 91.5 172 VAL B C 1
ATOM 3221 O O . VAL B 1 172 ? -10.297 14.648 -2.492 1 91.5 172 VAL B O 1
ATOM 3224 N N . ALA B 1 173 ? -10.539 13.406 -0.691 1 90.5 173 ALA B N 1
ATOM 3225 C CA . ALA B 1 173 ? -11.828 12.859 -1.119 1 90.5 173 ALA B CA 1
ATOM 3226 C C . ALA B 1 173 ? -12.914 13.922 -1.096 1 90.5 173 ALA B C 1
ATOM 3228 O O . ALA B 1 173 ? -13.664 14.086 -2.066 1 90.5 173 ALA B O 1
ATOM 3229 N N . ASP B 1 174 ? -13.023 14.578 -0.001 1 91.25 174 ASP B N 1
ATOM 3230 C CA . ASP B 1 174 ? -14 15.641 0.21 1 91.25 174 ASP B CA 1
ATOM 3231 C C . ASP B 1 174 ? -13.648 16.484 1.439 1 91.25 174 ASP B C 1
ATOM 3233 O O . ASP B 1 174 ? -14.016 16.125 2.562 1 91.25 174 ASP B O 1
ATOM 3237 N N . PRO B 1 175 ? -13.109 17.688 1.221 1 93.56 175 PRO B N 1
ATOM 3238 C CA . PRO B 1 175 ? -12.695 18.516 2.354 1 93.56 175 PRO B CA 1
ATOM 3239 C C . PRO B 1 175 ? -13.828 18.75 3.352 1 93.56 175 PRO B C 1
ATOM 3241 O O . PRO B 1 175 ? -13.57 19.062 4.52 1 93.56 175 PRO B O 1
ATOM 3244 N N . ALA B 1 176 ? -15.078 18.578 2.936 1 94.38 176 ALA B N 1
ATOM 3245 C CA . ALA B 1 176 ? -16.203 18.781 3.844 1 94.38 176 ALA B CA 1
ATOM 3246 C C . ALA B 1 176 ? -16.172 17.766 4.984 1 94.38 176 ALA B C 1
ATOM 3248 O O . ALA B 1 176 ? -16.781 17.984 6.035 1 94.38 176 ALA B O 1
ATOM 3249 N N . ARG B 1 177 ? -15.453 16.719 4.801 1 93.69 177 ARG B N 1
ATOM 3250 C CA . ARG B 1 177 ? -15.281 15.719 5.848 1 93.69 177 ARG B CA 1
ATOM 3251 C C . ARG B 1 177 ? -14.469 16.266 7.008 1 93.69 177 ARG B C 1
ATOM 3253 O O . ARG B 1 177 ? -14.461 15.703 8.102 1 93.69 177 ARG B O 1
ATOM 3260 N N . LEU B 1 178 ? -13.828 17.422 6.785 1 95.75 178 LEU B N 1
ATOM 3261 C CA . LEU B 1 178 ? -12.969 17.984 7.82 1 95.75 178 LEU B CA 1
ATOM 3262 C C . LEU B 1 178 ? -13.656 19.172 8.508 1 95.75 178 LEU B C 1
ATOM 3264 O O . LEU B 1 178 ? -12.992 19.969 9.156 1 95.75 178 LEU B O 1
ATOM 3268 N N . GLY B 1 179 ? -14.977 19.203 8.391 1 96.06 179 GLY B N 1
ATOM 3269 C CA . GLY B 1 179 ? -15.703 20.281 9.047 1 96.06 179 GLY B CA 1
ATOM 3270 C C . GLY B 1 179 ? -15.453 20.344 10.547 1 96.06 179 GLY B C 1
ATOM 3271 O O . GLY B 1 179 ? -15.375 21.438 11.125 1 96.06 179 GLY B O 1
ATOM 3272 N N . TYR B 1 180 ? -15.25 19.219 11.188 1 96.31 180 TYR B N 1
ATOM 3273 C CA . TYR B 1 180 ? -15.062 19.094 12.625 1 96.31 180 TYR B CA 1
ATOM 3274 C C . TYR B 1 180 ? -13.773 19.781 13.062 1 96.31 180 TYR B C 1
ATOM 3276 O O . TYR B 1 180 ? -13.617 20.125 14.234 1 96.31 180 TYR B O 1
ATOM 3284 N N . VAL B 1 181 ? -12.859 19.938 12.133 1 98 181 VAL B N 1
ATOM 3285 C CA . VAL B 1 181 ? -11.594 20.578 12.469 1 98 181 VAL B CA 1
ATOM 3286 C C . VAL B 1 181 ? -11.828 22.047 12.789 1 98 181 VAL B C 1
ATOM 3288 O O . VAL B 1 181 ? -11.156 22.625 13.656 1 98 181 VAL B O 1
ATOM 3291 N N . PHE B 1 182 ? -12.781 22.688 12.086 1 98 182 PHE B N 1
ATOM 3292 C CA . PHE B 1 182 ? -13.109 24.078 12.375 1 98 182 PHE B CA 1
ATOM 3293 C C . PHE B 1 182 ? -13.75 24.203 13.75 1 98 182 PHE B C 1
ATOM 3295 O O . PHE B 1 182 ? -13.469 25.156 14.484 1 98 182 PHE B O 1
ATOM 3302 N N . GLU B 1 183 ? -14.578 23.203 14.102 1 97.38 183 GLU B N 1
ATOM 3303 C CA . GLU B 1 183 ? -15.109 23.156 15.469 1 97.38 183 GLU B CA 1
ATOM 3304 C C . GLU B 1 183 ? -13.984 23.031 16.484 1 97.38 183 GLU B C 1
ATOM 3306 O O . GLU B 1 183 ? -13.984 23.703 17.516 1 97.38 183 GLU B O 1
ATOM 3311 N N . PHE B 1 184 ? -13.109 22.219 16.219 1 97.94 184 PHE B N 1
ATOM 3312 C CA . PHE B 1 184 ? -11.945 22 17.062 1 97.94 184 PHE B CA 1
ATOM 3313 C C . PHE B 1 184 ? -11.164 23.297 17.266 1 97.94 184 PHE B C 1
ATOM 3315 O O . PHE B 1 184 ? -10.711 23.578 18.375 1 97.94 184 PHE B O 1
ATOM 3322 N N . LEU B 1 185 ? -11.039 24.078 16.172 1 98.19 185 LEU B N 1
ATOM 3323 C CA . LEU B 1 185 ? -10.281 25.328 16.219 1 98.19 185 LEU B CA 1
ATOM 3324 C C . LEU B 1 185 ? -11.102 26.453 16.859 1 98.19 185 LEU B C 1
ATOM 3326 O O . LEU B 1 185 ? -10.578 27.531 17.125 1 98.19 185 LEU B O 1
ATOM 3330 N N . GLY B 1 186 ? -12.375 26.25 17.047 1 97.5 186 GLY B N 1
ATOM 3331 C CA . GLY B 1 186 ? -13.219 27.219 17.734 1 97.5 186 GLY B CA 1
ATOM 3332 C C . GLY B 1 186 ? -13.758 28.297 16.828 1 97.5 186 GLY B C 1
ATOM 3333 O O . GLY B 1 186 ? -13.977 29.422 17.25 1 97.5 186 GLY B O 1
ATOM 3334 N N . VAL B 1 187 ? -13.906 27.969 15.578 1 97.88 187 VAL B N 1
ATOM 3335 C CA . VAL B 1 187 ? -14.461 28.922 14.617 1 97.88 187 VAL B CA 1
ATOM 3336 C C . VAL B 1 187 ? -15.695 28.312 13.961 1 97.88 187 VAL B C 1
ATOM 3338 O O . VAL B 1 187 ? -15.984 27.125 14.117 1 97.88 187 VAL B O 1
ATOM 3341 N N . ASP B 1 188 ? -16.438 29.156 13.211 1 97.62 188 ASP B N 1
ATOM 3342 C CA . ASP B 1 188 ? -17.641 28.688 12.531 1 97.62 188 ASP B CA 1
ATOM 3343 C C . ASP B 1 188 ? -17.297 27.656 11.453 1 97.62 188 ASP B C 1
ATOM 3345 O O . ASP B 1 188 ? -16.328 27.828 10.719 1 97.62 188 ASP B O 1
ATOM 3349 N N . VAL B 1 189 ? -18.109 26.656 11.406 1 97.62 189 VAL B N 1
ATOM 3350 C CA . VAL B 1 189 ? -17.953 25.656 10.352 1 97.62 189 VAL B CA 1
ATOM 3351 C C . VAL B 1 189 ? -18.547 26.188 9.047 1 97.62 189 VAL B C 1
ATOM 3353 O O . VAL B 1 189 ? -19.719 26.516 8.984 1 97.62 189 VAL B O 1
ATOM 3356 N N . PRO B 1 190 ? -17.703 26.266 8.055 1 96.5 190 PRO B N 1
ATOM 3357 C CA . PRO B 1 190 ? -18.281 26.641 6.77 1 96.5 190 PRO B CA 1
ATOM 3358 C C . PRO B 1 190 ? -19.328 25.641 6.281 1 96.5 190 PRO B C 1
ATOM 3360 O O . PRO B 1 190 ? -19.375 24.516 6.758 1 96.5 190 PRO B O 1
ATOM 3363 N N . SER B 1 191 ? -20.141 26.094 5.312 1 95.38 191 SER B N 1
ATOM 3364 C CA . SER B 1 191 ? -21.125 25.188 4.75 1 95.38 191 SER B CA 1
ATOM 3365 C C . SER B 1 191 ? -20.469 24 4.059 1 95.38 191 SER B C 1
ATOM 3367 O O . SER B 1 191 ? -19.344 24.109 3.568 1 95.38 191 SER B O 1
ATOM 3369 N N . HIS B 1 192 ? -21.219 22.922 4.098 1 92.31 192 HIS B N 1
ATOM 3370 C CA . HIS B 1 192 ? -20.734 21.734 3.395 1 92.31 192 HIS B CA 1
ATOM 3371 C C . HIS B 1 192 ? -20.391 22.062 1.945 1 92.31 192 HIS B C 1
ATOM 3373 O O . HIS B 1 192 ? -19.344 21.641 1.438 1 92.31 192 HIS B O 1
ATOM 3379 N N . GLU B 1 193 ? -21.203 22.812 1.313 1 90.44 193 GLU B N 1
ATOM 3380 C CA . GLU B 1 193 ? -21 23.188 -0.084 1 90.44 193 GLU B CA 1
ATOM 3381 C C . GLU B 1 193 ? -19.734 24.016 -0.265 1 90.44 193 GLU B C 1
ATOM 3383 O O . GLU B 1 193 ? -18.953 23.766 -1.19 1 90.44 193 GLU B O 1
ATOM 3388 N N . ALA B 1 194 ? -19.531 24.938 0.595 1 90.88 194 ALA B N 1
ATOM 3389 C CA . ALA B 1 194 ? -18.344 25.797 0.515 1 90.88 194 ALA B CA 1
ATOM 3390 C C . ALA B 1 194 ? -17.078 24.984 0.685 1 90.88 194 ALA B C 1
ATOM 3392 O O . ALA B 1 194 ? -16.094 25.172 -0.052 1 90.88 194 ALA B O 1
ATOM 3393 N N . MET B 1 195 ? -17.125 24.078 1.587 1 91.88 195 MET B N 1
ATOM 3394 C CA . MET B 1 195 ? -15.953 23.266 1.854 1 91.88 195 MET B CA 1
ATOM 3395 C C . MET B 1 195 ? -15.703 22.281 0.721 1 91.88 195 MET B C 1
ATOM 3397 O O . MET B 1 195 ? -14.562 22.062 0.31 1 91.88 195 MET B O 1
ATOM 3401 N N . SER B 1 196 ? -16.75 21.703 0.213 1 87 196 SER B N 1
ATOM 3402 C CA . SER B 1 196 ? -16.641 20.719 -0.852 1 87 196 SER B CA 1
ATOM 3403 C C . SER B 1 196 ? -16.125 21.344 -2.143 1 87 196 SER B C 1
ATOM 3405 O O . SER B 1 196 ? -15.562 20.656 -2.992 1 87 196 SER B O 1
ATOM 3407 N N . MET B 1 197 ? -16.297 22.609 -2.287 1 81.62 197 MET B N 1
ATOM 3408 C CA . MET B 1 197 ? -15.891 23.312 -3.5 1 81.62 197 MET B CA 1
ATOM 3409 C C . MET B 1 197 ? -14.414 23.672 -3.449 1 81.62 197 MET B C 1
ATOM 3411 O O . MET B 1 197 ? -13.844 24.109 -4.453 1 81.62 197 MET B O 1
ATOM 3415 N N . TYR B 1 198 ? -13.977 23.469 -2.225 1 81.5 198 TYR B N 1
ATOM 3416 C CA . TYR B 1 198 ? -12.547 23.75 -2.141 1 81.5 198 TYR B CA 1
ATOM 3417 C C . TYR B 1 198 ? -11.758 22.812 -3.051 1 81.5 198 TYR B C 1
ATOM 3419 O O . TYR B 1 198 ? -11.883 21.594 -2.957 1 81.5 198 TYR B O 1
ATOM 3427 N N . GLN B 1 199 ? -11.133 23.297 -4.035 1 72.19 199 GLN B N 1
ATOM 3428 C CA . GLN B 1 199 ? -10.453 22.516 -5.055 1 72.19 199 GLN B CA 1
ATOM 3429 C C . GLN B 1 199 ? -9.008 22.234 -4.668 1 72.19 199 GLN B C 1
ATOM 3431 O O . GLN B 1 199 ? -8.227 23.172 -4.445 1 72.19 199 GLN B O 1
ATOM 3436 N N . LEU B 1 200 ? -8.82 20.953 -4.453 1 71.81 200 LEU B N 1
ATOM 3437 C CA . LEU B 1 200 ? -7.426 20.531 -4.395 1 71.81 200 LEU B CA 1
ATOM 3438 C C . LEU B 1 200 ? -6.871 20.297 -5.793 1 71.81 200 LEU B C 1
ATOM 3440 O O . LEU B 1 200 ? -7.621 19.984 -6.723 1 71.81 200 LEU B O 1
ATOM 3444 N N . LYS B 1 201 ? -5.684 20.672 -6.105 1 60.19 201 LYS B N 1
ATOM 3445 C CA . LYS B 1 201 ? -5.082 20.422 -7.414 1 60.19 201 LYS B CA 1
ATOM 3446 C C . LYS B 1 201 ? -4.91 18.922 -7.656 1 60.19 201 LYS B C 1
ATOM 3448 O O . LYS B 1 201 ? -4.562 18.172 -6.738 1 60.19 201 LYS B O 1
ATOM 3453 N N . ASP B 1 202 ? -5.004 18.422 -9.023 1 56.62 202 ASP B N 1
ATOM 3454 C CA . ASP B 1 202 ? -4.719 17.094 -9.562 1 56.62 202 ASP B CA 1
ATOM 3455 C C . ASP B 1 202 ? -5.523 16.016 -8.828 1 56.62 202 ASP B C 1
ATOM 3457 O O . ASP B 1 202 ? -4.996 14.953 -8.5 1 56.62 202 ASP B O 1
ATOM 3461 N N . THR B 1 203 ? -6.906 16.25 -8.797 1 63.5 203 THR B N 1
ATOM 3462 C CA . THR B 1 203 ? -7.758 15.695 -7.75 1 63.5 203 THR B CA 1
ATOM 3463 C C . THR B 1 203 ? -8.227 14.289 -8.133 1 63.5 203 THR B C 1
ATOM 3465 O O . THR B 1 203 ? -8.234 13.383 -7.297 1 63.5 203 THR B O 1
ATOM 3468 N N . ASP B 1 204 ? -8.445 13.961 -9.461 1 65.19 204 ASP B N 1
ATOM 3469 C CA . ASP B 1 204 ? -9.188 12.719 -9.633 1 65.19 204 ASP B CA 1
ATOM 3470 C C . ASP B 1 204 ? -8.297 11.5 -9.391 1 65.19 204 ASP B C 1
ATOM 3472 O O . ASP B 1 204 ? -8.656 10.609 -8.625 1 65.19 204 ASP B O 1
ATOM 3476 N N . ARG B 1 205 ? -7.199 11.445 -10.047 1 72.5 205 ARG B N 1
ATOM 3477 C CA . ARG B 1 205 ? -6.27 10.328 -9.875 1 72.5 205 ARG B CA 1
ATOM 3478 C C . ARG B 1 205 ? -5.812 10.219 -8.43 1 72.5 205 ARG B C 1
ATOM 3480 O O . ARG B 1 205 ? -5.727 9.117 -7.883 1 72.5 205 ARG B O 1
ATOM 3487 N N . ARG B 1 206 ? -5.684 11.352 -7.84 1 78.31 206 ARG B N 1
ATOM 3488 C CA . ARG B 1 206 ? -5.254 11.344 -6.445 1 78.31 206 ARG B CA 1
ATOM 3489 C C . ARG B 1 206 ? -6.348 10.789 -5.539 1 78.31 206 ARG B C 1
ATOM 3491 O O . ARG B 1 206 ? -6.055 10.078 -4.574 1 78.31 206 ARG B O 1
ATOM 3498 N N . ARG B 1 207 ? -7.5 11.047 -6.051 1 84.81 207 ARG B N 1
ATOM 3499 C CA . ARG B 1 207 ? -8.625 10.578 -5.246 1 84.81 207 ARG B CA 1
ATOM 3500 C C . ARG B 1 207 ? -8.727 9.055 -5.273 1 84.81 207 ARG B C 1
ATOM 3502 O O . ARG B 1 207 ? -8.859 8.422 -4.227 1 84.81 207 ARG B O 1
ATOM 3509 N N . GLU B 1 208 ? -8.648 8.547 -6.453 1 87.25 208 GLU B N 1
ATOM 3510 C CA . GLU B 1 208 ? -8.758 7.094 -6.566 1 87.25 208 GLU B CA 1
ATOM 3511 C C . GLU B 1 208 ? -7.578 6.398 -5.887 1 87.25 208 GLU B C 1
ATOM 3513 O O . GLU B 1 208 ? -7.766 5.434 -5.145 1 87.25 208 GLU B O 1
ATOM 3518 N N . GLU B 1 209 ? -6.398 6.879 -6.109 1 89.56 209 GLU B N 1
ATOM 3519 C CA . GLU B 1 209 ? -5.203 6.297 -5.508 1 89.56 209 GLU B CA 1
ATOM 3520 C C . GLU B 1 209 ? -5.277 6.348 -3.982 1 89.56 209 GLU B C 1
ATOM 3522 O O . GLU B 1 209 ? -4.918 5.383 -3.307 1 89.56 209 GLU B O 1
ATOM 3527 N N . SER B 1 210 ? -5.73 7.441 -3.531 1 91.88 210 SER B N 1
ATOM 3528 C CA . SER B 1 210 ? -5.844 7.594 -2.084 1 91.88 210 SER B CA 1
ATOM 3529 C C . SER B 1 210 ? -6.902 6.66 -1.511 1 91.88 210 SER B C 1
ATOM 3531 O O . SER B 1 210 ? -6.738 6.129 -0.411 1 91.88 210 SER B O 1
ATOM 3533 N N . GLU B 1 211 ? -8 6.535 -2.254 1 93.56 211 GLU B N 1
ATOM 3534 C CA . GLU B 1 211 ? -9.055 5.629 -1.806 1 93.56 211 GLU B CA 1
ATOM 3535 C C . GLU B 1 211 ? -8.539 4.195 -1.707 1 93.56 211 GLU B C 1
ATOM 3537 O O . GLU B 1 211 ? -8.742 3.525 -0.691 1 93.56 211 GLU B O 1
ATOM 3542 N N . ILE B 1 212 ? -7.875 3.754 -2.695 1 96.5 212 ILE B N 1
ATOM 3543 C CA . ILE B 1 212 ? -7.34 2.398 -2.734 1 96.5 212 ILE B CA 1
ATOM 3544 C C . ILE B 1 212 ? -6.297 2.223 -1.631 1 96.5 212 ILE B C 1
ATOM 3546 O O . ILE B 1 212 ? -6.367 1.271 -0.848 1 96.5 212 ILE B O 1
ATOM 3550 N N . ALA B 1 213 ? -5.344 3.135 -1.551 1 96.69 213 ALA B N 1
ATOM 3551 C CA . ALA B 1 213 ? -4.258 3.037 -0.58 1 96.69 213 ALA B CA 1
ATOM 3552 C C . ALA B 1 213 ? -4.793 3.062 0.848 1 96.69 213 ALA B C 1
ATOM 3554 O O . ALA B 1 213 ? -4.316 2.318 1.71 1 96.69 213 ALA B O 1
ATOM 3555 N N . SER B 1 214 ? -5.75 3.977 1.09 1 95.75 214 SER B N 1
ATOM 3556 C CA . SER B 1 214 ? -6.355 4.062 2.414 1 95.75 214 SER B CA 1
ATOM 3557 C C . SER B 1 214 ? -7.062 2.762 2.783 1 95.75 214 SER B C 1
ATOM 3559 O O . SER B 1 214 ? -6.887 2.246 3.889 1 95.75 214 SER B O 1
ATOM 3561 N N . TYR B 1 215 ? -7.898 2.205 1.896 1 97.19 215 TYR B N 1
ATOM 3562 C CA . TYR B 1 215 ? -8.617 0.965 2.152 1 97.19 215 TYR B CA 1
ATOM 3563 C C . TYR B 1 215 ? -7.656 -0.184 2.414 1 97.19 215 TYR B C 1
ATOM 3565 O O . TYR B 1 215 ? -7.844 -0.961 3.354 1 97.19 215 TYR B O 1
ATOM 3573 N N . VAL B 1 216 ? -6.617 -0.298 1.638 1 98.19 216 VAL B N 1
ATOM 3574 C CA . VAL B 1 216 ? -5.625 -1.357 1.789 1 98.19 216 VAL B CA 1
ATOM 3575 C C . VAL B 1 216 ? -4.949 -1.242 3.154 1 98.19 216 VAL B C 1
ATOM 3577 O O . VAL B 1 216 ? -4.84 -2.23 3.885 1 98.19 216 VAL B O 1
ATOM 3580 N N . SER B 1 217 ? -4.508 -0.062 3.494 1 97.38 217 SER B N 1
ATOM 3581 C CA . SER B 1 217 ? -3.787 0.15 4.746 1 97.38 217 SER B CA 1
ATOM 3582 C C . SER B 1 217 ? -4.66 -0.189 5.949 1 97.38 217 SER B C 1
ATOM 3584 O O . SER B 1 217 ? -4.156 -0.646 6.977 1 97.38 217 SER B O 1
ATOM 3586 N N . ARG B 1 218 ? -5.953 -0.07 5.855 1 95.62 218 ARG B N 1
ATOM 3587 C CA . ARG B 1 218 ? -6.863 -0.273 6.98 1 95.62 218 ARG B CA 1
ATOM 3588 C C . ARG B 1 218 ? -7.336 -1.722 7.043 1 95.62 218 ARG B C 1
ATOM 3590 O O . ARG B 1 218 ? -7.711 -2.209 8.109 1 95.62 218 ARG B O 1
ATOM 3597 N N . ASN B 1 219 ? -7.32 -2.443 5.887 1 97.31 219 ASN B N 1
ATOM 3598 C CA . ASN B 1 219 ? -8.102 -3.676 5.859 1 97.31 219 ASN B CA 1
ATOM 3599 C C . ASN B 1 219 ? -7.238 -4.879 5.492 1 97.31 219 ASN B C 1
ATOM 3601 O O . ASN B 1 219 ? -7.637 -6.023 5.719 1 97.31 219 ASN B O 1
ATOM 3605 N N . ALA B 1 220 ? -6.066 -4.695 4.871 1 98.31 220 ALA B N 1
ATOM 3606 C CA . ALA B 1 220 ? -5.266 -5.828 4.426 1 98.31 220 ALA B CA 1
ATOM 3607 C C . ALA B 1 220 ? -4.5 -6.453 5.586 1 98.31 220 ALA B C 1
ATOM 3609 O O . ALA B 1 220 ? -3.973 -5.738 6.445 1 98.31 220 ALA B O 1
ATOM 3610 N N . ARG B 1 221 ? -4.379 -7.742 5.613 1 97.38 221 ARG B N 1
ATOM 3611 C CA . ARG B 1 221 ? -3.664 -8.461 6.66 1 97.38 221 ARG B CA 1
ATOM 3612 C C . ARG B 1 221 ? -2.178 -8.562 6.34 1 97.38 221 ARG B C 1
ATOM 3614 O O . ARG B 1 221 ? -1.635 -9.664 6.223 1 97.38 221 ARG B O 1
ATOM 3621 N N . VAL B 1 222 ? -1.497 -7.398 6.336 1 97.12 222 VAL B N 1
ATOM 3622 C CA . VAL B 1 222 ? -0.1 -7.301 5.926 1 97.12 222 VAL B CA 1
ATOM 3623 C C . VAL B 1 222 ? 0.792 -7.988 6.957 1 97.12 222 VAL B C 1
ATOM 3625 O O . VAL B 1 222 ? 1.837 -8.547 6.613 1 97.12 222 VAL B O 1
ATOM 3628 N N . GLY B 1 223 ? 0.419 -7.938 8.258 1 95.56 223 GLY B N 1
ATOM 3629 C CA . GLY B 1 223 ? 1.166 -8.695 9.258 1 95.56 223 GLY B CA 1
ATOM 3630 C C . GLY B 1 223 ? 1.229 -10.18 8.953 1 95.56 223 GLY B C 1
ATOM 3631 O O . GLY B 1 223 ? 2.289 -10.797 9.07 1 95.56 223 GLY B O 1
ATOM 3632 N N . LEU B 1 224 ? 0.11 -10.805 8.625 1 96.25 224 LEU B N 1
ATOM 3633 C CA . LEU B 1 224 ? 0.054 -12.227 8.273 1 96.25 224 LEU B CA 1
ATOM 3634 C C . LEU B 1 224 ? 0.84 -12.5 7 1 96.25 224 LEU B C 1
ATOM 3636 O O . LEU B 1 224 ? 1.503 -13.531 6.887 1 96.25 224 LEU B O 1
ATOM 3640 N N . TYR B 1 225 ? 0.763 -11.578 6.055 1 96.94 225 TYR B N 1
ATOM 3641 C CA . TYR B 1 225 ? 1.541 -11.664 4.828 1 96.94 225 TYR B CA 1
ATOM 3642 C C . TYR B 1 225 ? 3.031 -11.773 5.129 1 96.94 225 TYR B C 1
ATOM 3644 O O . TYR B 1 225 ? 3.721 -12.641 4.578 1 96.94 225 TYR B O 1
ATOM 3652 N N . ARG B 1 226 ? 3.52 -10.969 6.012 1 95.81 226 ARG B N 1
ATOM 3653 C CA . ARG B 1 226 ? 4.926 -11 6.395 1 95.81 226 ARG B CA 1
ATOM 3654 C C . ARG B 1 226 ? 5.293 -12.328 7.035 1 95.81 226 ARG B C 1
ATOM 3656 O O . ARG B 1 226 ? 6.371 -12.875 6.785 1 95.81 226 ARG B O 1
ATOM 3663 N N . LYS B 1 227 ? 4.434 -12.867 7.879 1 95.06 227 LYS B N 1
ATOM 3664 C CA . LYS B 1 227 ? 4.668 -14.156 8.516 1 95.06 227 LYS B CA 1
ATOM 3665 C C . LYS B 1 227 ? 4.766 -15.273 7.473 1 95.06 227 LYS B C 1
ATOM 3667 O O . LYS B 1 227 ? 5.609 -16.156 7.59 1 95.06 227 LYS B O 1
ATOM 3672 N N . VAL B 1 228 ? 3.895 -15.203 6.48 1 95.56 228 VAL B N 1
ATOM 3673 C CA . VAL B 1 228 ? 3.908 -16.188 5.402 1 95.56 228 VAL B CA 1
ATOM 3674 C C . VAL B 1 228 ? 5.234 -16.109 4.652 1 95.56 228 VAL B C 1
ATOM 3676 O O . VAL B 1 228 ? 5.863 -17.141 4.391 1 95.56 228 VAL B O 1
ATOM 3679 N N . LEU B 1 229 ? 5.66 -14.922 4.328 1 94.5 229 LEU B N 1
ATOM 3680 C CA . LEU B 1 229 ? 6.922 -14.758 3.619 1 94.5 229 LEU B CA 1
ATOM 3681 C C . LEU B 1 229 ? 8.086 -15.281 4.453 1 94.5 229 LEU B C 1
ATOM 3683 O O . LEU B 1 229 ? 8.984 -15.945 3.928 1 94.5 229 LEU B O 1
ATOM 3687 N N . GLU B 1 230 ? 8.117 -14.945 5.715 1 92.69 230 GLU B N 1
ATOM 3688 C CA . GLU B 1 230 ? 9.18 -15.406 6.605 1 92.69 230 GLU B CA 1
ATOM 3689 C C . GLU B 1 230 ? 9.227 -16.922 6.668 1 92.69 230 GLU B C 1
ATOM 3691 O O . GLU B 1 230 ? 10.312 -17.516 6.691 1 92.69 230 GLU B O 1
ATOM 3696 N N . ARG B 1 231 ? 8.102 -17.5 6.766 1 92.38 231 ARG B N 1
ATOM 3697 C CA . ARG B 1 231 ? 8 -18.938 6.918 1 92.38 231 ARG B CA 1
ATOM 3698 C C . ARG B 1 231 ? 8.438 -19.656 5.645 1 92.38 231 ARG B C 1
ATOM 3700 O O . ARG B 1 231 ? 9.109 -20.688 5.707 1 92.38 231 ARG B O 1
ATOM 3707 N N . PHE B 1 232 ? 8.062 -19.062 4.516 1 89.56 232 PHE B N 1
ATOM 3708 C CA . PHE B 1 232 ? 8.227 -19.828 3.291 1 89.56 232 PHE B CA 1
ATOM 3709 C C . PHE B 1 232 ? 9.383 -19.281 2.461 1 89.56 232 PHE B C 1
ATOM 3711 O O . PHE B 1 232 ? 9.805 -19.906 1.487 1 89.56 232 PHE B O 1
ATOM 3718 N N . SER B 1 233 ? 9.844 -17.969 2.623 1 73.62 233 SER B N 1
ATOM 3719 C CA . SER B 1 233 ? 10.984 -17.438 1.878 1 73.62 233 SER B CA 1
ATOM 3720 C C . SER B 1 233 ? 12.297 -17.969 2.441 1 73.62 233 SER B C 1
ATOM 3722 O O . SER B 1 233 ? 13.336 -17.891 1.778 1 73.62 233 SER B O 1
ATOM 3724 N N . GLY B 1 234 ? 12.578 -18.312 3.859 1 52.66 234 GLY B N 1
ATOM 3725 C CA . GLY B 1 234 ? 13.805 -18.703 4.527 1 52.66 234 GLY B CA 1
ATOM 3726 C C . GLY B 1 234 ? 14.602 -19.734 3.748 1 52.66 234 GLY B C 1
ATOM 3727 O O . GLY B 1 234 ? 15.781 -19.531 3.463 1 52.66 234 GLY B O 1
ATOM 3728 N N . ASP B 1 235 ? 14.359 -21.141 3.99 1 43.25 235 ASP B N 1
ATOM 3729 C CA . ASP B 1 235 ? 15.32 -22.234 4.16 1 43.25 235 ASP B CA 1
ATOM 3730 C C . ASP B 1 235 ? 16.016 -22.562 2.84 1 43.25 235 ASP B C 1
ATOM 3732 O O . ASP B 1 235 ? 16.703 -23.578 2.732 1 43.25 235 ASP B O 1
ATOM 3736 N N . MET B 1 236 ? 15.719 -22.156 1.793 1 37.69 236 MET B N 1
ATOM 3737 C CA . MET B 1 236 ? 16.547 -22.812 0.784 1 37.69 236 MET B CA 1
ATOM 3738 C C . MET B 1 236 ? 18.016 -22.438 0.955 1 37.69 236 MET B C 1
ATOM 3740 O O . MET B 1 236 ? 18.875 -22.969 0.25 1 37.69 236 MET B O 1
ATOM 3744 N N . SER B 1 237 ? 18.344 -21.391 1.531 1 35.41 237 SER B N 1
ATOM 3745 C CA . SER B 1 237 ? 19.781 -21.188 1.739 1 35.41 237 SER B CA 1
ATOM 3746 C C . SER B 1 237 ? 20.328 -22.156 2.779 1 35.41 237 SER B C 1
ATOM 3748 O O . SER B 1 237 ? 21.547 -22.359 2.861 1 35.41 237 SER B O 1
ATOM 3750 N N . ASN B 1 238 ? 19.625 -22.5 3.85 1 31.09 238 ASN B N 1
ATOM 3751 C CA . ASN B 1 238 ? 20.391 -23.234 4.852 1 31.09 238 ASN B CA 1
ATOM 3752 C C . ASN B 1 238 ? 20.688 -24.656 4.406 1 31.09 238 ASN B C 1
ATOM 3754 O O . ASN B 1 238 ? 21.328 -25.422 5.133 1 31.09 238 ASN B O 1
ATOM 3758 N N . GLU B 1 239 ? 19.891 -25.422 3.635 1 28.09 239 GLU B N 1
ATOM 3759 C CA . GLU B 1 239 ? 20.375 -26.781 3.457 1 28.09 239 GLU B CA 1
ATOM 3760 C C . GLU B 1 239 ? 21.5 -26.828 2.432 1 28.09 239 GLU B C 1
ATOM 3762 O O . GLU B 1 239 ? 21.812 -27.891 1.88 1 28.09 239 GLU B O 1
ATOM 3767 N N . SER B 1 240 ? 22.172 -25.656 2.078 1 23.66 240 SER B N 1
ATOM 3768 C CA . SER B 1 240 ? 23.531 -26.078 1.795 1 23.66 240 SER B CA 1
ATOM 3769 C C . SER B 1 240 ? 24.328 -26.281 3.08 1 23.66 240 SER B C 1
ATOM 3771 O O . SER B 1 240 ? 24.172 -25.516 4.039 1 23.66 240 SER B O 1
#

Nearest PDB structures (foldseek):
  3ap3-assembly1_A  TM=5.930E-01  e=3.855E-06  Homo sapiens
  4w5h-assembly1_A  TM=4.270E-01  e=1.456E-02  Streptococcus pneumoniae D39
  4jyb-assembly1_B  TM=3.269E-01  e=1.294E-02  Methylorubrum extorquens AM1
  2qm8-assembly1_A  TM=3.081E-01  e=2.198E-02  Methylorubrum extorquens AM1
  8j6j-assembly1_A  TM=3.078E-01  e=1.201E+00  Homo sapiens

Solvent-accessible surface area (backbone atoms only — not comparable to full-atom values): 25804 Å² total; per-residue (Å²): 130,89,58,44,45,36,39,33,19,14,40,83,68,24,50,43,66,58,50,42,51,58,57,34,66,40,74,40,30,30,50,41,83,43,82,57,43,91,32,23,83,40,90,85,39,41,67,81,66,71,40,79,80,52,63,70,55,42,54,47,84,58,90,84,48,68,67,46,66,40,74,63,42,54,56,36,58,72,34,44,85,68,25,50,28,35,39,29,30,20,67,34,38,67,39,34,53,40,35,36,70,48,25,70,69,19,38,35,41,37,34,44,52,51,58,61,57,26,17,51,47,26,34,57,45,38,70,36,75,87,66,70,68,82,42,39,36,69,52,32,36,54,47,45,37,52,36,41,51,54,58,61,66,59,53,71,90,80,44,59,38,47,80,44,57,45,50,33,54,44,52,63,66,38,38,41,72,50,43,63,53,32,52,74,68,70,46,82,61,73,52,59,66,63,34,51,62,55,77,66,84,77,44,66,67,48,30,53,53,35,51,52,37,44,49,44,58,74,66,44,53,46,69,55,43,49,51,42,45,57,69,54,61,56,62,79,68,64,81,103,131,90,59,44,45,34,40,35,17,15,37,84,69,24,49,43,68,60,49,43,52,58,56,34,66,39,74,41,29,29,52,42,82,43,82,57,43,90,33,21,83,40,90,85,40,41,67,81,64,72,40,80,80,52,62,72,57,44,51,47,83,57,88,83,48,68,66,47,69,39,74,65,41,55,56,34,57,72,33,45,86,66,24,49,29,35,39,30,31,20,66,34,38,67,39,33,52,41,35,34,70,47,24,70,69,19,37,36,42,37,35,44,49,50,62,62,56,27,18,50,47,25,36,57,45,39,69,35,76,88,67,69,69,83,42,39,36,68,51,32,38,54,47,45,39,50,35,40,51,53,59,60,66,60,52,70,92,79,44,58,38,48,79,43,58,44,50,33,54,45,53,63,69,37,39,39,72,49,42,63,55,32,51,72,67,71,47,82,59,72,52,61,67,63,35,50,63,57,75,66,83,79,44,67,68,48,30,53,53,34,50,52,38,45,51,42,59,74,66,42,55,46,70,55,42,48,52,43,44,57,70,53,62,55,62,78,67,63,82,104

Radius of gyration: 28.06 Å; Cα contacts (8 Å, |Δi|>4): 817; chains: 2; bounding box: 46×85×59 Å

Secondary structure (DSSP, 8-state):
-PPEEEEEEESTTSSHHHHHHHHHTSTTEEEEESTTGGGTTSTT-SGGGGSTHHHHGGGS--TTS----SHHHHHHHHHTTT-SEEEEEEESHHHHHHHHHTSTT-EEEEEE--HHHHHHHHHHHHH-TTT-----HHHHHHHHHHHHHHHHT--GGG-SSEEEEEEHHHHHH-GGGGHHHHHHHTSPPPPHHHHHT---TTHHHHHHHHHHHHHHHHH--HHHHHHHHHHHHSTTTTT-/-PPEEEEEEESTTSSHHHHHHHHHTSTTEEEEESTTGGGTTSTT-SGGGGSTHHHHGGGS--TTS----SHHHHHHHHHHTT-SEEEEEEESHHHHHHHHHTSTT-EEEEEE--HHHHHHHHHHHHH-TTT-----HHHHHHHHHHHHHHHHT--GGG-SSEEEEEEHHHHHH-GGGGHHHHHHHTSPPPPHHHHHT---TTHHHHHHHHHHHHHHHHH--HHHHHHHHHHHHSTTTTT-

Foldseek 3Di:
DAAAEEEFEEEPQQCRVVVQVLQCVDLQAQAAECQCLVCLQPLPQEPVCWDLVNLPCLCPPDDPSPRSVDPSSVVSNVSVVVHRYYYYYHYAQVSQQSNQQRYFAHEYEYEAAQLVSQQVSQQVLCPPPVNPSVDHSVNSVVSNVVNVVSVVPDDCVPGRYHYHYYYSLCCLQAQLSCQVVCVVSPHDRDDSVVRRPPDDPPRDVSNVVRVVSVCCSVPPPVVVVVVVCVVPVPDPVPVD/DAAAEEEFEEEPQQCRVVVQVLQCVDLQAQAAECQCLVCLQPLVQEPVCWDLVNLPCLCPPDDPSPRSVDPSSVVSNVSVVVHRYYYYYHYAQVSQQSNQQRYFAHEYEYEAAFLVSQQVSQQVLCPPPVNPSVDHSVNSVVSNVVNVVSVVPDDCVPGRYHYHYHYSLCCLQAQLSCQVVCVVSPHDRDDSVVRRPPDDPPRDVSNVVRVVSVCCRVPPPVVVVVVVCVVPVPPPVPVD

Sequence (480 aa):
MTKTIAFVGGAQRSGTTALRQFLSSHPRVAILHERFAHLANKPEFGPHLFTSDQIVEAGGEGEGQRRFDGPVMKAMAAKWDDATVVGDKIPKMHSLIAAARRVPGSKVVAIVREPYGMAQSFQKRYKNEEDGFGADFKAAVKQFNFSVQTLAAIDTRNEDFDLCVVQYHDLVADPARLGYVFEFLGVDVPSHEAMSMYQLKDTDRRREESEIASYVSRNARVGLYRKVLERFSGDMSNESMTKTIAFVGGAQRSGTTALRQFLSSHPRVAILHERFAHLANKPEFGPHLFTSDQIVEAGGEGEGQRRFDGPVMKAMAAKWDDATVVGDKIPKMHSLIAAARRVPGSKVVAIVREPYGMAQSFQKRYKNEEDGFGADFKAAVKQFNFSVQTLAAIDTRNEDFDLCVVQYHDLVADPARLGYVFEFLGVDVPSHEAMSMYQLKDTDRRREESEIASYVSRNARVGLYRKVLERFSGDMSNES

Organism: NCBI:txid1123501

pLDDT: mean 87.77, std 16.49, range [23.33, 98.62]